Protein AF-A0A845QMK1-F1 (afdb_monomer_lite)

Organism: NCBI:txid169435

Foldseek 3Di:
DPAAAEEEEEADPLLVVLCCVVQVWDDDQQWTFHPDPRHTYIYAYDHLLPLLPPCCCVPSSLVVLLVCLPPPRYEAEYPYAPADSSVLSVVSNCVVSVVPPPFYFYFPQQALPTDRPHTDDDDDDPLNNLLVVLVSVLQVVLQVQVCVLCVVLVHNDRAGLLALLVQLVLACLVPVLDQDPDDDPADDQFFADALLNLCQVCFLVDFNVRLQVLLSVCRSVRFKTDNRAQATADEPVCVQFFAQLVLCPQPPCVVLSVVLNPFDQDPVRYDDDSNRDHMGGTDDVNSNVVLVPPPDPVSNVSVVVSVVSVSSRSDPDPDDPPPPPPPRDRRDADASVNVLVVCVVLCLDGSSSSVVSVVCNSVPPQWDDDRRHIHGDPVCSVVSQLFDPVSNHSNVSVVSSVLSVCCSVVVDPPVVSVVVSVVVSVVRSVVSCVSSVVVVVVVVD

Sequence (445 aa):
MPKIVKIYLVDHPQVKRMLISKLQLQLKRGVYEKIDENAITRLLYFDKEIILEKSIIADPAYIALKKIENAIGVQYYNAFEPGYSGAVRFDGLAKKAKLTGKMVYRCDLMTADWDTDQVYSFDVQEADTVRFALKQWICNNMTATYTRCLQDYGVDLRYDPEIFPLLAAIAKQQDAQSVINMSEWGNTTPKPYSYLELFCALDGQISQADLTEILFDFYAAGVISWPMAVGDGLMESMAERILQLDSLTGTPWQKQALQYQYRDLPPYIWKNTDTQCGIWVLNVPGFNALYAEIQNEKQKLVLDTLIRRQLSLYVPDPAQVVNMGTDIQTQKLHTADSLVRLLRIYAAGSQEEITSIMGKLSACRYVIREGKGYKIREIDKSMLQYLPQPLHNMDIYSRIYQAIQKVIDGKITEGIYKETVDCVMQQDIVKMEKSLSGRRTVNEV

Secondary structure (DSSP, 8-state):
----EEEEEE--HHHHHHHHHHTTEEEETTEEEES-TT-EEEEEE--TTTTTSGGGGG-HHHHHHHHHTT-TTEEEEE-S-SSHHHHHHHHHHHHHTT-TTS-EEEP-TTSSS----EEP-----HHHHHHHHHHHHHHHHHHHHHHHHHHHTT------TTTHHHHHHHHHHHHH----------------B-HHHHHHHTTTTS-HHHHHHHHHHHHHTTSBS-TT----BEEGGGGGGBPPSGGGTTSTTHHHHHHHTT-PPPGGGEESSGGGB-B-BB--TTHHHHHHH---HHHHHHHHHHHHHHHHTTS--------------S-PPBPHHHHHHHHHHTT--SHHHHHHHHHHHHT-TTEEEETTEEEE-HHHHHHHTTS-HHHH-THHHHHHHHHHHHHHTTSS-HHHHHHHHHHHHHHHHHHHHHHHHHHHHHHT-

Structure (mmCIF, N/CA/C/O backbone):
data_AF-A0A845QMK1-F1
#
_entry.id   AF-A0A845QMK1-F1
#
loop_
_atom_site.group_PDB
_atom_site.id
_atom_site.type_symbol
_atom_site.label_atom_id
_atom_site.label_alt_id
_atom_site.label_comp_id
_atom_site.label_asym_id
_atom_site.label_entity_id
_atom_site.label_seq_id
_atom_site.pdbx_PDB_ins_code
_atom_site.Cartn_x
_atom_site.Cartn_y
_atom_site.Cartn_z
_atom_site.occupancy
_atom_site.B_iso_or_equiv
_atom_site.auth_seq_id
_atom_site.auth_comp_id
_atom_site.auth_asym_id
_atom_site.auth_atom_id
_atom_site.pdbx_PDB_model_num
ATOM 1 N N . MET A 1 1 ? -30.906 4.910 28.920 1.00 44.94 1 MET A N 1
ATOM 2 C CA . MET A 1 1 ? -29.554 4.305 28.937 1.00 44.94 1 MET A CA 1
ATOM 3 C C . MET A 1 1 ? -28.570 5.305 28.347 1.00 44.94 1 MET A C 1
ATOM 5 O O . MET A 1 1 ? -28.965 5.973 27.394 1.00 44.94 1 MET A O 1
ATOM 9 N N . PRO A 1 2 ? -27.350 5.472 28.891 1.00 50.41 2 PRO A N 1
ATOM 10 C CA . PRO A 1 2 ? -26.341 6.307 28.241 1.00 50.41 2 PRO A CA 1
ATOM 11 C C . PRO A 1 2 ? -26.072 5.750 26.836 1.00 50.41 2 PRO A C 1
ATOM 13 O O . PRO A 1 2 ? -25.804 4.559 26.686 1.00 50.41 2 PRO A O 1
ATOM 16 N N . LYS A 1 3 ? -26.221 6.586 25.799 1.00 68.00 3 LYS A N 1
ATOM 17 C CA . LYS A 1 3 ? -25.932 6.191 24.414 1.00 68.00 3 LYS A CA 1
ATOM 18 C C . LYS A 1 3 ? -24.426 5.937 24.306 1.00 68.00 3 LYS A C 1
ATOM 20 O O . LYS A 1 3 ? -23.647 6.877 24.437 1.00 68.00 3 LYS A O 1
ATOM 25 N N . ILE A 1 4 ? -24.027 4.683 24.094 1.00 79.56 4 ILE A N 1
ATOM 26 C CA . ILE A 1 4 ? -22.636 4.333 23.787 1.00 79.56 4 ILE A CA 1
ATOM 27 C C . ILE A 1 4 ? -22.261 5.005 22.463 1.00 79.56 4 ILE A C 1
ATOM 29 O O . ILE A 1 4 ? -23.021 4.941 21.493 1.00 79.56 4 ILE A O 1
ATOM 33 N N . VAL A 1 5 ? -21.100 5.654 22.429 1.00 86.00 5 VAL A N 1
ATOM 34 C CA . VAL A 1 5 ? -20.551 6.292 21.229 1.00 86.00 5 VAL A CA 1
ATOM 35 C C . VAL A 1 5 ? -19.444 5.407 20.676 1.00 86.00 5 VAL A C 1
ATOM 37 O O . VAL A 1 5 ? -18.408 5.255 21.317 1.00 86.00 5 VAL A O 1
ATOM 40 N N . LYS A 1 6 ? -19.638 4.842 19.483 1.00 88.44 6 LYS A N 1
ATOM 41 C CA . LYS A 1 6 ? -18.608 4.062 18.783 1.00 88.44 6 LYS A CA 1
ATOM 42 C C . LYS A 1 6 ? -17.821 4.967 17.843 1.00 88.44 6 LYS A C 1
ATOM 44 O O . LYS A 1 6 ? -18.421 5.624 16.993 1.00 88.44 6 LYS A O 1
ATOM 49 N N . ILE A 1 7 ? -16.500 5.012 17.983 1.00 91.06 7 ILE A N 1
ATOM 50 C CA . ILE A 1 7 ? -15.613 5.821 17.140 1.00 91.06 7 ILE A CA 1
ATOM 51 C C . ILE A 1 7 ? -14.628 4.905 16.428 1.00 91.06 7 ILE A C 1
ATOM 53 O O . ILE A 1 7 ? -13.733 4.352 17.058 1.00 91.06 7 ILE A O 1
ATOM 57 N N . TYR A 1 8 ? -14.772 4.791 15.114 1.00 92.19 8 TYR A N 1
ATOM 58 C CA . TYR A 1 8 ? -13.834 4.096 14.244 1.00 92.19 8 TYR A CA 1
ATOM 59 C C . TYR A 1 8 ? -12.766 5.079 13.762 1.00 92.19 8 TYR A C 1
ATOM 61 O O . TYR A 1 8 ? -13.086 6.134 13.211 1.00 92.19 8 TYR A O 1
ATOM 69 N N . LEU A 1 9 ? -11.503 4.740 13.992 1.00 94.00 9 LEU A N 1
ATOM 70 C CA . LEU A 1 9 ? -10.333 5.515 13.592 1.00 94.00 9 LEU A CA 1
ATOM 71 C C . LEU A 1 9 ? -9.686 4.788 12.409 1.00 94.00 9 LEU A C 1
ATOM 73 O O . LEU A 1 9 ? -9.361 3.613 12.540 1.00 94.00 9 LEU A O 1
ATOM 77 N N . VAL A 1 10 ? -9.529 5.450 11.263 1.00 93.81 10 VAL A N 1
ATOM 78 C CA . VAL A 1 10 ? -9.034 4.828 10.021 1.00 93.81 10 VAL A CA 1
ATOM 79 C C . VAL A 1 10 ? -8.028 5.734 9.317 1.00 93.81 10 VAL A C 1
ATOM 81 O O . VAL A 1 10 ? -8.196 6.952 9.312 1.00 93.81 10 VAL A O 1
ATOM 84 N N . ASP A 1 11 ? -7.018 5.149 8.676 1.00 91.94 11 ASP A N 1
ATOM 85 C CA . ASP A 1 11 ? -5.986 5.866 7.912 1.00 91.94 11 ASP A CA 1
ATOM 86 C C . ASP A 1 11 ? -5.933 5.494 6.421 1.00 91.94 11 ASP A C 1
ATOM 88 O O . ASP A 1 11 ? -5.310 6.184 5.611 1.00 91.94 11 ASP A O 1
ATOM 92 N N . HIS A 1 12 ? -6.645 4.436 6.028 1.00 88.75 12 HIS A N 1
ATOM 93 C CA . HIS A 1 12 ? -6.647 3.942 4.658 1.00 88.75 12 HIS A CA 1
ATOM 94 C C . HIS A 1 12 ? -7.926 4.348 3.891 1.00 88.75 12 HIS A C 1
ATOM 96 O O . HIS A 1 12 ? -9.034 3.998 4.317 1.00 88.75 12 HIS A O 1
ATOM 102 N N . PRO A 1 13 ? -7.829 5.033 2.728 1.00 88.12 13 PRO A N 1
ATOM 103 C CA . PRO A 1 13 ? -8.995 5.507 1.972 1.00 88.12 13 PRO A CA 1
ATOM 104 C C . PRO A 1 13 ? -9.987 4.407 1.580 1.00 88.12 13 PRO A C 1
ATOM 106 O O . PRO A 1 13 ? -11.197 4.621 1.638 1.00 88.12 13 PRO A O 1
ATOM 109 N N . GLN A 1 14 ? -9.493 3.225 1.203 1.00 86.50 14 GLN A N 1
ATOM 110 C CA . GLN A 1 14 ? -10.361 2.112 0.805 1.00 86.50 14 GLN A CA 1
ATOM 111 C C . GLN A 1 14 ? -11.048 1.457 2.010 1.00 86.50 14 GLN A C 1
ATOM 113 O O . GLN A 1 14 ? -12.236 1.153 1.945 1.00 86.50 14 GLN A O 1
ATOM 118 N N . VAL A 1 15 ? -10.359 1.354 3.155 1.00 87.06 15 VAL A N 1
ATOM 119 C CA . VAL A 1 15 ? -10.965 0.865 4.407 1.00 87.06 15 VAL A CA 1
ATOM 120 C C . VAL A 1 15 ? -12.040 1.844 4.871 1.00 87.06 15 VAL A C 1
ATOM 122 O O . VAL A 1 15 ? -13.133 1.432 5.243 1.00 87.06 15 VAL A O 1
ATOM 125 N N . LYS A 1 16 ? -11.786 3.154 4.752 1.00 90.94 16 LYS A N 1
ATOM 126 C CA . LYS A 1 16 ? -12.788 4.198 4.990 1.00 90.94 16 LYS A CA 1
ATOM 127 C C . LYS A 1 16 ? -14.024 4.000 4.107 1.00 90.94 16 LYS A C 1
ATOM 129 O O . LYS A 1 16 ? -15.131 4.015 4.634 1.00 90.94 16 LYS A O 1
ATOM 134 N N . ARG A 1 17 ? -13.864 3.824 2.788 1.00 88.56 17 ARG A N 1
ATOM 135 C CA . ARG A 1 17 ? -14.996 3.602 1.861 1.00 88.56 17 ARG A CA 1
ATOM 136 C C . ARG A 1 17 ? -15.808 2.365 2.244 1.00 88.56 17 ARG A C 1
ATOM 138 O O . ARG A 1 17 ? -17.032 2.443 2.333 1.00 88.56 17 ARG A O 1
ATOM 145 N N . MET A 1 18 ? -15.126 1.263 2.537 1.00 86.75 18 MET A N 1
ATOM 146 C CA . MET A 1 18 ? -15.741 0.017 2.985 1.00 86.75 18 MET A CA 1
ATOM 147 C C . MET A 1 18 ? -16.524 0.202 4.295 1.00 86.75 18 MET A C 1
ATOM 149 O O . MET A 1 18 ? -17.687 -0.190 4.378 1.00 86.75 18 MET A O 1
ATOM 153 N N . LEU A 1 19 ? -15.925 0.851 5.301 1.00 86.62 19 LEU A N 1
ATOM 154 C CA . LEU A 1 19 ? -16.576 1.132 6.583 1.00 86.62 19 LEU A CA 1
ATOM 155 C C . LEU A 1 19 ? -17.780 2.063 6.426 1.00 86.62 19 LEU A C 1
ATOM 157 O O . LEU A 1 19 ? -18.798 1.829 7.066 1.00 86.62 19 LEU A O 1
ATOM 161 N N . ILE A 1 20 ? -17.706 3.078 5.557 1.00 89.00 20 ILE A N 1
ATOM 162 C CA . ILE A 1 20 ? -18.852 3.949 5.243 1.00 89.00 20 ILE A CA 1
ATOM 163 C C . ILE A 1 20 ? -20.027 3.123 4.720 1.00 89.00 20 ILE A C 1
ATOM 165 O O . ILE A 1 20 ? -21.150 3.325 5.177 1.00 89.00 20 ILE A O 1
ATOM 169 N N . SER A 1 21 ? -19.766 2.199 3.791 1.00 84.81 21 SER A N 1
ATOM 170 C CA . SER A 1 21 ? -20.799 1.338 3.213 1.00 84.81 21 SER A CA 1
ATOM 171 C C . SER A 1 21 ? -21.391 0.392 4.261 1.00 84.81 21 SER A C 1
ATOM 173 O O . SER A 1 21 ? -22.598 0.433 4.506 1.00 84.81 21 SER A O 1
ATOM 175 N N . LYS A 1 22 ? -20.552 -0.388 4.960 1.00 82.94 22 LYS A N 1
ATOM 176 C CA . LYS A 1 22 ? -21.029 -1.375 5.945 1.00 82.94 22 LYS A CA 1
ATOM 177 C C . LYS A 1 22 ? -21.727 -0.743 7.146 1.00 82.94 22 LYS A C 1
ATOM 179 O O . LYS A 1 22 ? -22.718 -1.278 7.628 1.00 82.94 22 LYS A O 1
ATOM 184 N N . LEU A 1 23 ? -21.234 0.397 7.630 1.00 84.81 23 LEU A N 1
ATOM 185 C CA . LEU A 1 23 ? -21.831 1.113 8.762 1.00 84.81 23 LEU A CA 1
ATOM 186 C C . LEU A 1 23 ? -22.952 2.078 8.334 1.00 84.81 23 LEU A C 1
ATOM 188 O O . LEU A 1 23 ? -23.544 2.725 9.199 1.00 84.81 23 LEU A O 1
ATOM 192 N N . GLN A 1 24 ? -23.245 2.177 7.029 1.00 86.06 24 GLN A N 1
ATOM 193 C CA . GLN A 1 24 ? -24.270 3.053 6.448 1.00 86.06 24 GLN A CA 1
ATOM 194 C C . GLN A 1 24 ? -24.132 4.509 6.925 1.00 86.06 24 GLN A C 1
ATOM 196 O O . GLN A 1 24 ? -25.059 5.103 7.482 1.00 86.06 24 GLN A O 1
ATOM 201 N N . LEU A 1 25 ? -22.936 5.075 6.764 1.00 85.12 25 LEU A N 1
ATOM 202 C CA . LEU A 1 25 ? -22.602 6.404 7.281 1.00 85.12 25 LEU A CA 1
ATOM 203 C C . LEU A 1 25 ? -22.840 7.508 6.243 1.00 85.12 25 LEU A C 1
ATOM 205 O O . LEU A 1 25 ? -22.626 7.319 5.047 1.00 85.12 25 LEU A O 1
ATOM 209 N N . GLN A 1 26 ? -23.180 8.707 6.716 1.00 86.12 26 GLN A N 1
ATOM 210 C CA . GLN A 1 26 ? -23.226 9.936 5.915 1.00 86.12 26 GLN A CA 1
ATOM 211 C C . GLN A 1 26 ? -22.256 10.983 6.464 1.00 86.12 26 GLN A C 1
ATOM 213 O O . GLN A 1 26 ? -22.066 11.096 7.675 1.00 86.12 26 GLN A O 1
ATOM 218 N N . LEU A 1 27 ? -21.647 11.774 5.578 1.00 86.38 27 LEU A N 1
ATOM 219 C CA . LEU A 1 27 ? -20.736 12.847 5.974 1.00 86.38 27 LEU A CA 1
ATOM 220 C C . LEU A 1 27 ? -21.515 14.032 6.568 1.00 86.38 27 LEU A C 1
ATOM 222 O O . LEU A 1 27 ? -22.298 14.679 5.876 1.00 86.38 27 LEU A O 1
ATOM 226 N N . LYS A 1 28 ? -21.246 14.363 7.833 1.00 80.50 28 LYS A N 1
ATOM 227 C CA . LYS A 1 28 ? -21.788 15.521 8.552 1.00 80.50 28 LYS A CA 1
ATOM 228 C C . LYS A 1 28 ? -20.653 16.306 9.208 1.00 80.50 28 LYS A C 1
ATOM 230 O O . LYS A 1 28 ? -19.958 15.809 10.086 1.00 80.50 28 LYS A O 1
ATOM 235 N N . ARG A 1 29 ? -20.467 17.568 8.795 1.00 80.25 29 ARG A N 1
ATOM 236 C CA . ARG A 1 29 ? -19.465 18.495 9.375 1.00 80.25 29 ARG A CA 1
ATOM 237 C C . ARG A 1 29 ? -18.038 17.910 9.437 1.00 80.25 29 ARG A C 1
ATOM 239 O O . ARG A 1 29 ? -17.346 18.074 10.435 1.00 80.25 29 ARG A O 1
ATOM 246 N N . GLY A 1 30 ? -17.613 17.211 8.382 1.00 79.38 30 GLY A N 1
ATOM 247 C CA . GLY A 1 30 ? -16.278 16.601 8.301 1.00 79.38 30 GLY A CA 1
ATOM 248 C C . GLY A 1 30 ? -16.133 15.246 9.009 1.00 79.38 30 GLY A C 1
ATOM 249 O O . GLY A 1 30 ? -15.058 14.661 8.964 1.00 79.38 30 GLY A O 1
ATOM 250 N N . VAL A 1 31 ? -17.200 14.723 9.620 1.00 82.69 31 VAL A N 1
ATOM 251 C CA . VAL A 1 31 ? -17.227 13.423 10.305 1.00 82.69 31 VAL A CA 1
ATOM 252 C C . VAL A 1 31 ? -18.300 12.544 9.679 1.00 82.69 31 VAL A C 1
ATOM 254 O O . VAL A 1 31 ? -19.389 13.018 9.372 1.00 82.69 31 VAL A O 1
ATOM 257 N N . TYR A 1 32 ? -18.018 11.261 9.473 1.00 83.62 32 TYR A N 1
ATOM 258 C CA . TYR A 1 32 ? -19.037 10.326 8.999 1.00 83.62 32 TYR A CA 1
ATOM 259 C C . TYR A 1 32 ? -19.827 9.798 10.190 1.00 83.62 32 TYR A C 1
ATOM 261 O O . TYR A 1 32 ? -19.232 9.290 11.137 1.00 83.62 32 TYR A O 1
ATOM 269 N N . GLU A 1 33 ? -21.150 9.924 10.146 1.00 85.25 33 GLU A N 1
ATOM 270 C CA . GLU A 1 33 ? -22.050 9.538 11.235 1.00 85.25 33 GLU A CA 1
ATOM 271 C C . GLU A 1 33 ? -23.142 8.584 10.739 1.00 85.25 33 GLU A C 1
ATOM 273 O O . GLU A 1 33 ? -23.581 8.681 9.588 1.00 85.25 33 GLU A O 1
ATOM 278 N N . LYS A 1 34 ? -23.586 7.664 11.605 1.00 84.69 34 LYS A N 1
ATOM 279 C CA . LYS A 1 34 ? -24.699 6.753 11.296 1.00 84.69 34 LYS A CA 1
ATOM 280 C C . LYS A 1 34 ? -25.982 7.543 11.051 1.00 84.69 34 LYS A C 1
ATOM 282 O O . LYS A 1 34 ? -26.239 8.556 11.699 1.00 84.69 34 LYS A O 1
ATOM 287 N N . ILE A 1 35 ? -26.790 7.052 10.116 1.00 70.12 35 ILE A N 1
ATOM 288 C CA . ILE A 1 35 ? -28.080 7.657 9.753 1.00 70.12 35 ILE A CA 1
ATOM 289 C C . ILE A 1 35 ? -29.128 7.472 10.872 1.00 70.12 35 ILE A C 1
ATOM 291 O O . ILE A 1 35 ? -30.043 8.276 11.004 1.00 70.12 35 ILE A O 1
ATOM 295 N N . ASP A 1 36 ? -28.968 6.446 11.705 1.00 67.75 36 ASP A N 1
ATOM 296 C CA . ASP A 1 36 ? -29.887 6.063 12.781 1.00 67.75 36 ASP A CA 1
ATOM 297 C C . ASP A 1 36 ? -29.733 6.938 14.043 1.00 67.75 36 ASP A C 1
ATOM 299 O O . ASP A 1 36 ? -28.690 6.939 14.700 1.00 67.75 36 ASP A O 1
ATOM 303 N N . GLU A 1 37 ? -30.805 7.641 14.420 1.00 63.25 37 GLU A N 1
ATOM 304 C CA . GLU A 1 37 ? -30.859 8.573 15.558 1.00 63.25 37 GLU A CA 1
ATOM 305 C C . GLU A 1 37 ? -30.649 7.900 16.930 1.00 63.25 37 GLU A C 1
ATOM 307 O O . GLU A 1 37 ? -30.323 8.565 17.926 1.00 63.25 37 GLU A O 1
ATOM 312 N N . ASN A 1 38 ? -30.798 6.575 17.007 1.00 68.75 38 ASN A N 1
ATOM 313 C CA . ASN A 1 38 ? -30.667 5.810 18.245 1.00 68.75 38 ASN A CA 1
ATOM 314 C C . ASN A 1 38 ? -29.259 5.255 18.487 1.00 68.75 38 ASN A C 1
ATOM 316 O O . ASN A 1 38 ? -28.962 4.855 19.615 1.00 68.75 38 ASN A O 1
ATOM 320 N N . ALA A 1 39 ? -28.367 5.297 17.494 1.00 70.88 39 ALA A N 1
ATOM 321 C CA . ALA A 1 39 ? -27.013 4.764 17.597 1.00 70.88 39 ALA A CA 1
ATOM 322 C C . ALA A 1 39 ? -25.966 5.799 17.165 1.00 70.88 39 ALA A C 1
ATOM 324 O O . ALA A 1 39 ? -25.893 6.198 16.007 1.00 70.88 39 ALA A O 1
ATOM 325 N N . ILE A 1 40 ? -25.093 6.200 18.093 1.00 80.31 40 ILE A N 1
ATOM 326 C CA . ILE A 1 40 ? -24.014 7.145 17.796 1.00 80.31 40 ILE A CA 1
ATOM 327 C C . ILE A 1 40 ? -22.798 6.345 17.328 1.00 80.31 40 ILE A C 1
ATOM 329 O O . ILE A 1 40 ? -22.031 5.822 18.133 1.00 80.31 40 ILE A O 1
ATOM 333 N N . THR A 1 41 ? -22.629 6.232 16.013 1.00 88.44 41 THR A N 1
ATOM 334 C CA . THR A 1 41 ? -21.404 5.699 15.400 1.00 88.44 41 THR A CA 1
ATOM 335 C C . THR A 1 41 ? -20.756 6.780 14.557 1.00 88.44 41 THR A C 1
ATOM 337 O O . THR A 1 41 ? -21.435 7.438 13.769 1.00 88.44 41 THR A O 1
ATOM 340 N N . ARG A 1 42 ? -19.450 6.966 14.749 1.00 90.75 42 ARG A N 1
ATOM 341 C CA . ARG A 1 42 ? -18.623 7.938 14.041 1.00 90.75 42 ARG A CA 1
ATOM 342 C C . ARG A 1 42 ? -17.435 7.247 13.394 1.00 90.75 42 ARG A C 1
ATOM 344 O O . ARG A 1 42 ? -16.839 6.364 14.002 1.00 90.75 42 ARG A O 1
ATOM 351 N N . LEU A 1 43 ? -17.067 7.692 12.201 1.00 93.06 43 LEU A N 1
ATOM 352 C CA . LEU A 1 43 ? -15.832 7.302 11.528 1.00 93.06 43 LEU A CA 1
ATOM 353 C C . LEU A 1 43 ? -14.981 8.553 11.290 1.00 93.06 43 LEU A C 1
ATOM 355 O O . LEU A 1 43 ? -15.436 9.526 10.679 1.00 93.06 43 LEU A O 1
ATOM 359 N N . LEU A 1 44 ? -13.751 8.510 11.795 1.00 94.19 44 LEU A N 1
ATOM 360 C CA . LEU A 1 44 ? -12.751 9.566 11.708 1.00 94.19 44 LEU A CA 1
ATOM 361 C C . LEU A 1 44 ? -11.597 9.078 10.834 1.00 94.19 44 LEU A C 1
ATOM 363 O O . LEU A 1 44 ? -10.950 8.081 11.151 1.00 94.19 44 LEU A O 1
ATOM 367 N N . TYR A 1 45 ? -11.374 9.780 9.727 1.00 93.88 45 TYR A N 1
ATOM 368 C CA . TYR A 1 45 ? -10.295 9.489 8.792 1.00 93.88 45 TYR A CA 1
ATOM 369 C C . TYR A 1 45 ? -9.104 10.399 9.070 1.00 93.88 45 TYR A C 1
ATOM 371 O O . TYR A 1 45 ? -9.274 11.615 9.094 1.00 93.88 45 TYR A O 1
ATOM 379 N N . PHE A 1 46 ? -7.926 9.805 9.234 1.00 92.06 46 PHE A N 1
ATOM 380 C CA . PHE A 1 46 ? -6.664 10.508 9.422 1.00 92.06 46 PHE A CA 1
ATOM 381 C C . PHE A 1 46 ? -5.766 10.232 8.228 1.00 92.06 46 PHE A C 1
ATOM 383 O O . PHE A 1 46 ? -5.407 9.086 7.972 1.00 92.06 46 PHE A O 1
ATOM 390 N N . ASP A 1 47 ? -5.397 11.272 7.490 1.00 85.69 47 ASP A N 1
ATOM 391 C CA . ASP A 1 47 ? -4.482 11.097 6.371 1.00 85.69 47 ASP A CA 1
ATOM 392 C C . ASP A 1 47 ? -3.089 10.684 6.888 1.00 85.69 47 ASP A C 1
ATOM 394 O O . ASP A 1 47 ? -2.521 11.297 7.801 1.00 85.69 47 ASP A O 1
ATOM 398 N N . LYS A 1 48 ? -2.564 9.596 6.313 1.00 84.12 48 LYS A N 1
ATOM 399 C CA . LYS A 1 48 ? -1.288 8.972 6.676 1.00 84.12 48 LYS A CA 1
ATOM 400 C C . LYS A 1 48 ? -0.100 9.932 6.583 1.00 84.12 48 LYS A C 1
ATOM 402 O O . LYS A 1 48 ? 0.882 9.721 7.291 1.00 84.12 48 LYS A O 1
ATOM 407 N N . GLU A 1 49 ? -0.179 10.953 5.729 1.00 76.69 49 GLU A N 1
ATOM 408 C CA . GLU A 1 49 ? 0.911 11.906 5.501 1.00 76.69 49 GLU A CA 1
ATOM 409 C C . GLU A 1 49 ? 1.023 12.923 6.642 1.00 76.69 49 GLU A C 1
ATOM 411 O O . GLU A 1 49 ? 2.124 13.283 7.050 1.00 76.69 49 GLU A O 1
ATOM 416 N N . ILE A 1 50 ? -0.107 13.321 7.233 1.00 78.88 50 ILE A N 1
ATOM 417 C CA . ILE A 1 50 ? -0.156 14.383 8.251 1.00 78.88 50 ILE A CA 1
ATOM 418 C C . ILE A 1 50 ? -0.267 13.853 9.682 1.00 78.88 50 ILE A C 1
ATOM 420 O O . ILE A 1 50 ? -0.033 14.591 10.638 1.00 78.88 50 ILE A O 1
ATOM 424 N N . ILE A 1 51 ? -0.624 12.579 9.873 1.00 84.00 51 ILE A N 1
ATOM 425 C CA . ILE A 1 51 ? -0.984 12.041 11.194 1.00 84.00 51 ILE A CA 1
ATOM 426 C C . ILE A 1 51 ? 0.132 12.181 12.244 1.00 84.00 51 ILE A C 1
ATOM 428 O O . ILE A 1 51 ? -0.116 12.475 13.422 1.00 84.00 51 ILE A O 1
ATOM 432 N N . LEU A 1 52 ? 1.391 12.037 11.821 1.00 80.12 52 LEU A N 1
ATOM 433 C CA . LEU A 1 52 ? 2.547 12.197 12.702 1.00 80.12 52 LEU A CA 1
ATOM 434 C C . LEU A 1 52 ? 3.099 13.627 12.733 1.00 80.12 52 LEU A C 1
ATOM 436 O O . LEU A 1 52 ? 3.889 13.944 13.623 1.00 80.12 52 LEU A O 1
ATOM 440 N N . GLU A 1 53 ? 2.585 14.544 11.921 1.00 78.25 53 GLU A N 1
ATOM 441 C CA . GLU A 1 53 ? 2.995 15.946 11.946 1.00 78.25 53 GLU A CA 1
ATOM 442 C C . GLU A 1 53 ? 2.426 16.718 13.148 1.00 78.25 53 GLU A C 1
ATOM 444 O O . GLU A 1 53 ? 1.438 16.330 13.781 1.00 78.25 53 GLU A O 1
ATOM 449 N N . LYS A 1 54 ? 3.050 17.855 13.483 1.00 72.94 54 LYS A N 1
ATOM 450 C CA . LYS A 1 54 ? 2.513 18.788 14.493 1.00 72.94 54 LYS A CA 1
ATOM 451 C C . LYS A 1 54 ? 1.223 19.469 14.015 1.00 72.94 54 LYS A C 1
ATOM 453 O O . LYS A 1 54 ? 0.397 19.840 14.843 1.00 72.94 54 LYS A O 1
ATOM 458 N N . SER A 1 55 ? 1.054 19.605 12.700 1.00 77.69 55 SER A N 1
ATOM 459 C CA . SER A 1 55 ? -0.093 20.224 12.022 1.00 77.69 55 SER A CA 1
ATOM 460 C C . SER A 1 55 ? -1.412 19.469 12.234 1.00 77.69 55 SER A C 1
ATOM 462 O O . SER A 1 55 ? -2.472 20.083 12.123 1.00 77.69 55 SER A O 1
ATOM 464 N N . ILE A 1 56 ? -1.367 18.188 12.636 1.00 83.44 56 ILE A N 1
ATOM 465 C CA . ILE A 1 56 ? -2.553 17.346 12.872 1.00 83.44 56 ILE A CA 1
ATOM 466 C C . ILE A 1 56 ? -3.563 17.971 13.845 1.00 83.44 56 ILE A C 1
ATOM 468 O O . ILE A 1 56 ? -4.746 17.665 13.796 1.00 83.44 56 ILE A O 1
ATOM 472 N N . ILE A 1 57 ? -3.131 18.891 14.715 1.00 85.44 57 ILE A N 1
ATOM 473 C CA . ILE A 1 57 ? -4.016 19.599 15.650 1.00 85.44 57 ILE A CA 1
ATOM 474 C C . ILE A 1 57 ? -5.091 20.451 14.958 1.00 85.44 57 ILE A C 1
ATOM 476 O O . ILE A 1 57 ? -6.118 20.740 15.571 1.00 85.44 57 ILE A O 1
ATOM 480 N N . ALA A 1 58 ? -4.849 20.858 13.710 1.00 86.19 58 ALA A N 1
ATOM 481 C CA . ALA A 1 58 ? -5.785 21.620 12.890 1.00 86.19 58 ALA A CA 1
ATOM 482 C C . ALA A 1 58 ? -6.707 20.720 12.047 1.00 86.19 58 ALA A C 1
ATOM 484 O O . ALA A 1 58 ? -7.638 21.221 11.417 1.00 86.19 58 ALA A O 1
ATOM 485 N N . ASP A 1 59 ? -6.467 19.407 12.034 1.00 87.44 59 ASP A N 1
ATOM 486 C CA . ASP A 1 59 ? -7.254 18.463 11.252 1.00 87.44 59 ASP A CA 1
ATOM 487 C C . ASP A 1 59 ? -8.687 18.327 11.815 1.00 87.44 59 ASP A C 1
ATOM 489 O O . ASP A 1 59 ? -8.867 18.156 13.029 1.00 87.44 59 ASP A O 1
ATOM 493 N N . PRO A 1 60 ? -9.736 18.382 10.969 1.00 87.56 60 PRO A N 1
ATOM 494 C CA . PRO A 1 60 ? -11.121 18.272 11.422 1.00 87.56 60 PRO A CA 1
ATOM 495 C C . PRO A 1 60 ? -11.434 16.981 12.189 1.00 87.56 60 PRO A C 1
ATOM 497 O O . PRO A 1 60 ? -12.198 17.024 13.158 1.00 87.56 60 PRO A O 1
ATOM 500 N N . ALA A 1 61 ? -10.854 15.845 11.790 1.00 89.69 61 ALA A N 1
ATOM 501 C CA . ALA A 1 61 ? -11.044 14.566 12.463 1.00 89.69 61 ALA A CA 1
ATOM 502 C C . ALA A 1 61 ? -10.354 14.564 13.832 1.00 89.69 61 ALA A C 1
ATOM 504 O O . ALA A 1 61 ? -10.941 14.097 14.812 1.00 89.69 61 ALA A O 1
ATOM 505 N N . TYR A 1 62 ? -9.168 15.171 13.942 1.00 90.62 62 TYR A N 1
ATOM 506 C CA . TYR A 1 62 ? -8.493 15.356 15.228 1.00 90.62 62 TYR A CA 1
ATOM 507 C C . TYR A 1 62 ? -9.276 16.285 16.167 1.00 90.62 62 TYR A C 1
ATOM 509 O O . TYR A 1 62 ? -9.496 15.962 17.337 1.00 90.62 62 TYR A O 1
ATOM 517 N N . ILE A 1 63 ? -9.775 17.415 15.659 1.00 89.38 63 ILE A N 1
ATOM 518 C CA . ILE A 1 63 ? -10.621 18.339 16.428 1.00 89.38 63 ILE A CA 1
ATOM 519 C C . ILE A 1 63 ? -11.895 17.628 16.907 1.00 89.38 63 ILE A C 1
ATOM 521 O O . ILE A 1 63 ? -12.309 17.800 18.058 1.00 89.38 63 ILE A O 1
ATOM 525 N N . ALA A 1 64 ? -12.525 16.822 16.048 1.00 88.25 64 ALA A N 1
ATOM 526 C CA . ALA A 1 64 ? -13.697 16.030 16.408 1.00 88.25 64 ALA A CA 1
ATOM 527 C C . ALA A 1 64 ? -13.377 14.996 17.497 1.00 88.25 64 ALA A C 1
ATOM 529 O O . ALA A 1 64 ? -14.138 14.885 18.459 1.00 88.25 64 ALA A O 1
ATO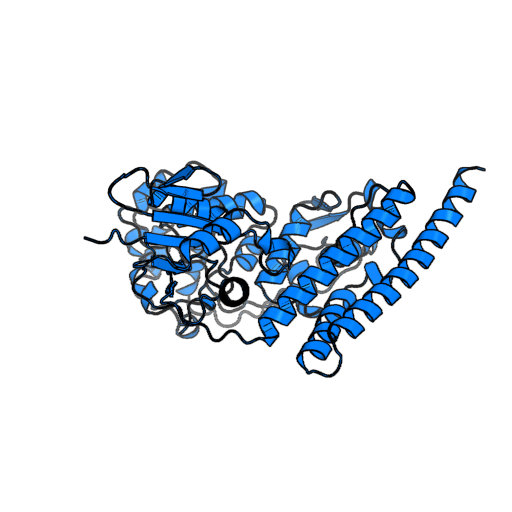M 530 N N . LEU A 1 65 ? -12.240 14.303 17.391 1.00 89.69 65 LEU A N 1
ATOM 531 C CA . LEU A 1 65 ? -11.764 13.352 18.395 1.00 89.69 65 LEU A CA 1
ATOM 532 C C . LEU A 1 65 ? -11.598 14.025 19.768 1.00 89.69 65 LEU A C 1
ATOM 534 O O . LEU A 1 65 ? -12.168 13.561 20.756 1.00 89.69 65 LEU A O 1
ATOM 538 N N . LYS A 1 66 ? -10.905 15.172 19.828 1.00 88.50 66 LYS A N 1
ATOM 539 C CA . LYS A 1 66 ? -10.670 15.915 21.082 1.00 88.50 66 LYS A CA 1
ATOM 540 C C . LYS A 1 66 ? -11.953 16.431 21.734 1.00 88.50 66 LYS A C 1
ATOM 542 O O . LYS A 1 66 ? -12.034 16.486 22.957 1.00 88.50 66 LYS A O 1
ATOM 547 N N . LYS A 1 67 ? -12.985 16.764 20.953 1.00 85.06 67 LYS A N 1
ATOM 548 C CA . LYS A 1 67 ? -14.293 17.181 21.496 1.00 85.06 67 LYS A CA 1
ATOM 549 C C . LYS A 1 67 ? -15.029 16.061 22.239 1.00 85.06 67 LYS A C 1
ATOM 551 O O . LYS A 1 67 ? -15.899 16.360 23.051 1.00 85.06 67 LYS A O 1
ATOM 556 N N . ILE A 1 68 ? -14.715 14.797 21.951 1.00 80.19 68 ILE A N 1
ATOM 557 C CA . ILE A 1 68 ? -15.435 13.623 22.476 1.00 80.19 68 ILE A CA 1
ATOM 558 C C . ILE A 1 68 ? -14.604 12.874 23.535 1.00 80.19 68 ILE A C 1
ATOM 560 O O . ILE A 1 68 ? -15.139 12.043 24.259 1.00 80.19 68 ILE A O 1
ATOM 564 N N . GLU A 1 69 ? -13.321 13.209 23.695 1.00 73.31 69 GLU A N 1
ATOM 565 C CA . GLU A 1 69 ? -12.363 12.565 24.613 1.00 73.31 69 GLU A CA 1
ATOM 566 C C . GLU A 1 69 ? -12.854 12.450 26.072 1.00 73.31 69 GLU A C 1
ATOM 568 O O . GLU A 1 69 ? -12.550 11.470 26.761 1.00 73.31 69 GLU A O 1
ATOM 573 N N . ASN A 1 70 ? -13.644 13.432 26.525 1.00 71.12 70 ASN A N 1
ATOM 574 C CA . ASN A 1 70 ? -14.197 13.510 27.882 1.00 71.12 70 ASN A CA 1
ATOM 575 C C . ASN A 1 70 ? -15.648 13.011 27.992 1.00 71.12 70 ASN A C 1
ATOM 577 O O . ASN A 1 70 ? -16.231 13.066 29.075 1.00 71.12 70 ASN A O 1
ATOM 581 N N . ALA A 1 71 ? -16.256 12.549 26.897 1.00 74.88 71 ALA A N 1
ATOM 582 C CA . ALA A 1 71 ? -17.600 11.990 26.944 1.00 74.88 71 ALA A CA 1
ATOM 583 C C . ALA A 1 71 ? -17.592 10.620 27.645 1.00 74.88 71 ALA A C 1
ATOM 585 O O . ALA A 1 71 ? -16.690 9.800 27.461 1.00 74.88 71 ALA A O 1
ATOM 586 N N . ILE A 1 72 ? -18.617 10.367 28.458 1.00 70.50 72 ILE A N 1
ATOM 587 C CA . ILE A 1 72 ? -18.817 9.077 29.127 1.00 70.50 72 ILE A CA 1
ATOM 588 C C . ILE A 1 72 ? -19.406 8.085 28.112 1.00 70.50 72 ILE A C 1
ATOM 590 O O . ILE A 1 72 ? -20.312 8.437 27.361 1.00 70.50 72 ILE A O 1
ATOM 594 N N . GLY A 1 73 ? -18.915 6.840 28.107 1.00 78.38 73 GLY A N 1
ATOM 595 C CA . GLY A 1 73 ? -19.454 5.767 27.259 1.00 78.38 73 GLY A CA 1
ATOM 596 C C . GLY A 1 73 ? -18.918 5.739 25.823 1.00 78.38 73 GLY A C 1
ATOM 597 O O . GLY A 1 73 ? -19.619 5.280 24.923 1.00 78.38 73 GLY A O 1
ATOM 598 N N . VAL A 1 74 ? -17.697 6.233 25.592 1.00 85.81 74 VAL A N 1
ATOM 599 C CA . VAL A 1 74 ? -17.030 6.182 24.280 1.00 85.81 74 VAL A CA 1
ATOM 600 C C . VAL A 1 74 ? -16.225 4.891 24.134 1.00 85.81 74 VAL A C 1
ATOM 602 O O . VAL A 1 74 ? -15.423 4.557 25.005 1.00 85.81 74 VAL A O 1
ATOM 605 N N . GLN A 1 75 ? -16.415 4.198 23.014 1.00 87.38 75 GLN A N 1
ATOM 606 C CA . GLN A 1 75 ? -15.638 3.037 22.590 1.00 87.38 75 GLN A CA 1
ATOM 607 C C . GLN A 1 75 ? -14.839 3.401 21.338 1.00 87.38 75 GLN A C 1
ATOM 609 O O . GLN A 1 75 ? -15.410 3.865 20.347 1.00 87.38 75 GLN A O 1
ATOM 614 N N . TYR A 1 76 ? -13.526 3.191 21.385 1.00 89.75 76 TYR A N 1
ATOM 615 C CA . TYR A 1 76 ? -12.631 3.443 20.259 1.00 89.75 76 TYR A CA 1
ATOM 616 C C . TYR A 1 76 ? -12.347 2.140 19.523 1.00 89.75 76 TYR A C 1
ATOM 618 O O . TYR A 1 76 ? -12.048 1.137 20.160 1.00 89.75 76 TYR A O 1
ATOM 626 N N . TYR A 1 77 ? -12.409 2.178 18.199 1.00 90.31 77 TYR A N 1
ATOM 627 C CA . TYR A 1 77 ? -12.115 1.058 17.317 1.00 90.31 77 TYR A CA 1
ATOM 628 C C . TYR A 1 77 ? -10.973 1.463 16.389 1.00 90.31 77 TYR A C 1
ATOM 630 O O . TYR A 1 77 ? -11.113 2.387 15.585 1.00 90.31 77 TYR A O 1
ATOM 638 N N . ASN A 1 78 ? -9.830 0.799 16.522 1.00 91.12 78 ASN A N 1
ATOM 639 C CA . ASN A 1 78 ? -8.695 0.972 15.637 1.00 91.12 78 ASN A CA 1
ATOM 640 C C . ASN A 1 78 ? -8.921 0.176 14.344 1.00 91.12 78 ASN A C 1
ATOM 642 O O . ASN A 1 78 ? -8.829 -1.049 14.350 1.00 91.12 78 ASN A O 1
ATOM 646 N N . ALA A 1 79 ? -9.195 0.888 13.254 1.00 91.12 79 ALA A N 1
ATOM 647 C CA . ALA A 1 79 ? -9.306 0.364 11.897 1.00 91.12 79 ALA A CA 1
ATOM 648 C C . ALA A 1 79 ? -8.190 0.907 10.988 1.00 91.12 79 ALA A C 1
ATOM 650 O O . ALA A 1 79 ? -8.407 1.146 9.797 1.00 91.12 79 ALA A O 1
ATOM 651 N N . PHE A 1 80 ? -7.011 1.159 11.557 1.00 90.62 80 PHE A N 1
ATOM 652 C CA . PHE A 1 80 ? -5.809 1.425 10.779 1.00 90.62 80 PHE A CA 1
ATOM 653 C C . PHE A 1 80 ? -5.402 0.165 10.024 1.00 90.62 80 PHE A C 1
ATOM 655 O O . PHE A 1 80 ? -5.722 -0.945 10.448 1.00 90.62 80 PHE A O 1
ATOM 662 N N . GLU A 1 81 ? -4.700 0.351 8.910 1.00 85.75 81 GLU A N 1
ATOM 663 C CA . GLU A 1 81 ? -4.140 -0.745 8.118 1.00 85.75 81 GLU A CA 1
ATOM 664 C C . GLU A 1 81 ? -3.510 -1.850 9.000 1.00 85.75 81 GLU A C 1
ATOM 666 O O . GLU A 1 81 ? -2.690 -1.540 9.873 1.00 85.75 81 GLU A O 1
ATOM 671 N N . PRO A 1 82 ? -3.870 -3.133 8.790 1.00 78.25 82 PRO A N 1
ATOM 672 C CA . PRO A 1 82 ? -3.289 -4.249 9.522 1.00 78.25 82 PRO A CA 1
ATOM 673 C C . PRO A 1 82 ? -1.843 -4.446 9.055 1.00 78.25 82 PRO A C 1
ATOM 675 O O . PRO A 1 82 ? -1.568 -4.996 7.991 1.00 78.25 82 PRO A O 1
ATOM 678 N N . GLY A 1 83 ? -0.904 -3.936 9.843 1.00 78.44 83 GLY A N 1
ATOM 679 C CA . GLY A 1 83 ? 0.510 -3.949 9.509 1.00 78.44 83 GLY A CA 1
ATOM 680 C C . GLY A 1 83 ? 1.322 -3.129 10.494 1.00 78.44 83 GLY A C 1
ATOM 681 O O . GLY A 1 83 ? 0.786 -2.381 11.319 1.00 78.44 83 GLY A O 1
ATOM 682 N N . TYR A 1 84 ? 2.639 -3.254 10.392 1.00 79.44 84 TYR A N 1
ATOM 683 C CA . TYR A 1 84 ? 3.548 -2.552 11.286 1.00 79.44 84 TYR A CA 1
ATOM 684 C C . TYR A 1 84 ? 3.438 -1.033 11.120 1.00 79.44 84 TYR A C 1
ATOM 686 O O . TYR A 1 84 ? 3.302 -0.310 12.107 1.00 79.44 84 TYR A O 1
ATOM 694 N N . SER A 1 85 ? 3.405 -0.531 9.880 1.00 80.75 85 SER A N 1
ATOM 695 C CA . SER A 1 85 ? 3.272 0.913 9.664 1.00 80.75 85 SER A CA 1
ATOM 696 C C . SER A 1 85 ? 1.924 1.462 10.141 1.00 80.75 85 SER A C 1
ATOM 698 O O . SER A 1 85 ? 1.879 2.577 10.660 1.00 80.75 85 SER A O 1
ATOM 700 N N . GLY A 1 86 ? 0.834 0.699 10.005 1.00 86.25 86 GLY A N 1
ATOM 701 C CA . GLY A 1 86 ? -0.474 1.077 10.550 1.00 86.25 86 GLY A CA 1
ATOM 702 C C . GLY A 1 86 ? -0.452 1.165 12.077 1.00 86.25 86 GLY A C 1
ATOM 703 O O . GLY A 1 86 ? -0.913 2.159 12.641 1.00 86.25 86 GLY A O 1
ATOM 704 N N . ALA A 1 87 ? 0.181 0.194 12.745 1.00 86.25 87 ALA A N 1
ATOM 705 C CA . ALA A 1 87 ? 0.370 0.201 14.195 1.00 86.25 87 ALA A CA 1
ATOM 706 C C . ALA A 1 87 ? 1.204 1.405 14.672 1.00 86.25 87 ALA A C 1
ATOM 708 O O . ALA A 1 87 ? 0.809 2.078 15.624 1.00 86.25 87 ALA A O 1
ATOM 709 N N . VAL A 1 88 ? 2.303 1.738 13.981 1.00 86.56 88 VAL A N 1
ATOM 710 C CA . VAL A 1 88 ? 3.140 2.916 14.287 1.00 86.56 88 VAL A CA 1
ATOM 711 C C . VAL A 1 88 ? 2.348 4.220 14.150 1.00 86.56 88 VAL A C 1
ATOM 713 O O . VAL A 1 88 ? 2.403 5.083 15.030 1.00 86.56 88 VAL A O 1
ATOM 716 N N . ARG A 1 89 ? 1.579 4.375 13.064 1.00 89.56 89 ARG A N 1
ATOM 717 C CA . ARG A 1 89 ? 0.739 5.566 12.852 1.00 89.56 89 ARG A CA 1
ATOM 718 C C . ARG A 1 89 ? -0.345 5.685 13.922 1.00 89.56 89 ARG A C 1
ATOM 720 O O . ARG A 1 89 ? -0.569 6.782 14.440 1.00 89.56 89 ARG A O 1
ATOM 727 N N . PHE A 1 90 ? -0.984 4.570 14.274 1.00 90.50 90 PHE A N 1
ATOM 728 C CA . PHE A 1 90 ? -1.988 4.540 15.328 1.00 90.50 90 PHE A CA 1
ATOM 729 C C . PHE A 1 90 ? -1.393 4.891 16.696 1.00 90.50 90 PHE A C 1
ATOM 731 O O . PHE A 1 90 ? -1.962 5.727 17.392 1.00 90.50 90 PHE A O 1
ATOM 738 N N . ASP A 1 91 ? -0.246 4.318 17.071 1.00 88.31 91 ASP A N 1
ATOM 739 C CA . ASP A 1 91 ? 0.424 4.611 18.346 1.00 88.31 91 ASP A CA 1
ATOM 740 C C . ASP A 1 91 ? 0.790 6.101 18.464 1.00 88.31 91 ASP A C 1
ATOM 742 O O . ASP A 1 91 ? 0.485 6.757 19.468 1.00 88.31 91 ASP A O 1
ATOM 746 N N . GLY A 1 92 ? 1.337 6.682 17.392 1.00 86.94 92 GLY A N 1
ATOM 747 C CA . GLY A 1 92 ? 1.624 8.113 17.327 1.00 86.94 92 GLY A CA 1
ATOM 748 C C . GLY A 1 92 ? 0.374 8.987 17.507 1.00 86.94 92 GLY A C 1
ATOM 749 O O . GLY A 1 92 ? 0.405 9.967 18.261 1.00 86.94 92 GLY A O 1
ATOM 750 N N . LEU A 1 93 ? -0.749 8.627 16.873 1.00 89.31 93 LEU A N 1
ATOM 751 C CA . LEU A 1 93 ? -2.035 9.302 17.081 1.00 89.31 93 LEU A CA 1
ATOM 752 C C . LEU A 1 93 ? -2.541 9.115 18.516 1.00 89.31 93 LEU A C 1
ATOM 754 O O . LEU A 1 93 ? -2.959 10.087 19.147 1.00 89.31 93 LEU A O 1
ATOM 758 N N . ALA A 1 94 ? -2.493 7.891 19.039 1.00 87.94 94 ALA A N 1
ATOM 759 C CA . ALA A 1 94 ? -2.990 7.533 20.360 1.00 87.94 94 ALA A CA 1
ATOM 760 C C . ALA A 1 94 ? -2.273 8.322 21.460 1.00 87.94 94 ALA A C 1
ATOM 762 O O . ALA A 1 94 ? -2.932 8.856 22.354 1.00 87.94 94 ALA A O 1
ATOM 763 N N . LYS A 1 95 ? -0.950 8.490 21.361 1.00 85.81 95 LYS A N 1
ATOM 764 C CA . LYS A 1 95 ? -0.164 9.328 22.280 1.00 85.81 95 LYS A CA 1
ATOM 765 C C . LYS A 1 95 ? -0.582 10.799 22.212 1.00 85.81 95 LYS A C 1
ATOM 767 O O . LYS A 1 95 ? -0.878 11.399 23.247 1.00 85.81 95 LYS A O 1
ATOM 772 N N . LYS A 1 96 ? -0.690 11.380 21.010 1.00 85.81 96 LYS A N 1
ATOM 773 C CA . LYS A 1 96 ? -1.113 12.787 20.824 1.00 85.81 96 LYS A CA 1
ATOM 774 C C . LYS A 1 96 ? -2.534 13.045 21.330 1.00 85.81 96 LYS A C 1
ATOM 776 O O . LYS A 1 96 ? -2.794 14.048 21.996 1.00 85.81 96 LYS A O 1
ATOM 781 N N . ALA A 1 97 ? -3.444 12.120 21.044 1.00 85.19 97 ALA A N 1
ATOM 782 C CA . ALA A 1 97 ? -4.847 12.191 21.429 1.00 85.19 97 ALA A CA 1
ATOM 783 C C . ALA A 1 97 ? -5.125 11.676 22.856 1.00 85.19 97 ALA A C 1
ATOM 785 O O . ALA A 1 97 ? -6.284 11.668 23.259 1.00 85.19 97 ALA A O 1
ATOM 786 N N . LYS A 1 98 ? -4.092 11.285 23.623 1.00 84.81 98 LYS A N 1
ATOM 787 C CA . LYS A 1 98 ? -4.188 10.736 24.992 1.00 84.81 98 LYS A CA 1
ATOM 788 C C . LYS A 1 98 ? -5.127 9.523 25.112 1.00 84.81 98 LYS A C 1
ATOM 790 O O . LYS A 1 98 ? -5.845 9.360 26.099 1.00 84.81 98 LYS A O 1
ATOM 795 N N . LEU A 1 99 ? -5.099 8.645 24.111 1.00 83.56 99 LEU A N 1
ATOM 796 C CA . LEU A 1 99 ? -5.864 7.395 24.082 1.00 83.56 99 LEU A CA 1
ATOM 797 C C . LEU A 1 99 ? -5.177 6.245 24.838 1.00 83.56 99 LEU A C 1
ATOM 799 O O . LEU A 1 99 ? -5.822 5.238 25.099 1.00 83.56 99 LEU A O 1
ATOM 803 N N . THR A 1 100 ? -3.911 6.388 25.243 1.00 71.25 100 THR A N 1
ATOM 804 C CA . THR A 1 100 ? -3.083 5.341 25.885 1.00 71.25 100 THR A CA 1
ATOM 805 C C . THR A 1 100 ? -3.619 4.795 27.217 1.00 71.25 100 THR A C 1
ATOM 807 O O . THR A 1 100 ? -3.183 3.739 27.654 1.00 71.25 100 THR A O 1
ATOM 810 N N . GLY A 1 101 ? -4.574 5.475 27.859 1.00 71.25 101 GLY A N 1
ATOM 811 C CA . GLY A 1 101 ? -5.283 4.989 29.055 1.00 71.25 101 GLY A CA 1
ATOM 812 C C . GLY A 1 101 ? -6.754 4.637 28.811 1.00 71.25 101 GLY A C 1
ATOM 813 O O . GLY A 1 101 ? -7.523 4.517 29.763 1.00 71.25 101 GLY A O 1
ATOM 814 N N . LYS A 1 102 ? -7.187 4.565 27.549 1.00 81.06 102 LYS A N 1
ATOM 815 C CA . LYS A 1 102 ? -8.569 4.273 27.151 1.00 81.06 102 LYS A CA 1
ATOM 816 C C . LYS A 1 102 ? -8.659 2.853 26.596 1.00 81.06 102 LYS A C 1
ATOM 818 O O . LYS A 1 102 ? -7.700 2.331 26.042 1.00 81.06 102 LYS A O 1
ATOM 823 N N . MET A 1 103 ? -9.840 2.247 26.706 1.00 79.94 103 MET A N 1
ATOM 824 C CA . MET A 1 103 ? -10.104 0.957 26.072 1.00 79.94 103 MET A CA 1
ATOM 825 C C . MET A 1 103 ? -10.284 1.161 24.564 1.00 79.94 103 MET A C 1
ATOM 827 O O . MET A 1 103 ? -11.230 1.825 24.128 1.00 79.94 103 MET A O 1
ATOM 831 N N . VAL A 1 104 ? -9.351 0.612 23.789 1.00 85.81 104 VAL A N 1
ATOM 832 C CA . VAL A 1 104 ? -9.365 0.621 22.325 1.00 85.81 104 VAL A CA 1
ATOM 833 C C . VAL A 1 104 ? -9.532 -0.816 21.844 1.00 85.81 104 VAL A C 1
ATOM 835 O O . VAL A 1 104 ? -8.726 -1.683 22.172 1.00 85.81 104 VAL A O 1
ATOM 838 N N . TYR A 1 105 ? -10.571 -1.058 21.058 1.00 87.12 105 TYR A N 1
ATOM 839 C CA . TYR A 1 105 ? -10.813 -2.313 20.359 1.00 87.12 105 TYR A CA 1
ATOM 840 C C . TYR A 1 105 ? -10.082 -2.294 19.020 1.00 87.12 105 TYR A C 1
ATOM 842 O O . TYR A 1 105 ? -9.963 -1.244 18.386 1.00 87.12 105 TYR A O 1
ATOM 850 N N . ARG A 1 106 ? -9.585 -3.438 18.572 1.00 83.38 106 ARG A N 1
ATOM 851 C CA . ARG A 1 106 ? -8.971 -3.600 17.258 1.00 83.38 106 ARG A CA 1
ATOM 852 C C . ARG A 1 106 ? -10.024 -4.107 16.278 1.00 83.38 106 ARG A C 1
ATOM 854 O O . ARG A 1 106 ? -10.714 -5.068 16.586 1.00 83.38 106 ARG A O 1
ATOM 861 N N . CYS A 1 107 ? -10.125 -3.484 15.107 1.00 85.19 107 CYS A N 1
ATOM 862 C CA . CYS A 1 107 ? -10.814 -4.096 13.977 1.00 85.19 107 CYS A CA 1
ATOM 863 C C . CYS A 1 107 ? -9.854 -5.089 13.316 1.00 85.19 107 CYS A C 1
ATOM 865 O O . CYS A 1 107 ? -8.798 -4.679 12.827 1.00 85.19 107 CYS A O 1
ATOM 867 N N . ASP A 1 108 ? -10.200 -6.374 13.294 1.00 78.88 108 ASP A N 1
ATOM 868 C CA . ASP A 1 108 ? -9.434 -7.361 12.530 1.00 78.88 108 ASP A CA 1
ATOM 869 C C . ASP A 1 108 ? -9.714 -7.197 11.030 1.00 78.88 108 ASP A C 1
ATOM 871 O O . ASP A 1 108 ? -10.726 -7.655 10.512 1.00 78.88 108 ASP A O 1
ATOM 875 N N . LEU A 1 109 ? -8.817 -6.508 10.328 1.00 83.81 109 LEU A N 1
ATOM 876 C CA . LEU A 1 109 ? -8.934 -6.231 8.896 1.00 83.81 109 LEU A CA 1
ATOM 877 C C . LEU A 1 109 ? -8.285 -7.318 8.017 1.00 83.81 109 LEU A C 1
ATOM 879 O O . LEU A 1 109 ? -8.049 -7.086 6.832 1.00 83.81 109 LEU A O 1
ATOM 883 N N . MET A 1 110 ? -7.975 -8.503 8.560 1.00 82.62 110 MET A N 1
ATOM 884 C CA . MET A 1 110 ? -7.443 -9.607 7.750 1.00 82.62 110 MET A CA 1
ATOM 885 C C . MET A 1 110 ? -8.470 -10.170 6.767 1.00 82.62 110 MET A C 1
ATOM 887 O O . MET A 1 110 ? -8.096 -10.676 5.705 1.00 82.62 110 MET A O 1
ATOM 891 N N . THR A 1 111 ? -9.757 -10.043 7.086 1.00 81.81 111 THR A N 1
ATOM 892 C CA . THR A 1 111 ? -10.877 -10.375 6.200 1.00 81.81 111 THR A CA 1
ATOM 893 C C . THR A 1 111 ? -11.923 -9.268 6.225 1.00 81.81 111 THR A C 1
ATOM 895 O O . THR A 1 111 ? -11.999 -8.499 7.181 1.00 81.81 111 THR A O 1
ATOM 898 N N . ALA A 1 112 ? -12.778 -9.221 5.201 1.00 78.12 112 ALA A N 1
ATOM 899 C CA . ALA A 1 112 ? -13.890 -8.274 5.143 1.00 78.12 112 ALA A CA 1
ATOM 900 C C . ALA A 1 112 ? -14.820 -8.387 6.356 1.00 78.12 112 ALA A C 1
ATOM 902 O O . ALA A 1 112 ? -15.416 -7.396 6.765 1.00 78.12 112 ALA A O 1
ATOM 903 N N . ASP A 1 113 ? -14.983 -9.581 6.913 1.00 72.00 113 ASP A N 1
ATOM 904 C CA . ASP A 1 113 ? -15.769 -9.811 8.118 1.00 72.00 113 ASP A CA 1
ATOM 905 C C . ASP A 1 113 ? -14.881 -9.514 9.324 1.00 72.00 113 ASP A C 1
ATOM 907 O O . ASP A 1 113 ? -14.277 -10.408 9.915 1.00 72.00 113 ASP A O 1
ATOM 911 N N . TRP A 1 114 ? -14.703 -8.221 9.607 1.00 69.69 114 TRP A N 1
ATOM 912 C CA . TRP A 1 114 ? -13.856 -7.783 10.706 1.00 69.69 114 TRP A CA 1
ATOM 913 C C . TRP A 1 114 ? -14.528 -8.043 12.047 1.00 69.69 114 TRP A C 1
ATOM 915 O O . TRP A 1 114 ? -15.696 -7.709 12.263 1.00 69.69 114 TRP A O 1
ATOM 925 N N . ASP A 1 115 ? -13.748 -8.595 12.963 1.00 64.19 115 ASP A N 1
ATOM 926 C CA . ASP A 1 115 ? -14.116 -8.744 14.362 1.00 64.19 115 ASP A CA 1
ATOM 927 C C . ASP A 1 115 ? -13.664 -7.502 15.149 1.00 64.19 115 ASP A C 1
ATOM 929 O O . ASP A 1 115 ? -12.707 -6.819 14.771 1.00 64.19 115 ASP A O 1
ATOM 933 N N . THR A 1 116 ? -14.374 -7.186 16.229 1.00 67.06 116 THR A N 1
ATOM 934 C CA . THR A 1 116 ? -14.021 -6.124 17.174 1.00 67.06 116 THR A CA 1
ATOM 935 C C . THR A 1 116 ? -13.844 -6.610 18.613 1.00 67.06 116 THR A C 1
ATOM 937 O O . THR A 1 116 ? -13.706 -5.786 19.516 1.00 67.06 116 THR A O 1
ATOM 940 N N . ASP A 1 117 ? -13.847 -7.924 18.840 1.00 64.88 117 ASP A N 1
ATOM 941 C CA . ASP A 1 117 ? -13.780 -8.519 20.179 1.00 64.88 117 ASP A CA 1
ATOM 942 C C . ASP A 1 117 ? -12.362 -8.501 20.77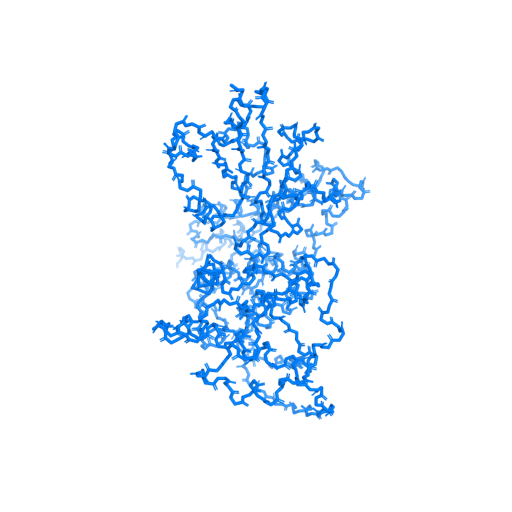4 1.00 64.88 117 ASP A C 1
ATOM 944 O O . ASP A 1 117 ? -12.170 -8.706 21.975 1.00 64.88 117 ASP A O 1
ATOM 948 N N . GLN A 1 118 ? -11.353 -8.180 19.961 1.00 65.31 118 GLN A N 1
ATOM 949 C CA . GLN A 1 118 ? -9.972 -8.053 20.411 1.00 65.31 118 GLN A CA 1
ATOM 950 C C . GLN A 1 118 ? -9.678 -6.648 20.947 1.00 65.31 118 GLN A C 1
ATOM 952 O O . GLN A 1 118 ? -9.922 -5.634 20.290 1.00 65.31 118 GLN A O 1
ATOM 957 N N . VAL A 1 119 ? -9.083 -6.574 22.138 1.00 69.31 119 VAL A N 1
ATOM 958 C CA . VAL A 1 119 ? -8.494 -5.329 22.650 1.00 69.31 119 VAL A CA 1
ATOM 959 C C . VAL A 1 119 ? -7.187 -5.074 21.904 1.00 69.31 119 VAL A C 1
ATOM 961 O O . VAL A 1 119 ? -6.381 -5.985 21.731 1.00 69.31 119 VAL A O 1
ATOM 964 N N . TYR A 1 120 ? -6.974 -3.838 21.453 1.00 68.81 120 TYR A N 1
ATOM 965 C CA . TYR A 1 120 ? -5.765 -3.463 20.729 1.00 68.81 120 TYR A CA 1
ATOM 966 C C . TYR A 1 120 ? -4.520 -3.659 21.602 1.00 68.81 120 TYR A C 1
ATOM 968 O O . TYR A 1 120 ? -4.363 -3.000 22.631 1.00 68.81 120 TYR A O 1
ATOM 976 N N . SER A 1 121 ? -3.615 -4.526 21.152 1.00 61.06 121 SER A N 1
ATOM 977 C CA . SER A 1 121 ? -2.270 -4.679 21.695 1.00 61.06 121 SER A CA 1
ATOM 978 C C . SER A 1 121 ? -1.268 -4.755 20.543 1.00 61.06 121 SER A C 1
ATOM 980 O O . SER A 1 121 ? -1.333 -5.629 19.685 1.00 61.06 121 SER A O 1
ATOM 982 N N . PHE A 1 122 ? -0.342 -3.803 20.508 1.00 63.59 122 PHE A N 1
ATOM 983 C CA . PHE A 1 122 ? 0.861 -3.872 19.688 1.00 63.59 122 PHE A CA 1
ATOM 984 C C . PHE A 1 122 ? 2.022 -3.341 20.509 1.00 63.59 122 PHE A C 1
ATOM 986 O O . PHE A 1 122 ? 1.884 -2.330 21.200 1.00 63.59 122 PHE A O 1
ATOM 993 N N . ASP A 1 123 ? 3.161 -4.010 20.400 1.00 66.12 123 ASP A N 1
ATOM 994 C CA . ASP A 1 123 ? 4.416 -3.552 20.982 1.00 66.12 123 ASP A CA 1
ATOM 995 C C . ASP A 1 123 ? 5.118 -2.630 19.973 1.00 66.12 123 ASP A C 1
ATOM 997 O O . ASP A 1 123 ? 5.953 -3.062 19.179 1.00 66.12 123 ASP A O 1
ATOM 1001 N N . VAL A 1 124 ? 4.676 -1.369 19.915 1.00 77.62 124 VAL A N 1
ATOM 1002 C CA . VAL A 1 124 ? 5.318 -0.325 19.101 1.00 77.62 124 VAL A CA 1
ATOM 1003 C C . VAL A 1 124 ? 6.324 0.413 19.972 1.00 77.62 124 VAL A C 1
ATOM 1005 O O . VAL A 1 124 ? 5.950 1.040 20.968 1.00 77.62 124 VAL A O 1
ATOM 1008 N N . GLN A 1 125 ? 7.598 0.402 19.581 1.00 81.56 125 GLN A N 1
ATOM 1009 C CA . GLN A 1 125 ? 8.616 1.150 20.306 1.00 81.56 125 GLN A CA 1
ATOM 1010 C C . GLN A 1 125 ? 8.563 2.629 19.912 1.00 81.56 125 GLN A C 1
ATOM 1012 O O . GLN A 1 125 ? 8.252 3.001 18.778 1.00 81.56 125 GLN A O 1
ATOM 1017 N N . GLU A 1 126 ? 8.921 3.518 20.841 1.00 80.81 126 GLU A N 1
ATOM 1018 C CA . GLU A 1 126 ? 9.018 4.956 20.551 1.00 80.81 126 GLU A CA 1
ATOM 1019 C C . GLU A 1 126 ? 9.971 5.239 19.376 1.00 80.81 126 GLU A C 1
ATOM 1021 O O . GLU A 1 126 ? 9.674 6.071 18.515 1.00 80.81 126 GLU A O 1
ATOM 1026 N N . ALA A 1 127 ? 11.052 4.459 19.285 1.00 83.81 127 ALA A N 1
ATOM 1027 C CA . ALA A 1 127 ? 12.006 4.462 18.181 1.00 83.81 127 ALA A CA 1
ATOM 1028 C C . ALA A 1 127 ? 11.346 4.332 16.798 1.00 83.81 127 ALA A C 1
ATOM 1030 O O . ALA A 1 127 ? 11.812 4.937 15.833 1.00 83.81 127 ALA A O 1
ATOM 1031 N N . ASP A 1 128 ? 10.250 3.585 16.691 1.00 84.12 128 ASP A N 1
ATOM 1032 C CA . ASP A 1 128 ? 9.587 3.303 15.419 1.00 84.12 128 ASP A CA 1
ATOM 1033 C C . ASP A 1 128 ? 8.752 4.489 14.943 1.00 84.12 128 ASP A C 1
ATOM 1035 O O . ASP A 1 128 ? 8.774 4.845 13.762 1.00 84.12 128 ASP A O 1
ATOM 1039 N N . THR A 1 129 ? 8.107 5.173 15.891 1.00 82.44 129 THR A N 1
ATOM 1040 C CA . THR A 1 129 ? 7.404 6.436 15.637 1.00 82.44 129 THR A CA 1
ATOM 1041 C C . THR A 1 129 ? 8.392 7.523 15.211 1.00 82.44 129 THR A C 1
ATOM 1043 O O . THR A 1 129 ? 8.139 8.244 14.243 1.00 82.44 129 THR A O 1
ATOM 1046 N N . VAL A 1 130 ? 9.547 7.609 15.885 1.00 85.12 130 VAL A N 1
ATOM 1047 C CA . VAL A 1 130 ? 10.632 8.540 15.530 1.00 85.12 130 VAL A CA 1
ATOM 1048 C C . VAL A 1 130 ? 11.184 8.227 14.138 1.00 85.12 130 VAL A C 1
ATOM 1050 O O . VAL A 1 130 ? 11.313 9.137 13.316 1.00 85.12 130 VAL A O 1
ATOM 1053 N N . ARG A 1 131 ? 11.448 6.948 13.831 1.00 87.44 131 ARG A N 1
ATOM 1054 C CA . ARG A 1 131 ? 11.927 6.506 12.512 1.00 87.44 131 ARG A CA 1
ATOM 1055 C C . ARG A 1 131 ? 10.992 6.966 11.399 1.00 87.44 131 ARG A C 1
ATOM 1057 O O . ARG A 1 131 ? 11.444 7.586 10.437 1.00 87.44 131 ARG A O 1
ATOM 1064 N N . PHE A 1 132 ? 9.696 6.686 11.546 1.00 83.94 132 PHE A N 1
ATOM 1065 C CA . PHE A 1 132 ? 8.687 7.049 10.554 1.00 83.94 132 PHE A CA 1
ATOM 1066 C C . PHE A 1 132 ? 8.602 8.568 10.373 1.00 83.94 132 PHE A C 1
ATOM 1068 O O . PHE A 1 132 ? 8.649 9.060 9.245 1.00 83.94 132 PHE A O 1
ATOM 1075 N N . ALA A 1 133 ? 8.518 9.322 11.474 1.00 83.94 133 ALA A N 1
ATOM 1076 C CA . ALA A 1 133 ? 8.388 10.775 11.431 1.00 83.94 133 ALA A CA 1
ATOM 1077 C C . ALA A 1 133 ? 9.596 11.449 10.760 1.00 83.94 133 ALA A C 1
ATOM 1079 O O . ALA A 1 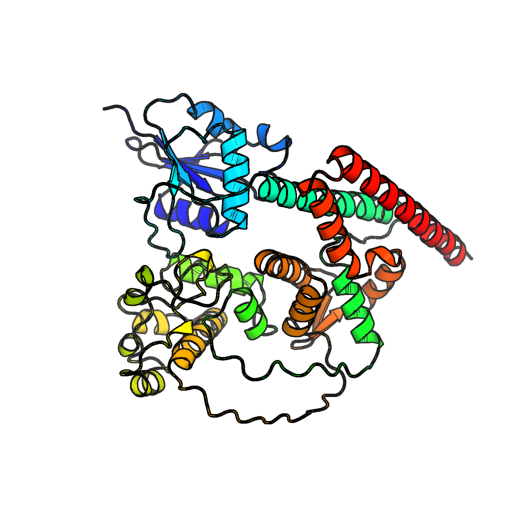133 ? 9.420 12.343 9.931 1.00 83.94 133 ALA A O 1
ATOM 1080 N N . LEU A 1 134 ? 10.821 11.005 11.067 1.00 88.44 134 LEU A N 1
ATOM 1081 C CA . LEU A 1 134 ? 12.030 11.567 10.461 1.00 88.44 134 LEU A CA 1
ATOM 1082 C C . LEU A 1 134 ? 12.170 11.211 8.986 1.00 88.44 134 LEU A C 1
ATOM 1084 O O . LEU A 1 134 ? 12.623 12.062 8.220 1.00 88.44 134 LEU A O 1
ATOM 1088 N N . LYS A 1 135 ? 11.755 10.003 8.581 1.00 87.31 135 LYS A N 1
ATOM 1089 C CA . LYS A 1 135 ? 11.731 9.601 7.169 1.00 87.31 135 LYS A CA 1
ATOM 1090 C C . LYS A 1 135 ? 10.753 10.461 6.364 1.00 87.31 135 LYS A C 1
ATOM 1092 O O . LYS A 1 135 ? 11.130 11.012 5.335 1.00 87.31 135 LYS A O 1
ATOM 1097 N N . GLN A 1 136 ? 9.524 10.626 6.852 1.00 85.12 136 GLN A N 1
ATOM 1098 C CA . GLN A 1 136 ? 8.538 11.493 6.199 1.00 85.12 136 GLN A CA 1
ATOM 1099 C C . GLN A 1 136 ? 9.047 12.933 6.104 1.00 85.12 136 GLN A C 1
ATOM 1101 O O . GLN A 1 136 ? 9.015 13.536 5.034 1.00 85.12 136 GLN A O 1
ATOM 1106 N N . TRP A 1 137 ? 9.605 13.457 7.200 1.00 88.44 137 TRP A N 1
ATOM 1107 C CA . TRP A 1 137 ? 10.159 14.806 7.220 1.00 88.44 137 TRP A CA 1
ATOM 1108 C C . TRP A 1 137 ? 11.268 15.001 6.178 1.00 88.44 137 TRP A C 1
ATOM 1110 O O . TRP A 1 137 ? 11.190 15.956 5.408 1.00 88.44 137 TRP A O 1
ATOM 1120 N N . ILE A 1 138 ? 12.270 14.112 6.104 1.00 89.19 138 ILE A N 1
ATOM 1121 C CA . ILE A 1 138 ? 13.375 14.280 5.145 1.00 89.19 138 ILE A CA 1
ATOM 1122 C C . ILE A 1 138 ? 12.890 14.146 3.700 1.00 89.19 138 ILE A C 1
ATOM 1124 O O . ILE A 1 138 ? 13.257 14.969 2.863 1.00 89.19 138 ILE A O 1
ATOM 1128 N N . CYS A 1 139 ? 12.014 13.180 3.409 1.00 88.50 139 CYS A N 1
ATOM 1129 C CA . CYS A 1 139 ? 11.454 13.003 2.072 1.00 88.50 139 CYS A CA 1
ATOM 1130 C C . CYS A 1 139 ? 10.661 14.241 1.628 1.00 88.50 139 CYS A C 1
ATOM 1132 O O . CYS A 1 139 ? 10.886 14.748 0.525 1.00 88.50 139 CYS A O 1
ATOM 1134 N N . ASN A 1 140 ? 9.804 14.780 2.500 1.00 88.56 140 ASN A N 1
ATOM 1135 C CA . ASN A 1 140 ? 9.001 15.970 2.217 1.00 88.56 140 ASN A CA 1
ATOM 1136 C C . ASN A 1 140 ? 9.875 17.226 2.084 1.00 88.56 140 ASN A C 1
ATOM 1138 O O . ASN A 1 140 ? 9.690 18.005 1.147 1.00 88.56 140 ASN A O 1
ATOM 1142 N N . ASN A 1 141 ? 10.863 17.401 2.967 1.00 89.94 141 ASN A N 1
ATOM 1143 C CA . ASN A 1 141 ? 11.759 18.557 2.950 1.00 89.94 141 ASN A CA 1
ATOM 1144 C C . ASN A 1 141 ? 12.626 18.584 1.683 1.00 89.94 141 ASN A C 1
ATOM 1146 O O . ASN A 1 141 ? 12.709 19.617 1.014 1.00 89.94 141 ASN A O 1
ATOM 1150 N N . MET A 1 142 ? 13.217 17.445 1.300 1.00 91.06 142 MET A N 1
ATOM 1151 C CA . MET A 1 142 ? 13.993 17.324 0.062 1.00 91.06 142 MET A CA 1
ATOM 1152 C C . MET A 1 142 ? 13.117 17.573 -1.169 1.00 91.06 142 MET A C 1
ATOM 1154 O O . MET A 1 142 ? 13.484 18.373 -2.028 1.00 91.06 142 MET A O 1
ATOM 1158 N N . THR A 1 143 ? 11.941 16.940 -1.236 1.00 91.75 143 THR A N 1
ATOM 1159 C CA . THR A 1 143 ? 10.973 17.125 -2.332 1.00 91.75 143 THR A CA 1
ATOM 1160 C C . THR A 1 143 ? 10.628 18.600 -2.510 1.00 91.75 143 THR A C 1
ATOM 1162 O O . THR A 1 143 ? 10.779 19.137 -3.607 1.00 91.75 143 THR A O 1
ATOM 1165 N N . ALA A 1 144 ? 10.210 19.275 -1.434 1.00 91.06 144 ALA A N 1
ATOM 1166 C CA . ALA A 1 144 ? 9.803 20.675 -1.476 1.00 91.06 144 ALA A CA 1
ATOM 1167 C C . ALA A 1 144 ? 10.959 21.605 -1.868 1.00 91.06 144 ALA A C 1
ATOM 1169 O O . ALA A 1 144 ? 10.786 22.490 -2.707 1.00 91.06 144 ALA A O 1
ATOM 1170 N N . THR A 1 145 ? 12.139 21.391 -1.288 1.00 92.00 145 THR A N 1
ATOM 1171 C CA . THR A 1 145 ? 13.287 22.284 -1.467 1.00 92.00 145 THR A CA 1
ATOM 1172 C C . THR A 1 145 ? 13.895 22.170 -2.860 1.00 92.00 145 THR A C 1
ATOM 1174 O O . THR A 1 145 ? 14.041 23.181 -3.547 1.00 92.00 145 THR A O 1
ATOM 1177 N N . TYR A 1 146 ? 14.211 20.953 -3.318 1.00 91.94 146 TYR A N 1
ATOM 1178 C CA . TYR A 1 146 ? 14.823 20.775 -4.636 1.00 91.94 146 TYR A CA 1
ATOM 1179 C C . TYR A 1 146 ? 13.842 21.086 -5.763 1.00 91.94 146 TYR A C 1
ATOM 1181 O O . TYR A 1 146 ? 14.235 21.716 -6.740 1.00 91.94 146 TYR A O 1
ATOM 1189 N N . THR A 1 147 ? 12.561 20.722 -5.617 1.00 91.50 147 THR A N 1
ATOM 1190 C CA . THR A 1 147 ? 11.534 21.088 -6.607 1.00 91.50 147 THR A CA 1
ATOM 1191 C C . THR A 1 147 ? 11.409 22.602 -6.739 1.00 91.50 147 THR A C 1
ATOM 1193 O O . THR A 1 147 ? 11.385 23.101 -7.860 1.00 91.50 147 THR A O 1
ATOM 1196 N N . ARG A 1 148 ? 11.382 23.347 -5.624 1.00 90.94 148 ARG A N 1
ATOM 1197 C CA . ARG A 1 148 ? 11.334 24.815 -5.667 1.00 90.94 148 ARG A CA 1
ATOM 1198 C C . ARG A 1 148 ? 12.559 25.393 -6.371 1.00 90.94 148 ARG A C 1
ATOM 1200 O O . ARG A 1 148 ? 12.396 26.158 -7.311 1.00 90.94 148 ARG A O 1
ATOM 1207 N N . CYS A 1 149 ? 13.760 24.955 -5.988 1.00 89.31 149 CYS A N 1
ATOM 1208 C CA . CYS A 1 149 ? 14.997 25.392 -6.635 1.00 89.31 149 CYS A CA 1
ATOM 1209 C C . CYS A 1 149 ? 14.967 25.149 -8.154 1.00 89.31 149 CYS A C 1
ATOM 1211 O O . CYS A 1 149 ? 15.324 26.031 -8.921 1.00 89.31 149 CYS A O 1
ATOM 1213 N N . LEU A 1 150 ? 14.506 23.986 -8.616 1.00 88.62 150 LEU A N 1
ATOM 1214 C CA . LEU A 1 150 ? 14.399 23.694 -10.051 1.00 88.62 150 LEU A CA 1
ATOM 1215 C C . LEU A 1 150 ? 13.392 24.613 -10.755 1.00 88.62 150 LEU A C 1
ATOM 1217 O O . LEU A 1 150 ? 13.683 25.145 -11.829 1.00 88.62 150 LEU A O 1
ATOM 1221 N N . GLN A 1 151 ? 12.233 24.834 -10.132 1.00 89.44 151 GLN A N 1
ATOM 1222 C CA . GLN A 1 151 ? 11.173 25.690 -10.663 1.00 89.44 151 GLN A CA 1
ATOM 1223 C C . GLN A 1 151 ? 11.596 27.158 -10.761 1.00 89.44 151 GLN A C 1
ATOM 1225 O O . GLN A 1 151 ? 11.301 27.794 -11.772 1.00 89.44 151 GLN A O 1
ATOM 1230 N N . ASP A 1 152 ? 12.348 27.671 -9.785 1.00 88.69 152 ASP A N 1
ATOM 1231 C CA . ASP A 1 152 ? 12.881 29.042 -9.796 1.00 88.69 152 ASP A CA 1
ATOM 1232 C C . ASP A 1 152 ? 13.819 29.283 -10.997 1.00 88.69 152 ASP A C 1
ATOM 1234 O O . ASP A 1 152 ? 13.915 30.391 -11.531 1.00 88.69 152 ASP A O 1
ATOM 1238 N N . TYR A 1 153 ? 14.461 28.223 -11.500 1.00 86.00 153 TYR A N 1
ATOM 1239 C CA . TYR A 1 153 ? 15.298 28.262 -12.700 1.00 86.00 153 TYR A CA 1
ATOM 1240 C C . TYR A 1 153 ? 14.555 27.863 -13.988 1.00 86.00 153 TYR A C 1
ATOM 1242 O O . TYR A 1 153 ? 15.174 27.808 -15.055 1.00 86.00 153 TYR A O 1
ATOM 1250 N N . GLY A 1 154 ? 13.234 27.673 -13.930 1.00 84.5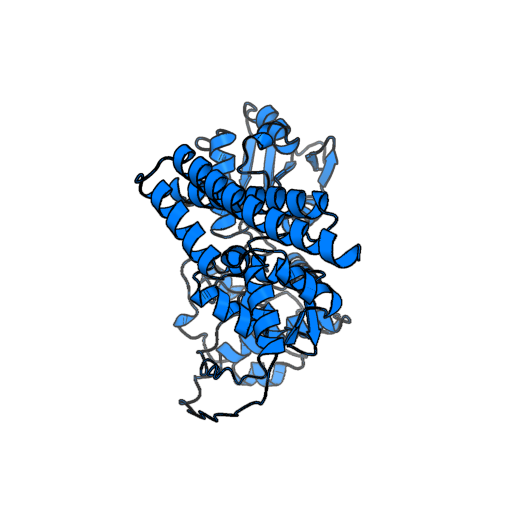0 154 GLY A N 1
ATOM 1251 C CA . GLY A 1 154 ? 12.383 27.355 -15.081 1.00 84.50 154 GLY A CA 1
ATOM 1252 C C . GLY A 1 154 ? 12.407 25.883 -15.497 1.00 84.50 154 GLY A C 1
ATOM 1253 O O . GLY A 1 154 ? 11.973 25.553 -16.599 1.00 84.50 154 GLY A O 1
ATOM 1254 N N . VAL A 1 155 ? 12.916 24.990 -14.645 1.00 84.31 155 VAL A N 1
ATOM 1255 C CA . VAL A 1 155 ? 12.928 23.548 -14.901 1.00 84.31 155 VAL A CA 1
ATOM 1256 C C . VAL A 1 155 ? 11.640 22.939 -14.345 1.00 84.31 155 VAL A C 1
ATOM 1258 O O . VAL A 1 155 ? 11.442 22.886 -13.131 1.00 84.31 155 VAL A O 1
ATOM 1261 N N . ASP A 1 156 ? 10.764 22.442 -15.224 1.00 84.38 156 ASP A N 1
ATOM 1262 C CA . ASP A 1 156 ? 9.568 21.683 -14.827 1.00 84.38 156 ASP A CA 1
ATOM 1263 C C . ASP A 1 156 ? 9.954 20.258 -14.389 1.00 84.38 156 ASP A C 1
ATOM 1265 O O . ASP A 1 156 ? 9.676 19.269 -15.066 1.00 84.38 156 ASP A O 1
ATOM 1269 N N . LEU A 1 157 ? 10.621 20.150 -13.239 1.00 84.81 157 LEU A N 1
ATOM 1270 C CA . LEU A 1 157 ? 11.021 18.891 -12.619 1.00 84.81 157 LEU A CA 1
ATOM 1271 C C . LEU A 1 157 ? 10.598 18.883 -11.148 1.00 84.81 157 LEU A C 1
ATOM 1273 O O . LEU A 1 157 ? 11.059 19.683 -10.339 1.00 84.81 157 LEU A O 1
ATOM 1277 N N . ARG A 1 158 ? 9.723 17.938 -10.799 1.00 88.56 158 ARG A N 1
ATOM 1278 C CA . ARG A 1 158 ? 9.364 17.634 -9.406 1.00 88.56 158 ARG A CA 1
ATOM 1279 C C . ARG A 1 158 ? 10.271 16.531 -8.889 1.00 88.56 158 ARG A C 1
ATOM 1281 O O . ARG A 1 158 ? 10.132 15.399 -9.350 1.00 88.56 158 ARG A O 1
ATOM 1288 N N . TYR A 1 159 ? 11.191 16.876 -7.993 1.00 89.81 159 TYR A N 1
ATOM 1289 C CA . TYR A 1 159 ? 12.116 15.933 -7.371 1.00 89.81 159 TYR A CA 1
ATOM 1290 C C . TYR A 1 159 ? 11.409 15.125 -6.281 1.00 89.81 159 TYR A C 1
ATOM 1292 O O . TYR A 1 159 ? 10.700 15.706 -5.468 1.00 89.81 159 TYR A O 1
ATOM 1300 N N . ASP A 1 160 ? 11.643 13.814 -6.237 1.00 90.12 160 ASP A N 1
ATOM 1301 C CA . ASP A 1 160 ? 11.216 12.930 -5.147 1.00 90.12 160 ASP A CA 1
ATOM 1302 C C . ASP A 1 160 ? 12.380 11.973 -4.800 1.00 90.12 160 ASP A C 1
ATOM 1304 O O . ASP A 1 160 ? 12.771 11.145 -5.637 1.00 90.12 160 ASP A O 1
ATOM 1308 N N . PRO A 1 161 ? 12.958 12.068 -3.585 1.00 88.50 161 PRO A N 1
ATOM 1309 C CA . PRO A 1 161 ? 14.126 11.280 -3.192 1.00 88.50 161 PRO A CA 1
ATOM 1310 C C . PRO A 1 161 ? 13.857 9.773 -3.166 1.00 88.50 161 PRO A C 1
ATOM 1312 O O . PRO A 1 161 ? 14.802 8.988 -3.177 1.00 88.50 161 PRO A O 1
ATOM 1315 N N . GLU A 1 162 ? 12.591 9.355 -3.143 1.00 89.12 162 GLU A N 1
ATOM 1316 C CA . GLU A 1 162 ? 12.215 7.949 -3.135 1.00 89.12 162 GLU A CA 1
ATOM 1317 C C . GLU A 1 162 ? 12.217 7.307 -4.526 1.00 89.12 162 GLU A C 1
ATOM 1319 O O . GLU A 1 162 ? 12.332 6.088 -4.600 1.00 89.12 162 GLU A O 1
ATOM 1324 N N . ILE A 1 163 ? 12.129 8.072 -5.620 1.00 90.50 163 ILE A N 1
ATOM 1325 C CA . ILE A 1 163 ? 12.070 7.510 -6.987 1.00 90.50 163 ILE A CA 1
ATOM 1326 C C . ILE A 1 163 ? 13.196 7.984 -7.905 1.00 90.50 163 ILE A C 1
ATOM 1328 O O . ILE A 1 163 ? 13.542 7.271 -8.842 1.00 90.50 163 ILE A O 1
ATOM 1332 N N . PHE A 1 164 ? 13.808 9.145 -7.664 1.00 90.12 164 PHE A N 1
ATOM 1333 C CA . PHE A 1 164 ? 14.860 9.671 -8.545 1.00 90.12 164 PHE A CA 1
ATOM 1334 C C . PHE A 1 164 ? 16.118 8.795 -8.649 1.00 90.12 164 PHE A C 1
ATOM 1336 O O . PHE A 1 164 ? 16.639 8.663 -9.761 1.00 90.12 164 PHE A O 1
ATOM 1343 N N . PRO A 1 165 ? 16.577 8.123 -7.578 1.00 89.44 165 PRO A N 1
ATOM 1344 C CA . PRO A 1 165 ? 17.632 7.121 -7.703 1.00 89.44 165 PRO A CA 1
ATOM 1345 C C . PRO A 1 165 ? 17.263 5.968 -8.651 1.00 89.44 165 PRO A C 1
ATOM 1347 O O . PRO A 1 165 ? 18.095 5.517 -9.440 1.00 89.44 165 PRO A O 1
ATOM 1350 N N . LEU A 1 166 ? 15.993 5.537 -8.649 1.00 90.75 166 LEU A N 1
ATOM 1351 C CA . LEU A 1 166 ? 15.491 4.526 -9.586 1.00 90.75 166 LEU A CA 1
ATOM 1352 C C . LEU A 1 166 ? 15.420 5.060 -11.012 1.00 90.75 166 LEU A C 1
ATOM 1354 O O . LEU A 1 166 ? 15.778 4.342 -11.942 1.00 90.75 166 LEU A O 1
ATOM 1358 N N . LEU A 1 167 ? 15.009 6.317 -11.196 1.00 90.94 167 LEU A N 1
ATOM 1359 C CA . LEU A 1 167 ? 15.041 6.963 -12.507 1.00 90.94 167 LEU A CA 1
ATOM 1360 C C . LEU A 1 167 ? 16.469 6.966 -13.068 1.00 90.94 167 LEU A C 1
ATOM 1362 O O . LEU A 1 167 ? 16.692 6.551 -14.202 1.00 90.94 167 LEU A O 1
ATOM 1366 N N . ALA A 1 168 ? 17.462 7.342 -12.264 1.00 88.69 168 ALA A N 1
ATOM 1367 C CA . ALA A 1 168 ? 18.856 7.311 -12.691 1.00 88.69 168 ALA A CA 1
ATOM 1368 C C . ALA A 1 168 ? 19.330 5.892 -13.061 1.00 88.69 168 ALA A C 1
ATOM 1370 O O . ALA A 1 168 ? 20.015 5.720 -14.072 1.00 88.69 168 ALA A O 1
ATOM 1371 N N . ALA A 1 169 ? 18.931 4.868 -12.296 1.00 88.75 169 ALA A N 1
ATOM 1372 C CA . ALA A 1 169 ? 19.225 3.471 -12.619 1.00 88.75 169 ALA A CA 1
ATOM 1373 C C . ALA A 1 169 ? 18.570 3.027 -13.944 1.00 88.75 169 ALA A C 1
ATOM 1375 O O . ALA A 1 169 ? 19.235 2.421 -14.784 1.00 88.75 169 ALA A O 1
ATOM 1376 N N . ILE A 1 170 ? 17.305 3.398 -14.173 1.00 89.88 170 ILE A N 1
ATOM 1377 C CA . ILE A 1 170 ? 16.576 3.131 -15.422 1.00 89.88 170 ILE A CA 1
ATOM 1378 C C . ILE A 1 170 ? 17.256 3.808 -16.615 1.00 89.88 170 ILE A C 1
ATOM 1380 O O . ILE A 1 170 ? 17.522 3.134 -17.609 1.00 89.88 170 ILE A O 1
ATOM 1384 N N . ALA A 1 171 ? 17.587 5.101 -16.514 1.00 88.31 171 ALA A N 1
ATOM 1385 C CA . ALA A 1 171 ? 18.291 5.828 -17.574 1.00 88.31 171 ALA A CA 1
ATOM 1386 C C . ALA A 1 171 ? 19.631 5.165 -17.901 1.00 88.31 171 ALA A C 1
ATOM 1388 O O . ALA A 1 171 ? 19.933 4.925 -19.068 1.00 88.31 171 ALA A O 1
ATOM 1389 N N . LYS A 1 172 ? 20.404 4.806 -16.868 1.00 86.44 172 LYS A N 1
ATOM 1390 C CA . LYS A 1 172 ? 21.689 4.133 -17.042 1.00 86.44 172 LYS A CA 1
ATOM 1391 C C . LYS A 1 172 ? 21.531 2.796 -17.763 1.00 86.44 172 LYS A C 1
ATOM 1393 O O . LYS A 1 172 ? 22.314 2.527 -18.662 1.00 86.44 172 LYS A O 1
ATOM 1398 N N . GLN A 1 173 ? 20.536 1.978 -17.415 1.00 85.38 173 GLN A N 1
ATOM 1399 C CA . GLN A 1 173 ? 20.301 0.691 -18.082 1.00 85.38 173 GLN A CA 1
ATOM 1400 C C . GLN A 1 173 ? 19.816 0.858 -19.528 1.00 85.38 173 GLN A C 1
ATOM 1402 O O . GLN A 1 173 ? 20.206 0.089 -20.403 1.00 85.38 173 GLN A O 1
ATOM 1407 N N . GLN A 1 174 ? 18.998 1.880 -19.784 1.00 85.44 174 GLN A N 1
ATOM 1408 C CA . GLN A 1 174 ? 18.547 2.255 -21.124 1.00 85.44 174 GLN A CA 1
ATOM 1409 C C . GLN A 1 174 ? 19.713 2.706 -22.019 1.00 85.44 174 GLN A C 1
ATOM 1411 O O . GLN A 1 174 ? 19.723 2.373 -23.200 1.00 85.44 174 GLN A O 1
ATOM 1416 N N . ASP A 1 175 ? 20.695 3.427 -21.467 1.00 80.38 175 ASP A N 1
ATOM 1417 C CA . ASP A 1 175 ? 21.903 3.866 -22.182 1.00 80.38 175 ASP A CA 1
ATOM 1418 C C . ASP A 1 175 ? 22.954 2.776 -22.341 1.00 80.38 175 ASP A C 1
ATOM 1420 O O . ASP A 1 175 ? 23.631 2.701 -23.364 1.00 80.38 175 ASP A O 1
ATOM 1424 N N . ALA A 1 176 ? 23.136 1.957 -21.305 1.00 69.81 176 ALA A N 1
ATOM 1425 C CA . ALA A 1 176 ? 24.335 1.149 -21.178 1.00 69.81 176 ALA A CA 1
ATOM 1426 C C . ALA A 1 176 ? 24.424 0.017 -22.199 1.00 69.81 176 ALA A C 1
ATOM 1428 O O . ALA A 1 176 ? 25.505 -0.553 -22.322 1.00 69.81 176 ALA A O 1
ATOM 1429 N N . GLN A 1 177 ? 23.346 -0.335 -22.914 1.00 55.62 177 GLN A N 1
ATOM 1430 C CA . GLN A 1 177 ? 23.343 -1.463 -23.856 1.00 55.62 177 GLN A CA 1
ATOM 1431 C C . GLN A 1 177 ? 24.006 -2.736 -23.263 1.00 55.62 177 GLN A C 1
ATOM 1433 O O . GLN A 1 177 ? 24.518 -3.596 -23.982 1.00 55.62 177 GLN A O 1
ATOM 1438 N N . SER A 1 178 ? 24.031 -2.868 -21.934 1.00 46.00 178 SER A N 1
ATOM 1439 C CA . SER A 1 178 ? 24.893 -3.813 -21.239 1.00 46.00 178 SER A CA 1
ATOM 1440 C C . SER A 1 178 ? 24.070 -4.932 -20.624 1.00 46.00 178 SER A C 1
ATOM 1442 O O . SER A 1 178 ? 22.940 -4.759 -20.158 1.00 46.00 178 SER A O 1
ATOM 1444 N N . VAL A 1 179 ? 24.655 -6.125 -20.680 1.00 44.19 179 VAL A N 1
ATOM 1445 C CA . VAL A 1 179 ? 24.085 -7.349 -20.129 1.00 44.19 179 VAL A CA 1
ATOM 1446 C C . VAL A 1 179 ? 24.212 -7.270 -18.613 1.00 44.19 179 VAL A C 1
ATOM 1448 O O . VAL A 1 179 ? 25.310 -7.409 -18.074 1.00 44.19 179 VAL A O 1
ATOM 1451 N N . ILE A 1 180 ? 23.102 -7.055 -17.907 1.00 45.47 180 ILE A N 1
ATOM 1452 C CA . ILE A 1 180 ? 23.073 -7.385 -16.485 1.00 45.47 180 ILE A CA 1
ATOM 1453 C C . ILE A 1 180 ? 22.839 -8.893 -16.397 1.00 45.47 180 ILE A C 1
ATOM 1455 O O . ILE A 1 180 ? 21.735 -9.372 -16.649 1.00 45.47 180 ILE A O 1
ATOM 1459 N N . ASN A 1 181 ? 23.876 -9.634 -16.004 1.00 41.38 181 ASN A N 1
ATOM 1460 C CA . ASN A 1 181 ? 23.715 -10.991 -15.493 1.00 41.38 181 ASN A CA 1
ATOM 1461 C C . ASN A 1 181 ? 23.008 -10.904 -14.140 1.00 41.38 181 ASN A C 1
ATOM 1463 O O . ASN A 1 181 ? 23.648 -10.847 -13.091 1.00 41.38 181 ASN A O 1
ATOM 1467 N N . MET A 1 182 ? 21.680 -10.859 -14.156 1.00 44.41 182 MET A N 1
ATOM 1468 C CA . MET A 1 182 ? 20.909 -11.219 -12.977 1.00 44.41 182 MET A CA 1
ATOM 1469 C C . MET A 1 182 ? 20.476 -12.655 -13.175 1.00 44.41 182 MET A C 1
ATOM 1471 O O . MET A 1 182 ? 19.640 -12.937 -14.029 1.00 44.41 182 MET A O 1
ATOM 1475 N N . SER A 1 183 ? 21.055 -13.558 -12.388 1.00 41.31 183 SER A N 1
ATOM 1476 C CA . SER A 1 183 ? 20.462 -14.870 -12.200 1.00 41.31 183 SER A CA 1
ATOM 1477 C C . SER A 1 183 ? 18.992 -14.667 -11.831 1.00 41.31 183 SER A C 1
ATOM 1479 O O . SER A 1 183 ? 18.652 -13.919 -10.901 1.00 41.31 183 SER A O 1
ATOM 1481 N N . GLU A 1 184 ? 18.094 -15.280 -12.603 1.00 40.28 184 GLU A N 1
ATOM 1482 C CA . GLU A 1 184 ? 16.735 -15.502 -12.135 1.00 40.28 184 GLU A CA 1
ATOM 1483 C C . GLU A 1 184 ? 16.870 -16.148 -10.757 1.00 40.28 184 GLU A C 1
ATOM 1485 O O . GLU A 1 184 ? 17.678 -17.063 -10.572 1.00 40.28 184 GLU A O 1
ATOM 1490 N N . TRP A 1 185 ? 16.197 -15.586 -9.749 1.00 43.03 185 TRP A N 1
ATOM 1491 C CA . TRP A 1 185 ? 16.171 -16.235 -8.451 1.00 43.03 185 TRP A CA 1
ATOM 1492 C C . TRP A 1 185 ? 15.632 -17.637 -8.699 1.00 43.03 185 TRP A C 1
ATOM 1494 O O . TRP A 1 185 ? 14.519 -17.792 -9.203 1.00 43.03 185 TRP A O 1
ATOM 1504 N N . GLY A 1 186 ? 16.490 -18.626 -8.439 1.00 41.56 186 GLY A N 1
ATOM 1505 C CA . GLY A 1 186 ? 16.165 -20.029 -8.604 1.00 41.56 186 GLY A CA 1
ATOM 1506 C C . GLY A 1 186 ? 14.881 -20.334 -7.854 1.00 41.56 186 GLY A C 1
ATOM 1507 O O . GLY A 1 186 ? 14.659 -19.760 -6.791 1.00 41.56 186 GLY A O 1
ATOM 1508 N N . ASN A 1 187 ? 14.062 -21.198 -8.459 1.00 44.25 187 ASN A N 1
ATOM 1509 C CA . ASN A 1 187 ? 12.804 -21.739 -7.949 1.00 44.25 187 ASN A CA 1
ATOM 1510 C C . ASN A 1 187 ? 12.693 -21.632 -6.423 1.00 44.25 187 ASN A C 1
ATOM 1512 O O . ASN A 1 187 ? 13.138 -22.513 -5.689 1.00 44.25 187 ASN A O 1
ATOM 1516 N N . THR A 1 188 ? 12.130 -20.521 -5.947 1.00 59.38 188 THR A N 1
ATOM 1517 C CA . THR A 1 188 ? 11.801 -20.370 -4.540 1.00 59.38 188 THR A CA 1
ATOM 1518 C C . THR A 1 188 ? 10.573 -21.216 -4.276 1.00 59.38 188 THR A C 1
ATOM 1520 O O . THR A 1 188 ? 9.613 -21.197 -5.052 1.00 59.38 188 THR A O 1
ATOM 1523 N N . THR A 1 189 ? 10.616 -21.979 -3.185 1.00 69.62 189 THR A N 1
ATOM 1524 C CA . THR A 1 189 ? 9.488 -22.774 -2.703 1.00 69.62 189 THR A CA 1
ATOM 1525 C C . THR A 1 189 ? 8.218 -21.914 -2.749 1.00 69.62 189 THR A C 1
ATOM 1527 O O . THR A 1 189 ? 8.256 -20.778 -2.262 1.00 69.62 189 THR A O 1
ATOM 1530 N N . PRO A 1 190 ? 7.123 -22.379 -3.377 1.00 78.56 190 PRO A N 1
ATOM 1531 C CA . PRO A 1 190 ? 5.972 -21.531 -3.646 1.00 78.56 190 PRO A CA 1
ATOM 1532 C C . PRO A 1 190 ? 5.332 -21.058 -2.337 1.00 78.56 190 PRO A C 1
ATOM 1534 O O . PRO A 1 190 ? 5.141 -21.837 -1.401 1.00 78.56 190 PRO A O 1
ATOM 1537 N N . LYS A 1 191 ? 4.997 -19.768 -2.284 1.00 89.06 191 LYS A N 1
ATOM 1538 C CA . LYS A 1 191 ? 4.317 -19.115 -1.160 1.00 89.06 191 LYS A CA 1
ATOM 1539 C C . LYS A 1 191 ? 3.126 -18.289 -1.660 1.00 89.06 191 LYS A C 1
ATOM 1541 O O . LYS A 1 191 ? 3.134 -17.885 -2.828 1.00 89.06 191 LYS A O 1
ATOM 1546 N N . PRO A 1 192 ? 2.105 -18.054 -0.820 1.00 91.00 192 PRO A N 1
ATOM 1547 C CA . PRO A 1 192 ? 1.084 -17.040 -1.037 1.00 91.00 192 PRO A CA 1
ATOM 1548 C C . PRO A 1 192 ? 1.701 -15.730 -1.491 1.00 91.00 192 PRO A C 1
ATOM 1550 O O . PRO A 1 192 ? 2.771 -15.347 -1.024 1.00 91.00 192 PRO A O 1
ATOM 1553 N N . TYR A 1 193 ? 1.012 -15.046 -2.397 1.00 93.25 193 TYR A N 1
ATOM 1554 C CA . TYR A 1 193 ? 1.482 -13.752 -2.848 1.00 93.25 193 TYR A CA 1
ATOM 1555 C C . TYR A 1 193 ? 1.382 -12.739 -1.717 1.00 93.25 193 TYR A C 1
ATOM 1557 O O . TYR A 1 193 ? 0.308 -12.528 -1.162 1.00 93.25 193 TYR A O 1
ATOM 1565 N N . SER A 1 194 ? 2.468 -12.031 -1.459 1.00 91.56 194 SER A N 1
ATOM 1566 C CA . SER A 1 194 ? 2.349 -10.669 -0.951 1.00 91.56 194 SER A CA 1
ATOM 1567 C C . SER A 1 194 ? 1.867 -9.712 -2.052 1.00 91.56 194 SER A C 1
ATOM 1569 O O . SER A 1 194 ? 1.976 -10.019 -3.245 1.00 91.56 194 SER A O 1
ATOM 1571 N N . TYR A 1 195 ? 1.388 -8.517 -1.687 1.00 91.81 195 TYR A N 1
ATOM 1572 C CA . TYR A 1 195 ? 0.976 -7.499 -2.664 1.00 91.81 195 TYR A CA 1
ATOM 1573 C C . TYR A 1 195 ? 2.096 -7.184 -3.664 1.00 91.81 195 TYR A C 1
ATOM 1575 O O . TYR A 1 195 ? 1.865 -7.135 -4.871 1.00 91.81 195 TYR A O 1
ATOM 1583 N N . LEU A 1 196 ? 3.327 -7.005 -3.170 1.00 89.44 196 LEU A N 1
ATOM 1584 C CA . LEU A 1 196 ? 4.472 -6.645 -4.005 1.00 89.44 196 LEU A CA 1
ATOM 1585 C C . LEU A 1 196 ? 4.802 -7.738 -5.027 1.00 89.44 196 LEU A C 1
ATOM 1587 O O . LEU A 1 196 ? 5.080 -7.443 -6.187 1.00 89.44 196 LEU A O 1
ATOM 1591 N N . GLU A 1 197 ? 4.754 -9.004 -4.617 1.00 90.06 197 GLU A N 1
ATOM 1592 C CA . GLU A 1 197 ? 5.013 -10.125 -5.520 1.00 90.06 197 GLU A CA 1
ATOM 1593 C C . GLU A 1 197 ? 3.899 -10.299 -6.552 1.00 90.06 197 GLU A C 1
ATOM 1595 O O . GLU A 1 197 ? 4.193 -10.606 -7.707 1.00 90.06 197 GLU A O 1
ATOM 1600 N N . LEU A 1 198 ? 2.638 -10.077 -6.166 1.00 92.56 198 LEU A N 1
ATOM 1601 C CA . LEU A 1 198 ? 1.517 -10.093 -7.104 1.00 92.56 198 LEU A CA 1
ATOM 1602 C C . LEU A 1 198 ? 1.642 -8.965 -8.131 1.00 92.56 198 LEU A C 1
ATOM 1604 O O . LEU A 1 198 ? 1.475 -9.203 -9.328 1.00 92.56 198 LEU A O 1
ATOM 1608 N N . PHE A 1 199 ? 1.994 -7.762 -7.673 1.00 90.81 199 PHE A N 1
ATOM 1609 C CA . PHE A 1 199 ? 2.283 -6.624 -8.539 1.00 90.81 199 PHE A CA 1
ATOM 1610 C C . PHE A 1 199 ? 3.394 -6.957 -9.544 1.00 90.81 199 PHE A C 1
ATOM 1612 O O . PHE A 1 199 ? 3.205 -6.768 -10.743 1.00 90.81 199 PHE A O 1
ATOM 1619 N N . CYS A 1 200 ? 4.509 -7.538 -9.091 1.00 86.88 200 CYS A N 1
ATOM 1620 C CA . CYS A 1 200 ? 5.588 -7.977 -9.979 1.00 86.88 200 CYS A CA 1
ATOM 1621 C C . CYS A 1 200 ? 5.152 -9.091 -10.950 1.00 86.88 200 CYS A C 1
ATOM 1623 O O . CYS A 1 200 ? 5.568 -9.092 -12.110 1.00 86.88 200 CYS A O 1
ATOM 1625 N N . ALA A 1 201 ? 4.322 -10.041 -10.510 1.00 87.62 201 ALA A N 1
ATOM 1626 C CA . ALA A 1 201 ? 3.853 -11.152 -11.342 1.00 87.62 201 ALA A CA 1
ATOM 1627 C C . ALA A 1 201 ? 2.922 -10.688 -12.474 1.00 87.62 201 ALA A C 1
ATOM 1629 O O . ALA A 1 201 ? 2.975 -11.218 -13.588 1.00 87.62 201 ALA A O 1
ATOM 1630 N N . LEU A 1 202 ? 2.098 -9.679 -12.195 1.00 89.06 202 LEU A N 1
ATOM 1631 C CA . LEU A 1 202 ? 1.158 -9.081 -13.142 1.00 89.06 202 LEU A CA 1
ATOM 1632 C C . LEU A 1 202 ? 1.722 -7.845 -13.855 1.00 89.06 202 LEU A C 1
ATOM 1634 O O . LEU A 1 202 ? 1.007 -7.179 -14.610 1.00 89.06 202 LEU A O 1
ATOM 1638 N N . ASP A 1 203 ? 3.009 -7.562 -13.661 1.00 83.31 203 ASP A N 1
ATOM 1639 C CA . ASP A 1 203 ? 3.655 -6.388 -14.219 1.00 83.31 203 ASP A CA 1
ATOM 1640 C C . ASP A 1 203 ? 3.553 -6.355 -15.754 1.00 83.31 203 ASP A C 1
ATOM 1642 O O . ASP A 1 203 ? 3.792 -7.354 -16.444 1.00 83.31 203 ASP A O 1
ATOM 1646 N N . GLY A 1 204 ? 3.165 -5.196 -16.288 1.00 78.25 204 GLY A N 1
ATOM 1647 C CA . GLY A 1 204 ? 2.910 -4.985 -17.717 1.00 78.25 204 GLY A CA 1
ATOM 1648 C C . GLY A 1 204 ? 1.573 -5.532 -18.243 1.00 78.25 204 GLY A C 1
ATOM 1649 O O . GLY A 1 204 ? 1.250 -5.279 -19.399 1.00 78.25 204 GLY A O 1
ATOM 1650 N N . GLN A 1 205 ? 0.786 -6.247 -17.430 1.00 87.00 205 GLN A N 1
ATOM 1651 C CA . GLN A 1 205 ? -0.559 -6.729 -17.801 1.00 87.00 205 GLN A CA 1
ATOM 1652 C C . GLN A 1 205 ? -1.671 -5.903 -17.147 1.00 87.00 205 GLN A C 1
ATOM 1654 O O . GLN A 1 205 ? -2.747 -5.730 -17.715 1.00 87.00 205 GLN A O 1
ATOM 1659 N N . ILE A 1 206 ? -1.401 -5.371 -15.956 1.00 89.06 206 ILE A N 1
ATOM 1660 C CA . ILE A 1 206 ? -2.321 -4.523 -15.206 1.00 89.06 206 ILE A CA 1
ATOM 1661 C C . ILE A 1 206 ? -1.570 -3.323 -14.630 1.00 89.06 206 ILE A C 1
ATOM 1663 O O . ILE A 1 206 ? -0.400 -3.429 -14.255 1.00 89.06 206 ILE A O 1
ATOM 1667 N N . SER A 1 207 ? -2.228 -2.164 -14.574 1.00 86.44 207 SER A N 1
ATOM 1668 C CA . SER A 1 207 ? -1.665 -1.018 -13.863 1.00 86.44 207 SER A CA 1
ATOM 1669 C C . SER A 1 207 ? -1.735 -1.256 -12.352 1.00 86.44 207 SER A C 1
ATOM 1671 O O . SER A 1 207 ? -2.611 -1.964 -11.859 1.00 86.44 207 SER A O 1
ATOM 1673 N N . GLN A 1 208 ? -0.834 -0.644 -11.586 1.00 86.25 208 GLN A N 1
ATOM 1674 C CA . GLN A 1 208 ? -0.868 -0.773 -10.129 1.00 86.25 208 GLN A CA 1
ATOM 1675 C C . GLN A 1 208 ? -2.154 -0.201 -9.513 1.00 86.25 208 GLN A C 1
ATOM 1677 O O . GLN A 1 208 ? -2.659 -0.738 -8.527 1.00 86.25 208 GLN A O 1
ATOM 1682 N N . ALA A 1 209 ? -2.678 0.882 -10.094 1.00 86.62 209 ALA A N 1
ATOM 1683 C CA . ALA A 1 209 ? -3.930 1.490 -9.661 1.00 86.62 209 ALA A CA 1
ATOM 1684 C C . ALA A 1 209 ? -5.096 0.507 -9.835 1.00 86.62 209 ALA A C 1
ATOM 1686 O O . ALA A 1 209 ? -5.782 0.220 -8.857 1.00 86.62 209 ALA A O 1
ATOM 1687 N N . ASP A 1 210 ? -5.227 -0.088 -11.028 1.00 91.31 210 ASP A N 1
ATOM 1688 C CA . ASP A 1 210 ? -6.256 -1.096 -11.306 1.00 91.31 210 ASP A CA 1
ATOM 1689 C C . ASP A 1 210 ? -6.095 -2.324 -10.399 1.00 91.31 210 ASP A C 1
ATOM 1691 O O . ASP A 1 210 ? -7.075 -2.815 -9.854 1.00 91.31 210 ASP A O 1
ATOM 1695 N N . LEU A 1 211 ? -4.864 -2.820 -10.203 1.00 93.62 211 LEU A N 1
ATOM 1696 C CA . LEU A 1 211 ? -4.611 -3.965 -9.322 1.00 93.62 211 LEU A CA 1
ATOM 1697 C C . LEU A 1 211 ? -5.080 -3.674 -7.895 1.00 93.62 211 LEU A C 1
ATOM 1699 O O . LEU A 1 211 ? -5.754 -4.495 -7.284 1.00 93.62 211 LEU A O 1
ATOM 1703 N N . THR A 1 212 ? -4.738 -2.497 -7.374 1.00 91.56 212 THR A N 1
ATOM 1704 C CA . THR A 1 212 ? -5.124 -2.089 -6.020 1.00 91.56 212 THR A CA 1
ATOM 1705 C C . THR A 1 212 ? -6.640 -1.989 -5.895 1.00 91.56 212 THR A C 1
ATOM 1707 O O . THR A 1 212 ? -7.201 -2.505 -4.934 1.00 91.56 212 THR A O 1
ATOM 1710 N N . GLU A 1 213 ? -7.308 -1.358 -6.860 1.00 91.94 213 GLU A N 1
ATOM 1711 C CA . GLU A 1 213 ? -8.767 -1.230 -6.873 1.00 91.94 213 GLU A CA 1
ATOM 1712 C C . GLU A 1 213 ? -9.452 -2.600 -6.910 1.00 91.94 213 GLU A C 1
ATOM 1714 O O . GLU A 1 213 ? -10.245 -2.903 -6.023 1.00 91.94 213 GLU A O 1
ATOM 1719 N N . ILE A 1 214 ? -9.046 -3.472 -7.835 1.00 95.62 214 ILE A N 1
ATOM 1720 C CA . ILE A 1 214 ? -9.589 -4.830 -7.966 1.00 95.62 214 ILE A CA 1
ATOM 1721 C C . ILE A 1 214 ? -9.409 -5.643 -6.682 1.00 95.62 214 ILE A C 1
ATOM 1723 O O . ILE A 1 214 ? -10.335 -6.331 -6.255 1.00 95.62 214 ILE A O 1
ATOM 1727 N N . LEU A 1 215 ? -8.233 -5.582 -6.050 1.00 95.81 215 LEU A N 1
ATOM 1728 C CA . LEU A 1 215 ? -8.004 -6.304 -4.799 1.00 95.81 215 LEU A CA 1
ATOM 1729 C C . LEU A 1 215 ? -8.893 -5.766 -3.672 1.00 95.81 215 LEU A C 1
ATOM 1731 O O . LEU A 1 215 ? -9.436 -6.554 -2.903 1.00 95.81 215 LEU A O 1
ATOM 1735 N N . PHE A 1 216 ? -9.087 -4.449 -3.573 1.00 92.81 216 PHE A N 1
ATOM 1736 C CA . PHE A 1 216 ? -9.989 -3.885 -2.567 1.00 92.81 216 PHE A CA 1
ATOM 1737 C C . PHE A 1 216 ? -11.464 -4.201 -2.841 1.00 92.81 216 PHE A C 1
ATOM 1739 O O . PHE A 1 216 ? -12.202 -4.399 -1.876 1.00 92.81 216 PHE A O 1
ATOM 1746 N N . ASP A 1 217 ? -11.880 -4.321 -4.102 1.00 91.94 217 ASP A N 1
ATOM 1747 C CA . ASP A 1 217 ? -13.223 -4.789 -4.463 1.00 91.94 217 ASP A CA 1
ATOM 1748 C C . ASP A 1 217 ? -13.430 -6.251 -4.048 1.00 91.94 217 ASP A C 1
ATOM 1750 O O . ASP A 1 217 ? -14.416 -6.581 -3.385 1.00 91.94 217 ASP A O 1
ATOM 1754 N N . PHE A 1 218 ? -12.468 -7.129 -4.359 1.00 94.69 218 PHE A N 1
ATOM 1755 C CA . PHE A 1 218 ? -12.503 -8.525 -3.918 1.00 94.69 218 PHE A CA 1
ATOM 1756 C C . PHE A 1 218 ? -12.485 -8.651 -2.397 1.00 94.69 218 PHE A C 1
ATOM 1758 O O . PHE A 1 218 ? -13.234 -9.453 -1.839 1.00 94.69 218 PHE A O 1
ATOM 1765 N N . TYR A 1 219 ? -11.671 -7.849 -1.714 1.00 93.12 219 TYR A N 1
ATOM 1766 C CA . TYR A 1 219 ? -11.636 -7.823 -0.259 1.00 93.12 219 TYR A CA 1
ATOM 1767 C C . TYR A 1 219 ? -12.962 -7.339 0.317 1.00 93.12 219 TYR A C 1
ATOM 1769 O O . TYR A 1 219 ? -13.495 -7.987 1.205 1.00 93.12 219 TYR A O 1
ATOM 1777 N N . ALA A 1 220 ? -13.558 -6.266 -0.207 1.00 88.25 220 ALA A N 1
ATOM 1778 C CA . ALA A 1 220 ? -14.860 -5.784 0.257 1.00 88.25 220 ALA A CA 1
ATOM 1779 C C . ALA A 1 220 ? -15.978 -6.826 0.064 1.00 88.25 220 ALA A C 1
ATOM 1781 O O . ALA A 1 220 ? -16.886 -6.901 0.894 1.00 88.25 220 ALA A O 1
ATOM 1782 N N . ALA A 1 221 ? -15.881 -7.643 -0.990 1.00 87.94 221 ALA A N 1
ATOM 1783 C CA . ALA A 1 221 ? -16.778 -8.762 -1.275 1.00 87.94 221 ALA A CA 1
ATOM 1784 C C . ALA A 1 221 ? -16.468 -10.044 -0.471 1.00 87.94 221 ALA A C 1
ATOM 1786 O O . ALA A 1 221 ? -17.175 -11.037 -0.625 1.00 87.94 221 ALA A O 1
ATOM 1787 N N . GLY A 1 222 ? -15.422 -10.055 0.363 1.00 90.19 222 GLY A N 1
ATOM 1788 C CA . GLY A 1 222 ? -15.019 -11.232 1.143 1.00 90.19 222 GLY A CA 1
ATOM 1789 C C . GLY A 1 222 ? -14.356 -12.343 0.324 1.00 90.19 222 GLY A C 1
ATOM 1790 O O . GLY A 1 222 ? -14.210 -13.453 0.819 1.00 90.19 222 GLY A O 1
ATOM 1791 N N . VAL A 1 223 ? -13.943 -12.061 -0.915 1.00 93.94 223 VAL A N 1
ATOM 1792 C CA . VAL A 1 223 ? -13.343 -13.041 -1.840 1.00 93.94 223 VAL A CA 1
ATOM 1793 C C . VAL A 1 223 ? -11.858 -13.256 -1.556 1.00 93.94 223 VAL A C 1
ATOM 1795 O O . VAL A 1 223 ? -11.330 -14.328 -1.844 1.00 93.94 223 VAL A O 1
ATOM 1798 N N . ILE A 1 224 ? -11.171 -12.259 -0.995 1.00 95.75 224 ILE A N 1
ATOM 1799 C CA . ILE A 1 224 ? -9.756 -12.364 -0.623 1.00 95.75 224 ILE A CA 1
ATOM 1800 C C . ILE A 1 224 ? -9.493 -11.842 0.792 1.00 95.75 224 ILE A C 1
ATOM 1802 O O . ILE A 1 224 ? -10.279 -11.063 1.338 1.00 95.75 224 ILE A O 1
ATOM 1806 N N . SER A 1 225 ? -8.365 -12.256 1.372 1.00 93.69 225 SER A N 1
ATOM 1807 C CA . SER A 1 225 ? -7.806 -11.649 2.585 1.00 93.69 225 SER A CA 1
ATOM 1808 C C . SER A 1 225 ? -7.227 -10.251 2.320 1.00 93.69 225 SER A C 1
ATOM 1810 O O . SER A 1 225 ? -7.306 -9.732 1.206 1.00 93.69 225 SER A O 1
ATOM 1812 N N . TRP A 1 226 ? -6.659 -9.623 3.355 1.00 91.50 226 TRP A N 1
ATOM 1813 C CA . TRP A 1 226 ? -6.104 -8.268 3.302 1.00 91.50 226 TRP A CA 1
ATOM 1814 C C . TRP A 1 226 ? -5.289 -7.968 2.012 1.00 91.50 226 TRP A C 1
ATOM 1816 O O . TRP A 1 226 ? -4.248 -8.591 1.785 1.00 91.50 226 TRP A O 1
ATOM 1826 N N . PRO A 1 227 ? -5.709 -6.984 1.185 1.00 92.12 227 PRO A N 1
ATOM 1827 C CA . PRO A 1 227 ? -5.097 -6.673 -0.112 1.00 92.12 227 PRO A CA 1
ATOM 1828 C C . PRO A 1 227 ? -3.638 -6.246 -0.065 1.00 92.12 227 PRO A C 1
ATOM 1830 O O . PRO A 1 227 ? -2.887 -6.538 -0.989 1.00 92.12 227 PRO A O 1
ATOM 1833 N N . MET A 1 228 ? -3.241 -5.525 0.986 1.00 89.25 228 MET A N 1
ATOM 1834 C CA . MET A 1 228 ? -1.896 -4.955 1.122 1.00 89.25 228 MET A CA 1
ATOM 1835 C C . MET A 1 228 ? -0.988 -5.862 1.961 1.00 89.25 228 MET A C 1
ATOM 1837 O O . MET A 1 228 ? -0.086 -5.386 2.644 1.00 89.25 228 MET A O 1
ATOM 1841 N N . ALA A 1 229 ? -1.241 -7.173 1.945 1.00 90.06 229 ALA A N 1
ATOM 1842 C CA . ALA A 1 229 ? -0.461 -8.147 2.693 1.00 90.06 229 ALA A CA 1
ATOM 1843 C C . ALA A 1 229 ? 1.028 -8.112 2.305 1.00 90.06 229 ALA A C 1
ATOM 1845 O O . ALA A 1 229 ? 1.397 -8.105 1.126 1.00 90.06 229 ALA A O 1
ATOM 1846 N N . VAL A 1 230 ? 1.887 -8.109 3.322 1.00 85.19 230 VAL A N 1
ATOM 1847 C CA . VAL A 1 230 ? 3.354 -8.047 3.186 1.00 85.19 230 VAL A CA 1
ATOM 1848 C C . VAL A 1 230 ? 4.025 -9.385 3.464 1.00 85.19 230 VAL A C 1
ATOM 1850 O O . VAL A 1 230 ? 5.198 -9.559 3.146 1.00 85.19 230 VAL A O 1
ATOM 1853 N N . GLY A 1 231 ? 3.290 -10.311 4.074 1.00 86.06 231 GLY A N 1
ATOM 1854 C CA . GLY A 1 231 ? 3.769 -11.631 4.424 1.00 86.06 231 GLY A CA 1
ATOM 1855 C C . GLY A 1 231 ? 3.539 -12.662 3.326 1.00 86.06 231 GLY A C 1
ATOM 1856 O O . GLY A 1 231 ? 3.111 -12.354 2.214 1.00 86.06 231 GLY A O 1
ATOM 1857 N N . ASP A 1 232 ? 3.848 -13.906 3.670 1.00 87.00 232 ASP A N 1
ATOM 1858 C CA . ASP A 1 232 ? 3.937 -15.030 2.742 1.00 87.00 232 ASP A CA 1
ATOM 1859 C C . ASP A 1 232 ? 3.353 -16.329 3.322 1.00 87.00 232 ASP A C 1
ATOM 1861 O O . ASP A 1 232 ? 3.651 -17.421 2.841 1.00 87.00 232 ASP A O 1
ATOM 1865 N N . GLY A 1 233 ? 2.547 -16.229 4.381 1.00 90.06 233 GLY A N 1
ATOM 1866 C CA . GLY A 1 233 ? 1.993 -17.380 5.086 1.00 90.06 233 GLY A CA 1
ATOM 1867 C C . GLY A 1 233 ? 0.497 -17.299 5.374 1.00 90.06 233 GLY A C 1
ATOM 1868 O O . GLY A 1 233 ? -0.229 -16.506 4.771 1.00 90.06 233 GLY A O 1
ATOM 1869 N N . LEU A 1 234 ? 0.044 -18.156 6.285 1.00 90.12 234 LEU A N 1
ATOM 1870 C CA . LEU A 1 234 ? -1.341 -18.338 6.712 1.00 90.12 234 LEU A CA 1
ATOM 1871 C C . LEU A 1 234 ? -1.400 -18.507 8.229 1.00 90.12 234 LEU A C 1
ATOM 1873 O O . LEU A 1 234 ? -0.620 -19.271 8.795 1.00 90.12 234 LEU A O 1
ATOM 1877 N N . MET A 1 235 ? -2.352 -17.844 8.876 1.00 86.75 235 MET A N 1
ATOM 1878 C CA . MET A 1 235 ? -2.680 -18.105 10.276 1.00 86.75 235 MET A CA 1
ATOM 1879 C C . MET A 1 235 ? -3.676 -19.252 10.412 1.00 86.75 235 MET A C 1
ATOM 1881 O O . MET A 1 235 ? -4.581 -19.405 9.593 1.00 86.75 235 MET A O 1
ATOM 1885 N N . GLU A 1 236 ? -3.565 -19.994 11.511 1.00 83.06 236 GLU A N 1
ATOM 1886 C CA . GLU A 1 236 ? -4.468 -21.101 11.842 1.00 83.06 236 GLU A CA 1
ATOM 1887 C C . GLU A 1 236 ? -5.941 -20.660 11.901 1.00 83.06 236 GLU A C 1
ATOM 1889 O O . GLU A 1 236 ? -6.807 -21.321 11.337 1.00 83.06 236 GLU A O 1
ATOM 1894 N N . SER A 1 237 ? -6.226 -19.475 12.451 1.00 80.81 237 SER A N 1
ATOM 1895 C CA . SER A 1 237 ? -7.582 -18.902 12.502 1.00 80.81 237 SER A CA 1
ATOM 1896 C C . SER A 1 237 ? -8.206 -18.623 11.126 1.00 80.81 237 SER A C 1
ATOM 1898 O O . SER A 1 237 ? -9.422 -18.465 11.016 1.00 80.81 237 SER A O 1
ATOM 1900 N N . MET A 1 238 ? -7.390 -18.552 10.070 1.00 84.62 238 MET A N 1
ATOM 1901 C CA . MET A 1 238 ? -7.837 -18.347 8.692 1.00 84.62 238 MET A CA 1
ATOM 1902 C C . MET A 1 238 ? -7.941 -19.655 7.901 1.00 84.62 238 MET A C 1
ATOM 1904 O O . MET A 1 238 ? -8.482 -19.633 6.798 1.00 84.62 238 MET A O 1
ATOM 1908 N N . ALA A 1 239 ? -7.456 -20.781 8.437 1.00 85.75 239 ALA A N 1
ATOM 1909 C CA . ALA A 1 239 ? -7.368 -22.060 7.730 1.00 85.75 239 ALA A CA 1
ATOM 1910 C C . ALA A 1 239 ? -8.717 -22.523 7.169 1.00 85.75 239 ALA A C 1
ATOM 1912 O O . ALA A 1 239 ? -8.812 -22.919 6.013 1.00 85.75 239 ALA A O 1
ATOM 1913 N N . GLU A 1 240 ? -9.780 -22.414 7.962 1.00 85.19 240 GLU A N 1
ATOM 1914 C CA . GLU A 1 240 ? -11.129 -22.820 7.548 1.00 85.19 240 GLU A CA 1
ATOM 1915 C C . GLU A 1 240 ? -11.763 -21.838 6.550 1.00 85.19 240 GLU A C 1
ATOM 1917 O O . GLU A 1 240 ? -12.724 -22.175 5.858 1.00 85.19 240 GLU A O 1
ATOM 1922 N N . ARG A 1 241 ? -11.215 -20.619 6.451 1.00 88.56 241 ARG A N 1
ATOM 1923 C CA . ARG A 1 241 ? -11.728 -19.546 5.592 1.00 88.56 241 ARG A CA 1
ATOM 1924 C C . ARG A 1 241 ? -11.102 -19.533 4.207 1.00 88.56 241 ARG A C 1
ATOM 1926 O O . ARG A 1 241 ? -11.661 -18.881 3.332 1.00 88.56 241 ARG A O 1
ATOM 1933 N N . ILE A 1 242 ? -9.956 -20.178 3.982 1.00 91.94 242 ILE A N 1
ATOM 1934 C CA . ILE A 1 242 ? -9.339 -20.192 2.647 1.00 91.94 242 ILE A CA 1
ATOM 1935 C C . ILE A 1 242 ? -10.197 -20.997 1.670 1.00 91.94 242 ILE A C 1
ATOM 1937 O O . ILE A 1 242 ? -10.900 -21.928 2.063 1.00 91.94 242 ILE A O 1
ATOM 1941 N N . LEU A 1 243 ? -10.115 -20.647 0.387 1.00 91.19 243 LEU A N 1
ATOM 1942 C CA . LEU A 1 243 ? -10.821 -21.330 -0.688 1.00 91.19 243 LEU A CA 1
ATOM 1943 C C . LEU A 1 243 ? -10.529 -22.832 -0.656 1.00 91.19 243 LEU A C 1
ATOM 1945 O O . LEU A 1 243 ? -9.387 -23.263 -0.846 1.00 91.19 243 LEU A O 1
ATOM 1949 N N . GLN A 1 244 ? -11.593 -23.599 -0.446 1.00 88.69 244 GLN A N 1
ATOM 1950 C CA . GLN A 1 244 ? -11.557 -25.050 -0.435 1.00 88.69 244 GLN A CA 1
ATOM 1951 C C . GLN A 1 244 ? -11.540 -25.587 -1.872 1.00 88.69 244 GLN A C 1
ATOM 1953 O O . GLN A 1 244 ? -12.070 -24.972 -2.801 1.00 88.69 244 GLN A O 1
ATOM 1958 N N . LEU A 1 245 ? -10.874 -26.723 -2.081 1.00 88.62 245 LEU A N 1
ATOM 1959 C CA . LEU A 1 245 ? -10.655 -27.275 -3.424 1.00 88.62 245 LEU A CA 1
ATOM 1960 C C . LEU A 1 245 ? -11.955 -27.771 -4.079 1.00 88.62 245 LEU A C 1
ATOM 1962 O O . LEU A 1 245 ? -12.087 -27.726 -5.302 1.00 88.62 245 LEU A O 1
ATOM 1966 N N . ASP A 1 246 ? -12.931 -28.196 -3.283 1.00 87.62 246 ASP A N 1
ATOM 1967 C CA . ASP A 1 246 ? -14.277 -28.576 -3.720 1.00 87.62 246 ASP A CA 1
ATOM 1968 C C . ASP A 1 246 ? -15.094 -27.378 -4.240 1.00 87.62 246 ASP A C 1
ATOM 1970 O O . ASP A 1 246 ? -15.831 -27.517 -5.224 1.00 87.62 246 ASP A O 1
ATOM 1974 N N . SER A 1 247 ? -14.882 -26.180 -3.684 1.00 89.19 247 SER A N 1
ATOM 1975 C CA . SER A 1 247 ? -15.486 -24.921 -4.149 1.00 89.19 247 SER A CA 1
ATOM 1976 C C . SER A 1 247 ? -15.063 -24.512 -5.567 1.00 89.19 247 SER A C 1
ATOM 1978 O O . SER A 1 247 ? -15.694 -23.647 -6.175 1.00 89.19 247 SER A O 1
ATOM 1980 N N . LEU A 1 248 ? -14.033 -25.150 -6.139 1.00 90.75 248 LEU A N 1
ATOM 1981 C CA . LEU A 1 248 ? -13.608 -24.944 -7.530 1.00 90.75 248 LEU A CA 1
ATOM 1982 C C . LEU A 1 248 ? -14.406 -25.778 -8.547 1.00 90.75 248 LEU A C 1
ATOM 1984 O O . LEU A 1 248 ? -14.126 -25.709 -9.749 1.00 90.75 248 LEU A O 1
ATOM 1988 N N . THR A 1 249 ? -15.403 -26.550 -8.112 1.00 89.50 249 THR A N 1
ATOM 1989 C CA . THR A 1 249 ? -16.278 -27.322 -9.005 1.00 89.50 249 THR A CA 1
ATOM 1990 C C . THR A 1 249 ? -16.979 -26.419 -10.028 1.00 89.50 249 THR A C 1
ATOM 1992 O O . THR A 1 249 ? -17.573 -25.402 -9.680 1.00 89.50 249 THR A O 1
ATOM 1995 N N . GLY A 1 250 ? -16.918 -26.787 -11.312 1.00 86.88 250 GLY A N 1
ATOM 1996 C CA . GLY A 1 250 ? -17.489 -26.001 -12.411 1.00 86.88 250 GLY A CA 1
ATOM 1997 C C . GLY A 1 250 ? -16.623 -24.827 -12.882 1.00 86.88 250 GLY A C 1
ATOM 1998 O O . GLY A 1 250 ? -17.000 -24.142 -13.830 1.00 86.88 250 GLY A O 1
ATOM 1999 N N . THR A 1 251 ? -15.456 -24.603 -12.272 1.00 91.88 251 THR A N 1
ATOM 2000 C CA . THR A 1 251 ? -14.473 -23.611 -12.738 1.00 91.88 251 THR A CA 1
ATOM 2001 C C . THR A 1 251 ? -13.420 -24.261 -13.652 1.00 91.88 251 THR A C 1
ATOM 2003 O O . THR A 1 251 ? -13.228 -25.483 -13.603 1.00 91.88 251 THR A O 1
ATOM 2006 N N . PRO A 1 252 ? -12.648 -23.479 -14.437 1.00 92.88 252 PRO A N 1
ATOM 2007 C CA . PRO A 1 252 ? -11.508 -23.999 -15.204 1.00 92.88 252 PRO A CA 1
ATOM 2008 C C . PRO A 1 252 ? -10.446 -24.711 -14.346 1.00 92.88 252 PRO A C 1
ATOM 2010 O O . PRO A 1 252 ? -9.655 -25.504 -14.859 1.00 92.88 252 PRO A O 1
ATOM 2013 N N . TRP A 1 253 ? -10.439 -24.453 -13.036 1.00 93.75 253 TRP A N 1
ATOM 2014 C CA . TRP A 1 253 ? -9.469 -24.973 -12.077 1.00 93.75 253 TRP A CA 1
ATOM 2015 C C . TRP A 1 253 ? -9.849 -26.338 -11.490 1.00 93.75 253 TRP A C 1
ATOM 2017 O O . TRP A 1 253 ? -9.000 -26.988 -10.878 1.00 93.75 253 TRP A O 1
ATOM 2027 N N . GLN A 1 254 ? -11.080 -26.821 -11.714 1.00 93.31 254 GLN A N 1
ATOM 2028 C CA . GLN A 1 254 ? -11.602 -28.060 -11.119 1.00 93.31 254 GLN A CA 1
ATOM 2029 C C . GLN A 1 254 ? -10.672 -29.262 -11.329 1.00 93.31 254 GLN A C 1
ATOM 2031 O O . GLN A 1 254 ? -10.407 -30.021 -10.400 1.00 93.31 254 GLN A O 1
ATOM 2036 N N . LYS A 1 255 ? -10.138 -29.432 -12.546 1.00 90.69 255 LYS A N 1
ATOM 2037 C CA . LYS A 1 255 ? -9.251 -30.562 -12.862 1.00 90.69 255 LYS A CA 1
ATOM 2038 C C . LYS A 1 255 ? -7.992 -30.566 -11.991 1.00 90.69 255 LYS A C 1
ATOM 2040 O O . LYS A 1 255 ? -7.562 -31.632 -11.568 1.00 90.69 255 LYS A O 1
ATOM 2045 N N . GLN A 1 256 ? -7.403 -29.396 -11.747 1.00 88.56 256 GLN A N 1
ATOM 2046 C CA . GLN A 1 256 ? -6.208 -29.262 -10.910 1.00 88.56 256 GLN A CA 1
ATOM 2047 C C . GLN A 1 256 ? -6.560 -29.413 -9.428 1.00 88.56 256 GLN A C 1
ATOM 2049 O O . GLN A 1 256 ? -5.854 -30.106 -8.707 1.00 88.56 256 GLN A O 1
ATOM 2054 N N . ALA A 1 257 ? -7.687 -28.851 -8.987 1.00 88.81 257 ALA A N 1
ATOM 2055 C CA . ALA A 1 257 ? -8.165 -28.981 -7.612 1.00 88.81 257 ALA A CA 1
ATOM 2056 C C . ALA A 1 257 ? -8.366 -30.453 -7.201 1.00 88.81 257 ALA A C 1
ATOM 2058 O O . ALA A 1 257 ? -7.855 -30.885 -6.169 1.00 88.81 257 ALA A O 1
ATOM 2059 N N . LEU A 1 258 ? -9.002 -31.257 -8.061 1.00 88.44 258 LEU A N 1
ATOM 2060 C CA . LEU A 1 258 ? -9.208 -32.694 -7.831 1.00 88.44 258 LEU A CA 1
ATOM 2061 C C . LEU A 1 258 ? -7.894 -33.485 -7.713 1.00 88.44 258 LEU A C 1
ATOM 2063 O O . LEU A 1 258 ? -7.841 -34.483 -7.001 1.00 88.44 258 LEU A O 1
ATOM 2067 N N . GLN A 1 259 ? -6.818 -33.048 -8.378 1.00 86.75 259 GLN A N 1
ATOM 2068 C CA . GLN A 1 259 ? -5.500 -33.690 -8.263 1.00 86.75 259 GLN A CA 1
ATOM 2069 C C . GLN A 1 259 ? -4.853 -33.470 -6.890 1.00 86.75 259 GLN A C 1
ATOM 2071 O O . GLN A 1 259 ? -3.985 -34.249 -6.491 1.00 86.75 259 GLN A O 1
ATOM 2076 N N . TYR A 1 260 ? -5.258 -32.417 -6.179 1.00 85.81 260 TYR A N 1
ATOM 2077 C CA . TYR A 1 260 ? -4.648 -31.980 -4.925 1.00 85.81 260 TYR A CA 1
ATOM 2078 C C . TYR A 1 260 ? -5.565 -32.143 -3.709 1.00 85.81 260 TYR A C 1
ATOM 2080 O O . TYR A 1 260 ? -5.127 -31.874 -2.599 1.00 85.81 260 TYR A O 1
ATOM 2088 N N . GLN A 1 261 ? -6.794 -32.637 -3.892 1.00 77.38 261 GLN A N 1
ATOM 2089 C CA . GLN A 1 261 ? -7.857 -32.678 -2.874 1.00 77.38 261 GLN A CA 1
ATOM 2090 C C . GLN A 1 261 ? -7.521 -33.408 -1.560 1.00 77.38 261 GLN A C 1
ATOM 2092 O O . GLN A 1 261 ? -8.229 -33.240 -0.577 1.00 77.38 261 GLN A O 1
ATOM 2097 N N . TYR A 1 262 ? -6.463 -34.223 -1.540 1.00 77.12 262 TYR A N 1
ATOM 2098 C CA . TYR A 1 262 ? -6.008 -34.970 -0.359 1.00 77.12 262 TYR A CA 1
ATOM 2099 C C . TYR A 1 262 ? -4.624 -34.532 0.132 1.00 77.12 262 TYR A C 1
ATOM 2101 O O . TYR A 1 262 ? -3.940 -35.299 0.806 1.00 77.12 262 TYR A O 1
ATOM 2109 N N . ARG A 1 263 ? -4.155 -33.352 -0.280 1.00 81.69 263 ARG A N 1
ATOM 2110 C CA . ARG A 1 263 ? -2.851 -32.823 0.119 1.00 81.69 263 ARG A CA 1
ATOM 2111 C C . ARG A 1 263 ? -3.028 -31.709 1.130 1.00 81.69 263 ARG A C 1
ATOM 2113 O O . ARG A 1 263 ? -3.838 -30.811 0.925 1.00 81.69 263 ARG A O 1
ATOM 2120 N N . ASP A 1 264 ? -2.199 -31.745 2.159 1.00 85.69 264 ASP A N 1
ATOM 2121 C CA . ASP A 1 264 ? -2.129 -30.679 3.147 1.00 85.69 264 ASP A CA 1
ATOM 2122 C C . ASP A 1 264 ? -1.244 -29.532 2.658 1.00 85.69 264 ASP A C 1
ATOM 2124 O O . ASP A 1 264 ? -0.324 -29.716 1.850 1.00 85.69 264 ASP A O 1
ATOM 2128 N N . LEU A 1 265 ? -1.503 -28.336 3.188 1.00 88.19 265 LEU A N 1
ATOM 2129 C CA . LEU A 1 265 ? -0.585 -27.216 3.031 1.00 88.19 265 LEU A CA 1
ATOM 2130 C C . LEU A 1 265 ? 0.742 -27.522 3.742 1.00 88.19 265 LEU A C 1
ATOM 2132 O O . LEU A 1 265 ? 0.745 -28.044 4.862 1.00 88.19 265 LEU A O 1
ATOM 2136 N N . PRO A 1 266 ? 1.883 -27.166 3.134 1.00 87.69 266 PRO A N 1
ATOM 2137 C CA . PRO A 1 266 ? 3.176 -27.498 3.702 1.00 87.69 266 PRO A CA 1
ATOM 2138 C C . PRO A 1 266 ? 3.461 -26.703 4.992 1.00 87.69 266 PRO A C 1
ATOM 2140 O O . PRO A 1 266 ? 3.043 -25.547 5.113 1.00 87.69 266 PRO A O 1
ATOM 2143 N N . PRO A 1 267 ? 4.243 -27.261 5.943 1.00 87.38 267 PRO A N 1
ATOM 2144 C CA . PRO A 1 267 ? 4.440 -26.668 7.268 1.00 87.38 267 PRO A CA 1
ATOM 2145 C C . PRO A 1 267 ? 4.955 -25.221 7.277 1.00 87.38 267 PRO A C 1
ATOM 2147 O O . PRO A 1 267 ? 4.606 -24.450 8.164 1.00 87.38 267 PRO A O 1
ATOM 2150 N N . TYR A 1 268 ? 5.767 -24.827 6.289 1.00 86.81 268 TYR A N 1
ATOM 2151 C CA . TYR A 1 268 ? 6.392 -23.497 6.234 1.00 86.81 268 TYR A CA 1
ATOM 2152 C C . TYR A 1 268 ? 5.402 -22.343 5.984 1.00 86.81 268 TYR A C 1
ATOM 2154 O O . TYR A 1 268 ? 5.765 -21.174 6.176 1.00 86.81 268 TYR A O 1
ATOM 2162 N N . ILE A 1 269 ? 4.182 -22.666 5.537 1.00 90.12 269 ILE A N 1
ATOM 2163 C CA . ILE A 1 269 ? 3.102 -21.709 5.274 1.00 90.12 269 ILE A CA 1
ATOM 2164 C C . ILE A 1 269 ? 2.478 -21.206 6.571 1.00 90.12 269 ILE A C 1
ATOM 2166 O O . ILE A 1 269 ? 2.071 -20.050 6.627 1.00 90.12 269 ILE A O 1
ATOM 2170 N N . TRP A 1 270 ? 2.431 -22.030 7.614 1.00 89.75 270 TRP A N 1
ATOM 2171 C CA . TRP A 1 270 ? 1.767 -21.683 8.865 1.00 89.75 270 TRP A CA 1
ATOM 2172 C C . TRP A 1 270 ? 2.565 -20.637 9.650 1.00 89.75 270 TRP A C 1
ATOM 2174 O O . TRP A 1 270 ? 3.772 -20.782 9.860 1.00 89.75 270 TRP A O 1
ATOM 2184 N N . LYS A 1 271 ? 1.888 -19.560 10.056 1.00 87.75 271 LYS A N 1
ATOM 2185 C CA . LYS A 1 271 ? 2.447 -18.408 10.775 1.00 87.75 271 LYS A CA 1
ATOM 2186 C C . LYS A 1 271 ? 1.633 -18.105 12.023 1.00 87.75 271 LYS A C 1
ATOM 2188 O O . LYS A 1 271 ? 0.444 -18.400 12.096 1.00 87.75 271 LYS A O 1
ATOM 2193 N N . ASN A 1 272 ? 2.283 -17.432 12.967 1.00 79.69 272 ASN A N 1
ATOM 2194 C CA . ASN A 1 272 ? 1.692 -17.108 14.265 1.00 79.69 272 ASN A CA 1
ATOM 2195 C C . ASN A 1 272 ? 1.124 -15.684 14.329 1.00 79.69 272 ASN A C 1
ATOM 2197 O O . ASN A 1 272 ? 0.452 -15.351 15.300 1.00 79.69 272 ASN A O 1
ATOM 2201 N N . THR A 1 273 ? 1.422 -14.832 13.341 1.00 74.06 273 THR A N 1
ATOM 2202 C CA . THR A 1 273 ? 0.977 -13.433 13.324 1.00 74.06 273 THR A CA 1
ATOM 2203 C C . THR A 1 273 ? 0.346 -13.050 11.989 1.00 74.06 273 THR A C 1
ATOM 2205 O O . THR A 1 273 ? 0.725 -13.522 10.915 1.00 74.06 273 THR A O 1
ATOM 2208 N N . ASP A 1 274 ? -0.609 -12.135 12.071 1.00 69.81 274 ASP A N 1
ATOM 2209 C CA . ASP A 1 274 ? -1.347 -11.524 10.966 1.00 69.81 274 ASP A CA 1
ATOM 2210 C C . ASP A 1 274 ? -0.429 -10.785 9.988 1.00 69.81 274 ASP A C 1
ATOM 2212 O O . ASP A 1 274 ? -0.555 -10.924 8.773 1.00 69.81 274 ASP A O 1
ATOM 2216 N N . THR A 1 275 ? 0.579 -10.092 10.515 1.00 73.19 275 THR A N 1
ATOM 2217 C CA . THR A 1 275 ? 1.616 -9.387 9.746 1.00 73.19 275 THR A CA 1
ATOM 2218 C C . THR A 1 275 ? 2.453 -10.297 8.842 1.00 73.19 275 THR A C 1
ATOM 2220 O O . THR A 1 275 ? 3.149 -9.807 7.955 1.00 73.19 275 THR A O 1
ATOM 2223 N N . GLN A 1 276 ? 2.399 -11.616 9.048 1.00 78.31 276 GLN A N 1
ATOM 2224 C CA . GLN A 1 276 ? 3.113 -12.613 8.248 1.00 78.31 276 GLN A CA 1
ATOM 2225 C C . GLN A 1 276 ? 2.216 -13.302 7.212 1.00 78.31 276 GLN A C 1
ATOM 2227 O O . GLN A 1 276 ? 2.702 -14.143 6.452 1.00 78.31 276 GLN A O 1
ATOM 2232 N N . CYS A 1 277 ? 0.931 -12.952 7.143 1.00 87.38 277 CYS A N 1
ATOM 2233 C CA . CYS A 1 277 ? 0.016 -13.524 6.164 1.00 87.38 277 CYS A CA 1
ATOM 2234 C C . CYS A 1 277 ? 0.206 -12.916 4.771 1.00 87.38 277 CYS A C 1
ATOM 2236 O O . CYS A 1 277 ? 0.510 -11.730 4.636 1.00 87.38 277 CYS A O 1
ATOM 2238 N N . GLY A 1 278 ? 0.004 -13.743 3.744 1.00 92.06 278 GLY A N 1
ATOM 2239 C CA . GLY A 1 278 ? -0.127 -13.306 2.355 1.00 92.06 278 GLY A CA 1
ATOM 2240 C C . GLY A 1 278 ? -1.583 -13.051 1.946 1.00 92.06 278 GLY A C 1
ATOM 2241 O O . GLY A 1 278 ? -2.513 -13.123 2.756 1.00 92.06 278 GLY A O 1
ATOM 2242 N N . ILE A 1 279 ? -1.778 -12.781 0.657 1.00 95.19 279 ILE A N 1
ATOM 2243 C CA . ILE A 1 279 ? -3.089 -12.681 0.017 1.00 95.19 279 ILE A CA 1
ATOM 2244 C C . ILE A 1 279 ? -3.591 -14.095 -0.288 1.00 95.19 279 ILE A C 1
ATOM 2246 O O . ILE A 1 279 ? -2.965 -14.844 -1.042 1.00 95.19 279 ILE A O 1
ATOM 2250 N N . TRP A 1 280 ? -4.744 -14.435 0.277 1.00 95.38 280 TRP A N 1
ATOM 2251 C CA . TRP A 1 280 ? -5.435 -15.708 0.109 1.00 95.38 280 TRP A CA 1
ATOM 2252 C C . TRP A 1 280 ? -6.773 -15.490 -0.575 1.00 95.38 280 TRP A C 1
ATOM 2254 O O . TRP A 1 280 ? -7.466 -14.521 -0.265 1.00 95.38 280 TRP A O 1
ATOM 2264 N N . VAL A 1 281 ? -7.159 -16.409 -1.461 1.00 96.06 281 VAL A N 1
ATOM 2265 C CA . VAL A 1 281 ? -8.550 -16.492 -1.914 1.00 96.06 281 VAL A CA 1
ATOM 2266 C C . VAL A 1 281 ? -9.340 -17.186 -0.816 1.00 96.06 281 VAL A C 1
ATOM 2268 O O . VAL A 1 281 ? -8.915 -18.224 -0.303 1.00 96.06 281 VAL A O 1
ATOM 2271 N N . LEU A 1 282 ? -10.463 -16.593 -0.435 1.00 94.19 282 LEU A N 1
ATOM 2272 C CA . LEU A 1 282 ? -11.322 -17.060 0.640 1.00 94.19 282 LEU A CA 1
ATOM 2273 C C . LEU A 1 282 ? -12.483 -17.883 0.084 1.00 94.19 282 LEU A C 1
ATOM 2275 O O . LEU A 1 282 ? -12.913 -17.723 -1.060 1.00 94.19 282 LEU A O 1
ATOM 2279 N N . ASN A 1 283 ? -12.985 -18.788 0.913 1.00 90.12 283 ASN A N 1
ATOM 2280 C CA . ASN A 1 283 ? -14.158 -19.577 0.613 1.00 90.12 283 ASN A CA 1
ATOM 2281 C C . ASN A 1 283 ? -15.403 -18.719 0.831 1.00 90.12 283 ASN A C 1
ATOM 2283 O O . ASN A 1 283 ? -15.706 -18.330 1.958 1.00 90.12 283 ASN A O 1
ATOM 2287 N N . VAL A 1 284 ? -16.134 -18.449 -0.247 1.00 89.25 284 VAL A N 1
ATOM 2288 C CA . VAL A 1 284 ? -17.433 -17.773 -0.186 1.00 89.25 284 VAL A CA 1
ATOM 2289 C C . VAL A 1 284 ? -18.538 -18.718 -0.659 1.00 89.25 284 VAL A C 1
ATOM 2291 O O . VAL A 1 284 ? -18.323 -19.489 -1.602 1.00 89.25 284 VAL A O 1
A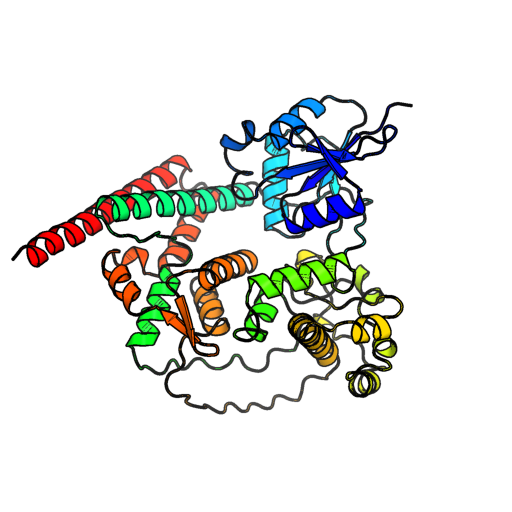TOM 2294 N N . PRO A 1 285 ? -19.733 -18.682 -0.038 1.00 87.25 285 PRO A N 1
ATOM 2295 C CA . PRO A 1 285 ? -20.866 -19.476 -0.496 1.00 87.25 285 PRO A CA 1
ATOM 2296 C C . PRO A 1 285 ? -21.169 -19.206 -1.975 1.00 87.25 285 PRO A C 1
ATOM 2298 O O . PRO A 1 285 ? -21.355 -18.059 -2.374 1.00 87.25 285 PRO A O 1
ATOM 2301 N N . GLY A 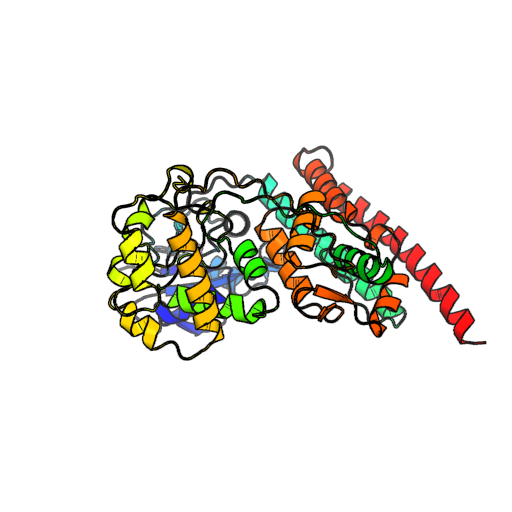1 286 ? -21.217 -20.261 -2.793 1.00 87.12 286 GLY A N 1
ATOM 2302 C CA . GLY A 1 286 ? -21.478 -20.129 -4.230 1.00 87.12 286 GLY A CA 1
ATOM 2303 C C . GLY A 1 286 ? -20.316 -19.536 -5.037 1.00 87.12 286 GLY A C 1
ATOM 2304 O O . GLY A 1 286 ? -20.557 -18.892 -6.057 1.00 87.12 286 GLY A O 1
ATOM 2305 N N . PHE A 1 287 ? -19.063 -19.754 -4.611 1.00 90.50 287 PHE A N 1
ATOM 2306 C CA . PHE A 1 287 ? -17.859 -19.265 -5.302 1.00 90.50 287 PHE A CA 1
ATOM 2307 C C . PHE A 1 287 ? -17.871 -19.510 -6.820 1.00 90.50 287 PHE A C 1
ATOM 2309 O O . PHE A 1 287 ? -17.469 -18.646 -7.591 1.00 90.50 287 PHE A O 1
ATOM 2316 N N . ASN A 1 288 ? -18.357 -20.667 -7.270 1.00 88.75 288 ASN A N 1
ATOM 2317 C CA . ASN A 1 288 ? -18.452 -21.011 -8.688 1.00 88.75 288 ASN A CA 1
ATOM 2318 C C . ASN A 1 288 ? -19.374 -20.070 -9.487 1.00 88.75 288 ASN A C 1
ATOM 2320 O O . ASN A 1 288 ? -19.028 -19.688 -10.605 1.00 88.75 288 ASN A O 1
ATOM 2324 N N . ALA A 1 289 ? -20.517 -19.679 -8.918 1.00 89.81 289 ALA A N 1
ATOM 2325 C CA . ALA A 1 289 ? -21.425 -18.711 -9.524 1.00 89.81 289 ALA A CA 1
ATOM 2326 C C . ALA A 1 289 ? -20.779 -17.321 -9.560 1.00 89.81 289 ALA A C 1
ATOM 2328 O O . ALA A 1 289 ? -20.720 -16.707 -10.623 1.00 89.81 289 ALA A O 1
ATOM 2329 N N . LEU A 1 290 ? -20.178 -16.892 -8.442 1.00 90.75 290 LEU A N 1
ATOM 2330 C CA . LEU A 1 290 ? -19.443 -15.628 -8.363 1.00 90.75 290 LEU A CA 1
ATOM 2331 C C . LEU A 1 290 ? -18.322 -15.564 -9.409 1.00 90.75 290 LEU A C 1
ATOM 2333 O O . LEU A 1 290 ? -18.188 -14.571 -10.117 1.00 90.75 290 LEU A O 1
ATOM 2337 N N . TYR A 1 291 ? -17.545 -16.638 -9.560 1.00 92.62 291 TYR A N 1
ATOM 2338 C CA . TYR A 1 291 ? -16.478 -16.722 -10.555 1.00 92.62 291 TYR A CA 1
ATOM 2339 C C . TYR A 1 291 ? -17.015 -16.617 -11.992 1.00 92.62 291 TYR A C 1
ATOM 2341 O O . TYR A 1 291 ? -16.395 -15.972 -12.840 1.00 92.62 291 TYR A O 1
ATOM 2349 N N . ALA A 1 292 ? -18.165 -17.235 -12.283 1.00 91.06 292 ALA A N 1
ATOM 2350 C CA . ALA A 1 292 ? -18.797 -17.179 -13.601 1.00 91.06 292 ALA A CA 1
ATOM 2351 C C . ALA A 1 292 ? -19.355 -15.784 -13.941 1.00 91.06 292 ALA A C 1
ATOM 2353 O O . ALA A 1 292 ? -19.394 -15.410 -15.115 1.00 91.06 292 ALA A O 1
ATOM 2354 N N . GLU A 1 293 ? -19.749 -15.005 -12.933 1.00 92.50 293 GLU A N 1
ATOM 2355 C CA . GLU A 1 293 ? -20.289 -13.653 -13.100 1.00 92.50 293 GLU A CA 1
ATOM 2356 C C . GLU A 1 293 ? -19.215 -12.600 -13.418 1.00 92.50 293 GLU A C 1
ATOM 2358 O O . GLU A 1 293 ? -19.542 -11.564 -14.002 1.00 92.50 293 GLU A O 1
ATOM 2363 N N . ILE A 1 294 ? -17.933 -12.858 -13.125 1.00 92.81 294 ILE A N 1
ATOM 2364 C CA . ILE A 1 294 ? -16.836 -11.921 -13.420 1.00 92.81 294 ILE A CA 1
ATOM 2365 C C . ILE A 1 294 ? -16.652 -11.773 -14.939 1.00 92.81 294 ILE A C 1
ATOM 2367 O O . ILE A 1 294 ? -16.021 -12.602 -15.600 1.00 92.81 294 ILE A O 1
ATOM 2371 N N . GLN A 1 295 ? -17.170 -10.668 -15.482 1.00 91.38 295 GLN A N 1
ATOM 2372 C CA . GLN A 1 295 ? -17.023 -10.295 -16.897 1.00 91.38 295 GLN A CA 1
ATOM 2373 C C . GLN A 1 295 ? -15.758 -9.474 -17.176 1.00 91.38 295 GLN A C 1
ATOM 2375 O O . GLN A 1 295 ? -15.275 -9.434 -18.304 1.00 91.38 295 GLN A O 1
ATOM 2380 N N . ASN A 1 296 ? -15.218 -8.788 -16.166 1.00 95.19 296 ASN A N 1
ATOM 2381 C CA . ASN A 1 296 ? -14.039 -7.948 -16.338 1.00 95.19 296 ASN A CA 1
ATOM 2382 C C . ASN A 1 296 ? -12.779 -8.821 -16.453 1.00 95.19 296 ASN A C 1
ATOM 2384 O O . ASN A 1 296 ? -12.387 -9.503 -15.505 1.00 95.19 296 ASN A O 1
ATOM 2388 N N . GLU A 1 297 ? -12.114 -8.762 -17.608 1.00 95.12 297 GLU A N 1
ATOM 2389 C CA . GLU A 1 297 ? -10.925 -9.572 -17.898 1.00 95.12 297 GLU A CA 1
ATOM 2390 C C . GLU A 1 297 ? -9.766 -9.319 -16.925 1.00 95.12 297 GLU A C 1
ATOM 2392 O O . GLU A 1 297 ? -9.067 -10.260 -16.555 1.00 95.12 297 GLU A O 1
ATOM 2397 N N . LYS A 1 298 ? -9.579 -8.077 -16.451 1.00 95.75 298 LYS A N 1
ATOM 2398 C CA . LYS A 1 298 ? -8.537 -7.751 -15.462 1.00 95.75 298 LYS A CA 1
ATOM 2399 C C . LYS A 1 298 ? -8.856 -8.363 -14.100 1.00 95.75 298 LYS A C 1
ATOM 2401 O O . LYS A 1 298 ? -7.965 -8.926 -13.471 1.00 95.75 298 LYS A O 1
ATOM 2406 N N . GLN A 1 299 ? -10.115 -8.292 -13.659 1.00 96.31 299 GLN A N 1
ATOM 2407 C CA . GLN A 1 299 ? -10.548 -8.936 -12.412 1.00 96.31 299 GLN A CA 1
ATOM 2408 C C . GLN A 1 299 ? -10.333 -10.447 -12.495 1.00 96.31 299 GLN A C 1
ATOM 2410 O O . GLN A 1 299 ? -9.750 -11.045 -11.590 1.00 96.31 299 GLN A O 1
ATOM 2415 N N . LYS A 1 300 ? -10.723 -11.048 -13.624 1.00 95.88 300 LYS A N 1
ATOM 2416 C CA . LYS A 1 300 ? -10.534 -12.475 -13.875 1.00 95.88 300 LYS A CA 1
ATOM 2417 C C . LYS A 1 300 ? -9.058 -12.867 -13.884 1.00 95.88 300 LYS A C 1
ATOM 2419 O O . LYS A 1 300 ? -8.699 -13.824 -13.212 1.00 95.88 300 LYS A O 1
ATOM 2424 N N . LEU A 1 301 ? -8.197 -12.089 -14.544 1.00 95.94 301 LEU A N 1
ATOM 2425 C CA . LEU A 1 301 ? -6.745 -12.288 -14.548 1.00 95.94 301 LEU A CA 1
ATOM 2426 C C . LEU A 1 301 ? -6.149 -12.271 -13.132 1.00 95.94 301 LEU A C 1
ATOM 2428 O O . LEU A 1 301 ? -5.343 -13.142 -12.797 1.00 95.94 301 LEU A O 1
ATOM 2432 N N . VAL A 1 302 ? -6.529 -11.291 -12.304 1.00 97.19 302 VAL A N 1
ATOM 2433 C CA . VAL A 1 302 ? -6.046 -11.179 -10.917 1.00 97.19 302 VAL A CA 1
ATOM 2434 C C . VAL A 1 302 ? -6.490 -12.392 -10.101 1.00 97.19 302 VAL A C 1
ATOM 2436 O O . VAL A 1 302 ? -5.654 -13.038 -9.467 1.00 97.19 302 VAL A O 1
ATOM 2439 N N . LEU A 1 303 ? -7.778 -12.743 -10.158 1.00 96.81 303 LEU A N 1
ATOM 2440 C CA . LEU A 1 303 ? -8.325 -13.872 -9.408 1.00 96.81 303 LEU A CA 1
ATOM 2441 C C . LEU A 1 303 ? -7.715 -15.207 -9.858 1.00 96.81 303 LEU A C 1
ATOM 2443 O O . LEU A 1 303 ? -7.280 -15.995 -9.024 1.00 96.81 303 LEU A O 1
ATOM 2447 N N . ASP A 1 304 ? -7.593 -15.435 -11.165 1.00 95.81 304 ASP A N 1
ATOM 2448 C CA . ASP A 1 304 ? -6.950 -16.623 -11.735 1.00 95.81 304 ASP A CA 1
ATOM 2449 C C . ASP A 1 304 ? -5.480 -16.743 -11.319 1.00 95.81 304 ASP A C 1
ATOM 2451 O O . ASP A 1 304 ? -4.986 -17.844 -11.068 1.00 95.81 304 ASP A O 1
ATOM 2455 N N . THR A 1 305 ? -4.770 -15.618 -11.216 1.00 95.50 305 THR A N 1
ATOM 2456 C CA . THR A 1 305 ? -3.374 -15.589 -10.761 1.00 95.50 305 THR A CA 1
ATOM 2457 C C . THR A 1 305 ? -3.259 -15.980 -9.289 1.00 95.50 305 THR A C 1
ATOM 2459 O O . THR A 1 305 ? -2.384 -16.775 -8.934 1.00 95.50 305 THR A O 1
ATOM 2462 N N . LEU A 1 306 ? -4.170 -15.490 -8.443 1.00 96.38 306 LEU A N 1
ATOM 2463 C CA . LEU A 1 306 ? -4.251 -15.869 -7.032 1.00 96.38 306 LEU A CA 1
ATOM 2464 C C . LEU A 1 306 ? -4.621 -17.352 -6.858 1.00 96.38 306 LEU A C 1
ATOM 2466 O O . LEU A 1 306 ? -3.910 -18.070 -6.154 1.00 96.38 306 LEU A O 1
ATOM 2470 N N . ILE A 1 307 ? -5.659 -17.839 -7.553 1.00 95.00 307 ILE A N 1
ATOM 2471 C CA . ILE A 1 307 ? -6.086 -19.250 -7.506 1.00 95.00 307 ILE A CA 1
ATOM 2472 C C . ILE A 1 307 ? -4.946 -20.165 -7.956 1.00 95.00 307 ILE A C 1
ATOM 2474 O O . ILE A 1 307 ? -4.612 -21.129 -7.266 1.00 95.00 307 ILE A O 1
ATOM 2478 N N . ARG A 1 308 ? -4.298 -19.852 -9.086 1.00 92.56 308 ARG A N 1
ATOM 2479 C CA . ARG A 1 308 ? -3.166 -20.635 -9.599 1.00 92.56 308 ARG A CA 1
ATOM 2480 C C . ARG A 1 308 ? -2.037 -20.720 -8.579 1.00 92.56 308 ARG A C 1
ATOM 2482 O O . ARG A 1 308 ? -1.470 -21.796 -8.389 1.00 92.56 308 ARG A O 1
ATOM 2489 N N . ARG A 1 309 ? -1.705 -19.604 -7.920 1.00 91.56 309 ARG A N 1
ATOM 2490 C CA . ARG A 1 309 ? -0.674 -19.599 -6.880 1.00 91.56 309 ARG A CA 1
ATOM 2491 C C . ARG A 1 309 ? -1.086 -20.452 -5.690 1.00 91.56 309 ARG A C 1
ATOM 2493 O O . ARG A 1 309 ? -0.278 -21.268 -5.261 1.00 91.56 309 ARG A O 1
ATOM 2500 N N . GLN A 1 310 ? -2.315 -20.320 -5.205 1.00 91.88 310 GLN A N 1
ATOM 2501 C CA . GLN A 1 310 ? -2.819 -21.108 -4.081 1.00 91.88 310 GLN A CA 1
ATOM 2502 C C . GLN A 1 310 ? -2.817 -22.613 -4.389 1.00 91.88 310 GLN A C 1
ATOM 2504 O O . GLN A 1 310 ? -2.343 -23.400 -3.576 1.00 91.88 310 GLN A O 1
ATOM 2509 N N . LEU A 1 311 ? -3.226 -23.019 -5.596 1.00 90.25 311 LEU A N 1
ATOM 2510 C CA . LEU A 1 311 ? -3.138 -24.412 -6.053 1.00 90.25 311 LEU A CA 1
ATOM 2511 C C . LEU A 1 311 ? -1.690 -24.915 -6.125 1.00 90.25 311 LEU A C 1
ATOM 2513 O O . LEU A 1 311 ? -1.427 -26.071 -5.798 1.00 90.25 311 LEU A O 1
ATOM 2517 N N . SER A 1 312 ? -0.738 -24.058 -6.514 1.00 88.25 312 SER A N 1
ATOM 2518 C CA . SER A 1 312 ? 0.679 -24.439 -6.593 1.00 88.25 312 SER A CA 1
ATOM 2519 C C . SER A 1 312 ? 1.302 -24.789 -5.237 1.00 88.25 312 SER A C 1
ATOM 2521 O O . SER A 1 312 ? 2.293 -25.512 -5.207 1.00 88.25 312 SER A O 1
ATOM 2523 N N . LEU A 1 313 ? 0.708 -24.340 -4.123 1.00 88.19 313 LEU A N 1
ATOM 2524 C CA . LEU A 1 313 ? 1.172 -24.661 -2.766 1.00 88.19 313 LEU A CA 1
ATOM 2525 C C . LEU A 1 313 ? 0.975 -26.139 -2.406 1.00 88.19 313 LEU A C 1
ATOM 2527 O O . LEU A 1 313 ? 1.677 -26.655 -1.544 1.00 88.19 313 LEU A O 1
ATOM 2531 N N . TYR A 1 314 ? 0.051 -26.823 -3.085 1.00 86.00 314 TYR A N 1
ATOM 2532 C CA . TYR A 1 314 ? -0.221 -28.250 -2.900 1.00 86.00 314 TYR A CA 1
ATOM 2533 C C . TYR A 1 314 ? 0.633 -29.144 -3.815 1.00 86.00 314 TYR A C 1
ATOM 2535 O O . TYR A 1 314 ? 0.471 -30.369 -3.838 1.00 86.00 314 TYR A O 1
ATOM 2543 N N . VAL A 1 315 ? 1.527 -28.563 -4.620 1.00 80.56 315 VAL A N 1
ATOM 2544 C CA . VAL A 1 315 ? 2.449 -29.320 -5.471 1.00 80.56 315 VAL A CA 1
ATOM 2545 C C . VAL A 1 315 ? 3.699 -29.653 -4.649 1.00 80.56 315 VAL A C 1
ATOM 2547 O O . VAL A 1 315 ? 4.326 -28.734 -4.128 1.00 80.56 315 VAL A O 1
ATOM 2550 N N . PRO A 1 316 ? 4.085 -30.938 -4.508 1.00 64.06 316 PRO A N 1
ATOM 2551 C CA . PRO A 1 316 ? 5.333 -31.296 -3.855 1.00 64.06 316 PRO A CA 1
ATOM 2552 C C . PRO A 1 316 ? 6.490 -30.673 -4.627 1.00 64.06 316 PRO A C 1
ATOM 2554 O O . PRO A 1 316 ? 6.470 -30.668 -5.860 1.00 64.06 316 PRO A O 1
ATOM 2557 N N . ASP A 1 317 ? 7.468 -30.159 -3.884 1.00 59.16 317 ASP A N 1
ATOM 2558 C CA . ASP A 1 317 ? 8.649 -29.494 -4.427 1.00 59.16 317 ASP A CA 1
ATOM 2559 C C . ASP A 1 317 ? 9.247 -30.374 -5.540 1.00 59.16 317 ASP A C 1
ATOM 2561 O O . ASP A 1 317 ? 9.656 -31.510 -5.259 1.00 59.16 317 ASP A O 1
ATOM 2565 N N . PRO A 1 318 ? 9.210 -29.954 -6.820 1.00 49.66 318 PRO A N 1
ATOM 2566 C CA . PRO A 1 318 ? 9.802 -30.755 -7.871 1.00 49.66 318 PRO A CA 1
ATOM 2567 C C . PRO A 1 318 ? 11.289 -30.857 -7.550 1.00 49.66 318 PRO A C 1
ATOM 2569 O O . PRO A 1 318 ? 11.971 -29.837 -7.460 1.00 49.66 318 PRO A O 1
ATOM 2572 N N . ALA A 1 319 ? 11.764 -32.092 -7.344 1.00 41.84 319 ALA A N 1
ATOM 2573 C CA . ALA A 1 319 ? 13.168 -32.413 -7.129 1.00 41.84 319 ALA A CA 1
ATOM 2574 C C . ALA A 1 319 ? 14.029 -31.501 -8.004 1.00 41.84 319 ALA A C 1
ATOM 2576 O O . ALA A 1 319 ? 13.880 -31.527 -9.223 1.00 41.84 319 ALA A O 1
ATOM 2577 N N . GLN A 1 320 ? 14.829 -30.658 -7.346 1.00 40.81 320 GLN A N 1
ATOM 2578 C CA . GLN A 1 320 ? 15.640 -29.579 -7.904 1.00 40.81 320 GLN A CA 1
ATOM 2579 C C . GLN A 1 320 ? 16.080 -29.848 -9.349 1.00 40.81 320 GLN A C 1
ATOM 2581 O O . GLN A 1 320 ? 17.152 -30.400 -9.597 1.00 40.81 320 GLN A O 1
ATOM 2586 N N . VAL A 1 321 ? 15.280 -29.421 -10.328 1.00 34.12 321 VAL A N 1
ATOM 2587 C CA . VAL A 1 321 ? 15.766 -29.307 -11.699 1.00 34.12 321 VAL A CA 1
ATOM 2588 C C . VAL A 1 321 ? 16.521 -27.992 -11.735 1.00 34.12 321 VAL A C 1
ATOM 2590 O O . VAL A 1 321 ? 15.963 -26.930 -12.009 1.00 34.12 321 VAL A O 1
ATOM 2593 N N . VAL A 1 322 ? 17.805 -28.073 -11.382 1.00 35.56 322 VAL A N 1
ATOM 2594 C CA . VAL A 1 322 ? 18.804 -27.039 -11.647 1.00 35.56 322 VAL A CA 1
ATOM 2595 C C . VAL A 1 322 ? 18.977 -26.969 -13.162 1.00 35.56 322 VAL A C 1
ATOM 2597 O O . VAL A 1 322 ? 19.951 -27.456 -13.720 1.00 35.56 322 VAL A O 1
ATOM 2600 N N . ASN A 1 323 ? 18.017 -26.361 -13.849 1.00 29.22 323 ASN A N 1
ATOM 2601 C CA . ASN A 1 323 ? 18.275 -25.794 -15.157 1.00 29.22 323 ASN A CA 1
ATOM 2602 C C . ASN A 1 323 ? 18.745 -24.363 -14.918 1.00 29.22 323 ASN A C 1
ATOM 2604 O O . ASN A 1 323 ? 17.989 -23.408 -15.062 1.00 29.22 323 ASN A O 1
ATOM 2608 N N . MET A 1 324 ? 20.024 -24.220 -14.552 1.00 32.97 324 MET A N 1
ATOM 2609 C CA . MET A 1 324 ? 20.762 -22.997 -14.862 1.00 32.97 324 MET A CA 1
ATOM 2610 C C . MET A 1 324 ? 20.976 -22.955 -16.377 1.00 32.97 324 MET A C 1
ATOM 2612 O O . MET A 1 324 ? 22.072 -23.178 -16.882 1.00 32.97 324 MET A O 1
ATOM 2616 N N . GLY A 1 325 ? 19.895 -22.701 -17.111 1.00 26.59 325 GLY A N 1
ATOM 2617 C CA . GLY A 1 325 ? 20.004 -22.122 -18.433 1.00 26.59 325 GLY A CA 1
ATOM 2618 C C . GLY A 1 325 ? 20.404 -20.672 -18.229 1.00 26.59 325 GLY A C 1
ATOM 2619 O O . GLY A 1 325 ? 19.572 -19.840 -17.882 1.00 26.59 325 GLY A O 1
ATOM 2620 N N . THR A 1 326 ? 21.685 -20.359 -18.397 1.00 34.84 326 THR A N 1
ATOM 2621 C CA . THR A 1 326 ? 22.097 -18.993 -18.721 1.00 34.84 326 THR A CA 1
ATOM 2622 C C . THR A 1 326 ? 21.534 -18.655 -20.097 1.00 34.84 326 THR A C 1
ATOM 2624 O O . THR A 1 326 ? 22.245 -18.726 -21.097 1.00 34.84 326 THR A O 1
ATOM 2627 N N . ASP A 1 327 ? 20.250 -18.303 -20.152 1.00 34.59 327 ASP A N 1
ATOM 2628 C CA . ASP A 1 327 ? 19.716 -17.547 -21.272 1.00 34.59 327 ASP A CA 1
ATOM 2629 C C . ASP A 1 327 ? 20.305 -16.144 -21.145 1.00 34.59 327 ASP A C 1
ATOM 2631 O O . ASP A 1 327 ? 19.838 -15.293 -20.385 1.00 34.59 327 ASP A O 1
ATOM 2635 N N . ILE A 1 328 ? 21.409 -15.928 -21.862 1.00 37.03 328 ILE A N 1
ATOM 2636 C CA . ILE A 1 328 ? 21.979 -14.604 -22.088 1.00 37.03 328 ILE A CA 1
ATOM 2637 C C . ILE A 1 328 ? 20.952 -13.850 -22.934 1.00 37.03 328 ILE A C 1
ATOM 2639 O O . ILE A 1 328 ? 21.012 -13.841 -24.162 1.00 37.03 328 ILE A O 1
ATOM 2643 N N . GLN A 1 329 ? 19.959 -13.246 -22.283 1.00 42.22 329 GLN A N 1
ATOM 2644 C CA . GLN A 1 329 ? 19.061 -12.322 -22.954 1.00 42.22 329 GLN A CA 1
ATOM 2645 C C . GLN A 1 329 ? 19.796 -11.002 -23.153 1.00 42.22 329 GLN A C 1
ATOM 2647 O O . GLN A 1 329 ? 20.083 -10.259 -22.213 1.00 42.22 329 GLN A O 1
ATOM 2652 N N . THR A 1 330 ? 20.097 -10.716 -24.416 1.00 45.28 330 THR A N 1
ATOM 2653 C CA . THR A 1 330 ? 20.458 -9.387 -24.900 1.00 45.28 330 THR A CA 1
ATOM 2654 C C . THR A 1 330 ? 19.451 -8.354 -24.396 1.00 45.28 330 THR A C 1
ATOM 2656 O O . THR A 1 330 ? 18.257 -8.466 -24.658 1.00 45.28 330 THR A O 1
ATOM 2659 N N . GLN A 1 331 ? 19.980 -7.376 -23.657 1.00 56.56 331 GLN A N 1
ATOM 2660 C CA . GLN A 1 331 ? 19.381 -6.102 -23.241 1.00 56.56 331 GLN A CA 1
ATOM 2661 C C . GLN A 1 331 ? 17.890 -6.141 -22.873 1.00 56.56 331 GLN A C 1
ATOM 2663 O O . GLN A 1 331 ? 17.015 -5.812 -23.672 1.00 56.56 331 GLN A O 1
ATOM 2668 N N . LYS A 1 332 ? 17.608 -6.426 -21.598 1.00 70.62 332 LYS A N 1
ATOM 2669 C CA . LYS A 1 332 ? 16.315 -6.113 -20.982 1.00 70.62 332 LYS A CA 1
ATOM 2670 C C . LYS A 1 332 ? 16.400 -4.777 -20.245 1.00 70.62 332 LYS A C 1
ATOM 2672 O O . LYS A 1 332 ? 17.274 -4.570 -19.400 1.00 70.62 332 LYS A O 1
ATOM 2677 N N . LEU A 1 333 ? 15.465 -3.885 -20.564 1.00 84.81 333 LEU A N 1
ATOM 2678 C CA . LEU A 1 333 ? 15.069 -2.780 -19.691 1.00 84.81 333 LEU A CA 1
ATOM 2679 C C . LEU A 1 333 ? 14.786 -3.318 -18.279 1.00 84.81 333 LEU A C 1
ATOM 2681 O O . LEU A 1 333 ? 14.376 -4.473 -18.122 1.00 84.81 333 LEU A O 1
ATOM 2685 N N . HIS A 1 334 ? 14.960 -2.483 -17.255 1.00 87.06 334 HIS A N 1
ATOM 2686 C CA . HIS A 1 334 ? 14.607 -2.865 -15.889 1.00 87.06 334 HIS A CA 1
ATOM 2687 C C . HIS A 1 334 ? 13.138 -3.301 -15.814 1.00 87.06 334 HIS A C 1
ATOM 2689 O O . HIS A 1 334 ? 12.265 -2.582 -16.279 1.00 87.06 334 HIS A O 1
ATOM 2695 N N . THR A 1 335 ? 12.855 -4.463 -15.230 1.00 87.44 335 THR A N 1
ATOM 2696 C CA . THR A 1 335 ? 11.495 -4.917 -14.882 1.00 87.44 335 THR A CA 1
ATOM 2697 C C . THR A 1 335 ? 11.164 -4.564 -13.432 1.00 87.44 335 THR A C 1
ATOM 2699 O O . THR A 1 335 ? 12.083 -4.265 -12.660 1.00 87.44 335 THR A O 1
ATOM 2702 N N . ALA A 1 336 ? 9.889 -4.662 -13.026 1.00 86.56 336 ALA A N 1
ATOM 2703 C CA . ALA A 1 336 ? 9.496 -4.437 -11.629 1.00 86.56 336 ALA A CA 1
ATOM 2704 C C . ALA A 1 336 ? 10.300 -5.318 -10.662 1.00 86.56 336 ALA A C 1
ATOM 2706 O O . ALA A 1 336 ? 10.844 -4.812 -9.684 1.00 86.56 336 ALA A O 1
ATOM 2707 N N . ASP A 1 337 ? 10.476 -6.601 -10.993 1.00 85.31 337 ASP A N 1
ATOM 2708 C CA . ASP A 1 337 ? 11.270 -7.533 -10.186 1.00 85.31 337 ASP A CA 1
ATOM 2709 C C . ASP A 1 337 ? 12.728 -7.067 -10.033 1.00 85.31 337 ASP A C 1
ATOM 2711 O O . ASP A 1 337 ? 13.260 -7.023 -8.924 1.00 85.31 337 ASP A O 1
ATOM 2715 N N . SER A 1 338 ? 13.366 -6.628 -11.124 1.00 86.12 338 SER A N 1
ATOM 2716 C CA . SER A 1 338 ? 14.751 -6.140 -11.066 1.00 86.12 338 SER A CA 1
ATOM 2717 C C . SER A 1 338 ? 14.900 -4.869 -10.218 1.00 86.12 338 SER A C 1
ATOM 2719 O O . SER A 1 338 ? 15.888 -4.722 -9.500 1.00 86.12 338 SER A O 1
ATOM 2721 N N . LEU A 1 339 ? 13.910 -3.971 -10.250 1.00 89.19 339 LEU A N 1
ATOM 2722 C CA . LEU A 1 339 ? 13.909 -2.734 -9.465 1.00 89.19 339 LEU A CA 1
ATOM 2723 C C . LEU A 1 339 ? 13.634 -3.008 -7.986 1.00 89.19 339 LEU A C 1
ATOM 2725 O O . LEU A 1 339 ? 14.298 -2.438 -7.125 1.00 89.19 339 LEU A O 1
ATOM 2729 N N . VAL A 1 340 ? 12.729 -3.939 -7.677 1.00 87.94 340 VAL A N 1
ATOM 2730 C CA . VAL A 1 340 ? 12.503 -4.419 -6.307 1.00 87.94 340 VAL A CA 1
ATOM 2731 C C . VAL A 1 340 ? 13.774 -5.048 -5.737 1.00 87.94 340 VAL A C 1
ATOM 2733 O O . VAL A 1 340 ? 14.136 -4.769 -4.594 1.00 87.94 340 VAL A O 1
ATOM 2736 N N . ARG A 1 341 ? 14.504 -5.850 -6.525 1.00 84.38 341 ARG A N 1
ATOM 2737 C CA . ARG A 1 341 ? 15.811 -6.392 -6.112 1.00 84.38 341 ARG A CA 1
ATOM 2738 C C . ARG A 1 341 ? 16.824 -5.286 -5.846 1.00 84.38 341 ARG A C 1
ATOM 2740 O O . ARG A 1 341 ? 17.498 -5.327 -4.821 1.00 84.38 341 ARG A O 1
ATOM 2747 N N . LEU A 1 342 ? 16.905 -4.293 -6.730 1.00 86.19 342 LEU A N 1
ATOM 2748 C CA . LEU A 1 342 ? 17.778 -3.135 -6.555 1.00 86.19 342 LEU A CA 1
ATOM 2749 C C . LEU A 1 342 ? 17.457 -2.408 -5.235 1.00 86.19 342 LEU A C 1
ATOM 2751 O O . LEU A 1 342 ? 18.349 -2.183 -4.424 1.00 86.19 342 LEU A O 1
ATOM 2755 N N . LEU A 1 343 ? 16.181 -2.131 -4.960 1.00 88.25 343 LEU A N 1
ATOM 2756 C CA . LEU A 1 343 ? 15.734 -1.514 -3.706 1.00 88.25 343 LEU A CA 1
ATOM 2757 C C . LEU A 1 343 ? 16.105 -2.345 -2.470 1.00 88.25 343 LEU A C 1
ATOM 2759 O O . LEU A 1 343 ? 16.575 -1.788 -1.479 1.00 88.25 343 LEU A O 1
ATOM 2763 N N . ARG A 1 344 ? 15.961 -3.675 -2.532 1.00 83.94 344 ARG A N 1
ATOM 2764 C CA . ARG A 1 344 ? 16.371 -4.580 -1.443 1.00 83.94 344 ARG A CA 1
ATOM 2765 C C . ARG A 1 344 ? 17.883 -4.535 -1.192 1.00 83.94 344 ARG A C 1
ATOM 2767 O O . ARG A 1 344 ? 18.288 -4.501 -0.035 1.00 83.94 344 ARG A O 1
ATOM 2774 N N . ILE A 1 345 ? 18.707 -4.486 -2.244 1.00 82.94 345 ILE A N 1
ATOM 2775 C CA . ILE A 1 345 ? 20.178 -4.393 -2.130 1.00 82.94 345 ILE A CA 1
ATOM 2776 C C . ILE A 1 345 ? 20.596 -3.106 -1.414 1.00 82.94 345 ILE A C 1
ATOM 2778 O O . ILE A 1 345 ? 21.456 -3.142 -0.537 1.00 82.94 345 ILE A O 1
ATOM 2782 N N . TYR A 1 346 ? 19.964 -1.980 -1.746 1.00 76.69 346 TYR A N 1
ATOM 2783 C CA . TYR A 1 346 ? 20.260 -0.682 -1.129 1.00 76.69 346 TYR A CA 1
ATOM 2784 C C . TYR A 1 346 ? 19.521 -0.446 0.197 1.00 76.69 346 TYR A C 1
ATOM 2786 O O . TYR A 1 346 ? 19.557 0.662 0.741 1.00 76.69 346 TYR A O 1
ATOM 2794 N N . ALA A 1 347 ? 18.884 -1.495 0.732 1.00 64.94 347 ALA A N 1
ATOM 2795 C CA . ALA A 1 347 ? 18.114 -1.471 1.967 1.00 64.94 347 ALA A CA 1
ATOM 2796 C C . ALA A 1 347 ? 17.086 -0.329 1.989 1.00 64.94 347 ALA A C 1
ATOM 2798 O O . ALA A 1 347 ? 16.992 0.410 2.967 1.00 64.94 347 ALA A O 1
ATOM 2799 N N . ALA A 1 348 ? 16.299 -0.185 0.916 1.00 63.69 348 ALA A N 1
ATOM 2800 C CA . ALA A 1 348 ? 15.241 0.821 0.786 1.00 63.69 348 ALA A CA 1
ATOM 2801 C C . ALA A 1 348 ? 14.026 0.577 1.708 1.00 63.69 348 ALA A C 1
ATOM 2803 O O . ALA A 1 348 ? 12.902 0.960 1.380 1.00 63.69 348 ALA A O 1
ATOM 2804 N N . GLY A 1 349 ? 14.260 -0.037 2.867 1.00 70.25 349 GLY A N 1
ATOM 2805 C CA . GLY A 1 349 ? 13.267 -0.200 3.904 1.00 70.25 349 GLY A CA 1
ATOM 2806 C C . GLY A 1 349 ? 12.487 -1.506 3.869 1.00 70.25 349 GLY A C 1
ATOM 2807 O O . GLY A 1 349 ? 12.922 -2.508 3.297 1.00 70.25 349 GLY A O 1
ATOM 2808 N N . SER A 1 350 ? 11.338 -1.494 4.542 1.00 78.31 350 SER A N 1
ATOM 2809 C CA . SER A 1 350 ? 10.419 -2.629 4.624 1.00 78.31 350 SER A CA 1
ATOM 2810 C C . SER A 1 350 ? 9.737 -2.910 3.279 1.00 78.31 350 SER A C 1
ATOM 2812 O O . SER A 1 350 ? 9.770 -2.111 2.341 1.00 78.31 350 SER A O 1
ATOM 2814 N N . GLN A 1 351 ? 9.062 -4.053 3.175 1.00 80.62 351 GLN A N 1
ATOM 2815 C CA . GLN A 1 351 ? 8.298 -4.396 1.977 1.00 80.62 351 GLN A CA 1
ATOM 2816 C C . GLN A 1 351 ? 7.170 -3.395 1.667 1.00 80.62 351 GLN A C 1
ATOM 2818 O O . GLN A 1 351 ? 6.885 -3.131 0.497 1.00 80.62 351 GLN A O 1
ATOM 2823 N N . GLU A 1 352 ? 6.560 -2.808 2.697 1.00 79.00 352 GLU A N 1
ATOM 2824 C CA . GLU A 1 352 ? 5.563 -1.735 2.567 1.00 79.00 352 GLU A CA 1
ATOM 2825 C C . GLU A 1 352 ? 6.184 -0.498 1.908 1.00 79.00 352 GLU A C 1
ATOM 2827 O O . GLU A 1 352 ? 5.606 0.100 1.000 1.00 79.00 352 GLU A O 1
ATOM 2832 N N . GLU A 1 353 ? 7.405 -0.148 2.317 1.00 81.38 353 GLU A N 1
ATOM 2833 C CA . GLU A 1 353 ? 8.134 1.000 1.780 1.00 81.38 353 GLU A CA 1
ATOM 2834 C C . GLU A 1 353 ? 8.515 0.770 0.316 1.00 81.38 353 GLU A C 1
ATOM 2836 O O . GLU A 1 353 ? 8.240 1.621 -0.527 1.00 81.38 353 GLU A O 1
ATOM 2841 N N . ILE A 1 354 ? 9.033 -0.414 -0.021 1.00 88.00 354 ILE A N 1
ATOM 2842 C CA . ILE A 1 354 ? 9.325 -0.796 -1.411 1.00 88.00 354 ILE A CA 1
ATOM 2843 C C . ILE A 1 354 ? 8.055 -0.746 -2.270 1.00 88.00 354 ILE A C 1
ATOM 2845 O O . ILE A 1 354 ? 8.081 -0.233 -3.389 1.00 88.00 354 ILE A O 1
ATOM 2849 N N . THR A 1 355 ? 6.930 -1.227 -1.742 1.00 85.06 355 THR A N 1
ATOM 2850 C CA . THR A 1 355 ? 5.631 -1.175 -2.426 1.00 85.06 355 THR A CA 1
ATOM 2851 C C . THR A 1 355 ? 5.201 0.263 -2.715 1.00 85.06 355 THR A C 1
ATOM 2853 O O . THR A 1 355 ? 4.779 0.571 -3.832 1.00 85.06 355 THR A O 1
ATOM 2856 N N . SER A 1 356 ? 5.355 1.160 -1.738 1.00 84.94 356 SER A N 1
ATOM 2857 C CA . SER A 1 356 ? 5.070 2.590 -1.894 1.00 84.94 356 SER A CA 1
ATOM 2858 C C . SER A 1 356 ? 5.962 3.236 -2.960 1.00 84.94 356 SER A C 1
ATOM 2860 O O . SER A 1 356 ? 5.467 3.953 -3.832 1.00 84.94 356 SER A O 1
ATOM 2862 N N . ILE A 1 357 ? 7.264 2.932 -2.947 1.00 89.75 357 ILE A N 1
ATOM 2863 C CA . ILE A 1 357 ? 8.237 3.434 -3.927 1.00 89.75 357 ILE A CA 1
ATOM 2864 C C . ILE A 1 357 ? 7.875 2.974 -5.348 1.00 89.75 357 ILE A C 1
ATOM 2866 O O . ILE A 1 357 ? 7.816 3.791 -6.269 1.00 89.75 357 ILE A O 1
ATOM 2870 N N . MET A 1 358 ? 7.572 1.684 -5.531 1.00 89.69 358 MET A N 1
ATOM 2871 C CA . MET A 1 358 ? 7.142 1.139 -6.826 1.00 89.69 358 MET A CA 1
ATOM 2872 C C . MET A 1 358 ? 5.799 1.732 -7.288 1.00 89.69 358 MET A C 1
ATOM 2874 O O . MET A 1 358 ? 5.627 1.987 -8.482 1.00 89.69 358 MET A O 1
ATOM 2878 N N . GLY A 1 359 ? 4.914 2.041 -6.331 1.00 87.38 359 GLY A N 1
ATOM 2879 C CA . GLY A 1 359 ? 3.730 2.901 -6.470 1.00 87.38 359 GLY A CA 1
ATOM 2880 C C . GLY A 1 359 ? 4.013 4.203 -7.185 1.00 87.38 359 GLY A C 1
ATOM 2881 O O . GLY A 1 359 ? 3.513 4.468 -8.282 1.00 87.38 359 GLY A O 1
ATOM 2882 N N . LYS A 1 360 ? 4.856 5.011 -6.551 1.00 89.56 360 LYS A N 1
ATOM 2883 C CA . LYS A 1 360 ? 5.255 6.320 -7.058 1.00 89.56 360 LYS A CA 1
ATOM 2884 C C . LYS A 1 360 ? 5.939 6.222 -8.417 1.00 89.56 360 LYS A C 1
ATOM 2886 O O . LYS A 1 360 ? 5.652 7.029 -9.297 1.00 89.56 360 LYS A O 1
ATOM 2891 N N . LEU A 1 361 ? 6.804 5.225 -8.609 1.00 90.75 361 LEU A N 1
ATOM 2892 C CA . LEU A 1 361 ? 7.507 5.019 -9.873 1.00 90.75 361 LEU A CA 1
ATOM 2893 C C . LEU A 1 361 ? 6.537 4.694 -11.016 1.00 90.75 361 LEU A C 1
ATOM 2895 O O . LEU A 1 361 ? 6.670 5.245 -12.104 1.00 90.75 361 LEU A O 1
ATOM 2899 N N . SER A 1 362 ? 5.547 3.833 -10.776 1.00 85.62 362 SER A N 1
ATOM 2900 C CA . SER A 1 362 ? 4.578 3.425 -11.801 1.00 85.62 362 SER A CA 1
ATOM 2901 C C . SER A 1 362 ? 3.627 4.554 -12.206 1.00 85.62 362 SER A C 1
ATOM 2903 O O . SER A 1 362 ? 3.174 4.585 -13.347 1.00 85.62 362 SER A O 1
ATOM 2905 N N . ALA A 1 363 ? 3.350 5.495 -11.299 1.00 86.19 363 ALA A N 1
ATOM 2906 C CA . ALA A 1 363 ? 2.585 6.711 -11.580 1.00 86.19 363 ALA A CA 1
ATOM 2907 C C . ALA A 1 363 ? 3.461 7.884 -12.072 1.00 86.19 363 ALA A C 1
ATOM 2909 O O . ALA A 1 363 ? 2.952 8.970 -12.362 1.00 86.19 363 ALA A O 1
ATOM 2910 N N . CYS A 1 364 ? 4.782 7.703 -12.139 1.00 88.69 364 CYS A N 1
ATOM 2911 C CA . CYS A 1 364 ? 5.713 8.773 -12.453 1.00 88.69 364 CYS A CA 1
ATOM 2912 C C . CYS A 1 364 ? 5.632 9.157 -13.932 1.00 88.69 364 CYS A C 1
ATOM 2914 O O . CYS A 1 364 ? 5.896 8.339 -14.812 1.00 88.69 364 CYS A O 1
ATOM 2916 N N . ARG A 1 365 ? 5.366 10.440 -14.215 1.00 87.31 365 ARG A N 1
ATOM 2917 C CA . ARG A 1 365 ? 5.244 10.938 -15.595 1.00 87.31 365 ARG A CA 1
ATOM 2918 C C . ARG A 1 365 ? 6.494 10.710 -16.445 1.00 87.31 365 ARG A C 1
ATOM 2920 O O . ARG A 1 365 ? 6.366 10.630 -17.658 1.00 87.31 365 ARG A O 1
ATOM 2927 N N . TYR A 1 366 ? 7.678 10.633 -15.831 1.00 87.94 366 TYR A N 1
ATOM 2928 C CA . TYR A 1 366 ? 8.950 10.518 -16.554 1.00 87.94 366 TYR A CA 1
ATOM 2929 C C . TYR A 1 366 ? 9.211 9.116 -17.104 1.00 87.94 366 TYR A C 1
ATOM 2931 O O . TYR A 1 366 ? 10.126 8.922 -17.906 1.00 87.94 366 TYR A O 1
ATOM 2939 N N . VAL A 1 367 ? 8.417 8.138 -16.668 1.00 88.75 367 VAL A N 1
ATOM 2940 C CA . VAL A 1 367 ? 8.637 6.728 -16.949 1.00 88.75 367 VAL A CA 1
ATOM 2941 C C . VAL A 1 367 ? 7.545 6.209 -17.867 1.00 88.75 367 VAL A C 1
ATOM 2943 O O . VAL A 1 367 ? 6.358 6.444 -17.662 1.00 88.75 367 VAL A O 1
ATOM 2946 N N . ILE A 1 368 ? 7.963 5.488 -18.897 1.00 88.62 368 ILE A N 1
ATOM 2947 C CA . ILE A 1 368 ? 7.101 4.769 -19.826 1.00 88.62 368 ILE A CA 1
ATOM 2948 C C . ILE A 1 368 ? 7.392 3.275 -19.748 1.00 88.62 368 ILE A C 1
ATOM 2950 O O . ILE A 1 368 ? 8.461 2.841 -19.308 1.00 88.62 368 ILE A O 1
ATOM 2954 N N . ARG A 1 369 ? 6.408 2.487 -20.175 1.00 83.94 369 ARG A N 1
ATOM 2955 C CA . ARG A 1 369 ? 6.505 1.032 -20.245 1.00 83.94 369 ARG A CA 1
ATOM 2956 C C . ARG A 1 369 ? 6.732 0.575 -21.674 1.00 83.94 369 ARG A C 1
ATOM 2958 O O . ARG A 1 369 ? 6.054 1.034 -22.587 1.00 83.94 369 ARG A O 1
ATOM 2965 N N . GLU A 1 370 ? 7.642 -0.374 -21.834 1.00 82.00 370 GLU A N 1
ATOM 2966 C CA . GLU A 1 370 ? 7.878 -1.100 -23.079 1.00 82.00 370 GLU A CA 1
ATOM 2967 C C . GLU A 1 370 ? 7.836 -2.601 -22.761 1.00 82.00 370 GLU A C 1
ATOM 2969 O O . GLU A 1 370 ? 8.777 -3.182 -22.212 1.00 82.00 370 GLU A O 1
ATOM 2974 N N . GLY A 1 371 ? 6.672 -3.218 -22.985 1.00 78.81 371 GLY A N 1
ATOM 2975 C CA . GLY A 1 371 ? 6.364 -4.539 -22.434 1.00 78.81 371 GLY A CA 1
ATOM 2976 C C . GLY A 1 371 ? 6.440 -4.533 -20.901 1.00 78.81 371 GLY A C 1
ATOM 2977 O O . GLY A 1 371 ? 5.798 -3.718 -20.242 1.00 78.81 371 GLY A O 1
ATOM 2978 N N . LYS A 1 372 ? 7.256 -5.428 -20.327 1.00 78.38 372 LYS A N 1
ATOM 2979 C CA . LYS A 1 372 ? 7.543 -5.475 -18.875 1.00 78.38 372 LYS A CA 1
ATOM 2980 C C . LYS A 1 372 ? 8.659 -4.512 -18.440 1.00 78.38 372 LYS A C 1
ATOM 2982 O O . LYS A 1 372 ? 8.967 -4.420 -17.256 1.00 78.38 372 LYS A O 1
ATOM 2987 N N . GLY A 1 373 ? 9.301 -3.838 -19.391 1.00 85.69 373 GLY A N 1
ATOM 2988 C CA . GLY A 1 373 ? 10.422 -2.941 -19.152 1.00 85.69 373 GLY A CA 1
ATOM 2989 C C . GLY A 1 373 ? 9.986 -1.536 -18.746 1.00 85.69 373 GLY A C 1
ATOM 2990 O O . GLY A 1 373 ? 9.009 -1.003 -19.271 1.00 85.69 373 GLY A O 1
ATOM 2991 N N . TYR A 1 374 ? 10.739 -0.928 -17.837 1.00 88.88 374 TYR A N 1
ATOM 2992 C CA . TYR A 1 374 ? 10.681 0.485 -17.487 1.00 88.88 374 TYR A CA 1
ATOM 2993 C C . TYR A 1 374 ? 11.725 1.253 -18.302 1.00 88.88 374 TYR A C 1
ATOM 2995 O O . TYR A 1 374 ? 12.889 0.855 -18.369 1.00 88.88 374 TYR A O 1
ATOM 3003 N N . LYS A 1 375 ? 11.307 2.372 -18.895 1.00 89.88 375 LYS A N 1
ATOM 3004 C CA . LYS A 1 375 ? 12.141 3.254 -19.715 1.00 89.88 375 LYS A CA 1
ATOM 3005 C C . LYS A 1 375 ? 11.848 4.709 -19.363 1.00 89.88 375 LYS A C 1
ATOM 3007 O O . LYS A 1 375 ? 10.702 5.054 -19.092 1.00 89.88 375 LYS A O 1
ATOM 3012 N N . ILE A 1 376 ? 12.851 5.579 -19.384 1.00 89.44 376 ILE A N 1
ATOM 3013 C CA . ILE A 1 376 ? 12.629 7.021 -19.231 1.00 89.44 376 ILE A CA 1
ATOM 3014 C C . ILE A 1 376 ? 12.302 7.636 -20.585 1.00 89.44 376 ILE A C 1
ATOM 3016 O O . ILE A 1 376 ? 12.920 7.307 -21.602 1.00 89.44 376 ILE A O 1
ATOM 3020 N N . ARG A 1 377 ? 11.323 8.547 -20.603 1.00 86.62 377 ARG A N 1
ATOM 3021 C CA . ARG A 1 377 ? 10.991 9.313 -21.809 1.00 86.62 377 ARG A CA 1
ATOM 3022 C C . ARG A 1 377 ? 12.219 10.107 -22.251 1.00 86.62 377 ARG A C 1
ATOM 3024 O O . ARG A 1 377 ? 12.799 10.833 -21.452 1.00 86.62 377 ARG A O 1
ATOM 3031 N N . GLU A 1 378 ? 12.590 10.017 -23.527 1.00 81.12 378 GLU A N 1
ATOM 3032 C CA . GLU A 1 378 ? 13.807 10.673 -24.039 1.00 81.12 378 GLU A CA 1
ATOM 3033 C C . GLU A 1 378 ? 13.816 12.187 -23.773 1.00 81.12 378 GLU A C 1
ATOM 3035 O O . GLU A 1 378 ? 14.842 12.741 -23.383 1.00 81.12 378 GLU A O 1
ATOM 3040 N N . ILE A 1 379 ? 12.650 12.841 -23.877 1.00 79.50 379 ILE A N 1
ATOM 3041 C CA . ILE A 1 379 ? 12.484 14.268 -23.557 1.00 79.50 379 ILE A CA 1
ATOM 3042 C C . ILE A 1 379 ? 12.869 14.603 -22.106 1.00 79.50 379 ILE A C 1
ATOM 3044 O O . ILE A 1 379 ? 13.432 15.663 -21.840 1.00 79.50 379 ILE A O 1
ATOM 3048 N N . ASP A 1 380 ? 12.635 13.675 -21.176 1.00 83.19 380 ASP A N 1
ATOM 3049 C CA . ASP A 1 380 ? 12.824 13.883 -19.741 1.00 83.19 380 ASP A CA 1
ATOM 3050 C C . ASP A 1 380 ? 14.181 13.419 -19.239 1.00 83.19 380 ASP A C 1
ATOM 3052 O O . ASP A 1 380 ? 14.619 13.814 -18.161 1.00 83.19 380 ASP A O 1
ATOM 3056 N N . LYS A 1 381 ? 14.871 12.590 -20.016 1.00 80.81 381 LYS A N 1
ATOM 3057 C CA . LYS A 1 381 ? 16.205 12.097 -19.684 1.00 80.81 381 LYS A CA 1
ATOM 3058 C C . LYS A 1 381 ? 17.197 13.239 -19.505 1.00 80.81 381 LYS A C 1
ATOM 3060 O O . LYS A 1 381 ? 18.029 13.214 -18.600 1.00 80.81 381 LYS A O 1
ATOM 3065 N N . SER A 1 382 ? 17.036 14.279 -20.321 1.00 78.12 382 SER A N 1
ATOM 3066 C CA . SER A 1 382 ? 17.780 15.526 -20.198 1.00 78.12 382 SER A CA 1
ATOM 3067 C C . SER A 1 382 ? 17.577 16.194 -18.835 1.00 78.12 382 SER A C 1
ATOM 3069 O O . SER A 1 382 ? 18.471 16.893 -18.386 1.00 78.12 382 SER A O 1
ATOM 3071 N N . MET A 1 383 ? 16.473 15.961 -18.121 1.00 77.25 383 MET A N 1
ATOM 3072 C CA . MET A 1 383 ? 16.244 16.601 -16.827 1.00 77.25 383 MET A CA 1
ATOM 3073 C C . MET A 1 383 ? 17.103 16.029 -15.701 1.00 77.25 383 MET A C 1
ATOM 3075 O O . MET A 1 383 ? 17.438 16.753 -14.764 1.00 77.25 383 MET A O 1
ATOM 3079 N N . LEU A 1 384 ? 17.521 14.764 -15.808 1.00 78.12 384 LEU A N 1
ATOM 3080 C CA . LEU A 1 384 ? 18.424 14.164 -14.825 1.00 78.12 384 LEU A CA 1
ATOM 3081 C C . LEU A 1 384 ? 19.742 14.942 -14.753 1.00 78.12 384 LEU A C 1
ATOM 3083 O O . LEU A 1 384 ? 20.284 15.137 -13.678 1.00 78.12 384 LEU A O 1
ATOM 3087 N N . GLN A 1 385 ? 20.228 15.515 -15.854 1.00 78.69 385 GLN A N 1
ATOM 3088 C CA . GLN A 1 385 ? 21.493 16.260 -15.844 1.00 78.69 385 GLN A CA 1
ATOM 3089 C C . GLN A 1 385 ? 21.491 17.522 -14.953 1.00 78.69 385 GLN A C 1
ATOM 3091 O O . GLN A 1 385 ? 22.558 18.087 -14.703 1.00 78.69 385 GLN A O 1
ATOM 3096 N N . TYR A 1 386 ? 20.315 18.000 -14.523 1.00 78.38 386 TYR A N 1
ATOM 3097 C CA . TYR A 1 386 ? 20.183 19.179 -13.660 1.00 78.38 386 TYR A CA 1
ATOM 3098 C C . TYR A 1 386 ? 20.382 18.867 -12.179 1.00 78.38 386 TYR A C 1
ATOM 3100 O O . TYR A 1 386 ? 20.587 19.786 -11.388 1.00 78.38 386 TYR A O 1
ATOM 3108 N N . LEU A 1 387 ? 20.341 17.594 -11.793 1.00 82.69 387 LEU A N 1
ATOM 3109 C CA . LEU A 1 387 ? 20.531 17.186 -10.410 1.00 82.69 387 LEU A CA 1
ATOM 3110 C C . LEU A 1 387 ? 21.988 16.751 -10.175 1.00 82.69 387 LEU A C 1
ATOM 3112 O O . LEU A 1 387 ? 22.609 16.111 -11.031 1.00 82.69 387 LEU A O 1
ATOM 3116 N N . PRO A 1 388 ? 22.568 17.070 -9.009 1.00 82.25 388 PRO A N 1
ATOM 3117 C CA . PRO A 1 388 ? 23.908 16.646 -8.656 1.00 82.25 388 PRO A CA 1
ATOM 3118 C C . PRO A 1 388 ? 23.931 15.136 -8.390 1.00 82.25 388 PRO A C 1
ATOM 3120 O O . PRO A 1 388 ? 22.952 14.538 -7.945 1.00 82.25 388 PRO A O 1
ATOM 3123 N N . GLN A 1 389 ? 25.095 14.519 -8.608 1.00 81.62 389 GLN A N 1
ATOM 3124 C CA . GLN A 1 389 ? 25.296 13.070 -8.481 1.00 81.62 389 GLN A CA 1
ATOM 3125 C C . GLN A 1 389 ? 24.737 12.438 -7.184 1.00 81.62 389 GLN A C 1
ATOM 3127 O O . GLN A 1 389 ? 24.191 11.338 -7.278 1.00 81.62 389 GLN A O 1
ATOM 3132 N N . PRO A 1 390 ? 24.813 13.071 -5.991 1.00 81.62 390 PRO A N 1
ATOM 3133 C CA . PRO A 1 390 ? 24.241 12.498 -4.771 1.00 81.62 390 PRO A CA 1
ATOM 3134 C C . PRO A 1 390 ? 22.727 12.252 -4.831 1.00 81.62 390 PRO A C 1
ATOM 3136 O O . PRO A 1 390 ? 22.267 11.297 -4.216 1.00 81.62 390 PRO A O 1
ATOM 3139 N N . LEU A 1 391 ? 21.969 13.054 -5.589 1.00 83.75 391 LEU A N 1
ATOM 3140 C CA . LEU A 1 391 ? 20.507 12.929 -5.715 1.00 83.75 391 LEU A CA 1
ATOM 3141 C C . LEU A 1 391 ? 20.074 11.858 -6.731 1.00 83.75 391 LEU A C 1
ATOM 3143 O O . LEU A 1 391 ? 18.900 11.508 -6.814 1.00 83.75 391 LEU A O 1
ATOM 3147 N N . HIS A 1 392 ? 21.026 11.315 -7.490 1.00 83.50 392 HIS A N 1
ATOM 3148 C CA . HIS A 1 392 ? 20.827 10.177 -8.391 1.00 83.50 392 HIS A CA 1
ATOM 3149 C C . HIS A 1 392 ? 21.255 8.846 -7.790 1.00 83.50 392 HIS A C 1
ATOM 3151 O O . HIS A 1 392 ? 21.011 7.795 -8.378 1.00 83.50 392 HIS A O 1
ATOM 3157 N N . ASN A 1 393 ? 21.985 8.879 -6.679 1.00 83.44 393 ASN A N 1
ATOM 3158 C CA . ASN A 1 393 ? 22.626 7.687 -6.166 1.00 83.44 393 ASN A CA 1
ATOM 3159 C C . ASN A 1 393 ? 21.672 6.930 -5.238 1.00 83.44 393 ASN A C 1
ATOM 3161 O O . ASN A 1 393 ? 21.150 7.493 -4.280 1.00 83.44 393 ASN A O 1
ATOM 3165 N N . MET A 1 394 ? 21.519 5.631 -5.491 1.00 82.19 394 MET A N 1
ATOM 3166 C CA . MET A 1 394 ? 20.797 4.695 -4.628 1.00 82.19 394 MET A CA 1
ATOM 3167 C C . MET A 1 394 ? 21.333 4.680 -3.184 1.00 82.19 394 MET A C 1
ATOM 3169 O O . MET A 1 394 ? 20.575 4.409 -2.257 1.00 82.19 394 MET A O 1
ATOM 3173 N N . ASP A 1 395 ? 22.595 5.060 -2.953 1.00 83.25 395 ASP A N 1
ATOM 3174 C CA . ASP A 1 395 ? 23.166 5.218 -1.606 1.00 83.25 395 ASP A CA 1
ATOM 3175 C C . ASP A 1 395 ? 22.391 6.214 -0.726 1.00 83.25 395 ASP A C 1
ATOM 3177 O O . ASP A 1 395 ? 22.544 6.200 0.498 1.00 83.25 395 ASP A O 1
ATOM 3181 N N . ILE A 1 396 ? 21.571 7.094 -1.316 1.00 81.00 396 ILE A N 1
ATOM 3182 C CA . ILE A 1 396 ? 20.720 8.018 -0.564 1.00 81.00 396 ILE A CA 1
ATOM 3183 C C . ILE A 1 396 ? 19.796 7.271 0.404 1.00 81.00 396 ILE A C 1
ATOM 3185 O O . ILE A 1 396 ? 19.662 7.710 1.544 1.00 81.00 396 ILE A O 1
ATOM 3189 N N . TYR A 1 397 ? 19.247 6.111 0.010 1.00 79.94 397 TYR A N 1
ATOM 3190 C CA . TYR A 1 397 ? 18.393 5.309 0.887 1.00 79.94 397 TYR A CA 1
ATOM 3191 C C . TYR A 1 397 ? 19.174 4.902 2.133 1.00 79.94 397 TYR A C 1
ATOM 3193 O O . TYR A 1 397 ? 18.796 5.247 3.253 1.00 79.94 397 TYR A O 1
ATOM 3201 N N . SER A 1 398 ? 20.326 4.253 1.945 1.00 79.50 398 SER A N 1
ATOM 3202 C CA . SER A 1 398 ? 21.153 3.779 3.053 1.00 79.50 398 SER A CA 1
ATOM 3203 C C . SER A 1 398 ? 21.632 4.927 3.949 1.00 79.50 398 SER A C 1
ATOM 3205 O O . SER A 1 398 ? 21.637 4.782 5.169 1.00 79.50 398 SER A O 1
ATOM 3207 N N . ARG A 1 399 ? 21.983 6.088 3.378 1.00 81.50 399 ARG A N 1
ATOM 3208 C CA . ARG A 1 399 ? 22.395 7.275 4.149 1.00 81.50 399 ARG A CA 1
ATOM 3209 C C . ARG A 1 399 ? 21.270 7.816 5.025 1.00 81.50 399 ARG A C 1
ATOM 3211 O O . ARG A 1 399 ? 21.520 8.104 6.194 1.00 81.50 399 ARG A O 1
ATOM 3218 N N . ILE A 1 400 ? 20.055 7.927 4.484 1.00 83.88 400 ILE A N 1
ATOM 3219 C CA . ILE A 1 400 ? 18.876 8.372 5.240 1.00 83.88 400 ILE A CA 1
ATOM 3220 C C . ILE A 1 400 ? 18.621 7.413 6.406 1.00 83.88 400 ILE A C 1
ATOM 3222 O O . ILE A 1 400 ? 18.559 7.849 7.556 1.00 83.88 400 ILE A O 1
ATOM 3226 N N . TYR A 1 401 ? 18.561 6.104 6.141 1.00 84.56 401 TYR A N 1
ATOM 3227 C CA . TYR A 1 401 ? 18.311 5.107 7.186 1.00 84.56 401 TYR A CA 1
ATOM 3228 C C . TYR A 1 401 ? 19.405 5.093 8.263 1.00 84.56 401 TYR A C 1
ATOM 3230 O O . TYR A 1 401 ? 19.092 5.075 9.453 1.00 84.56 401 TYR A O 1
ATOM 3238 N N . GLN A 1 402 ? 20.683 5.170 7.880 1.00 85.50 402 GLN A N 1
ATOM 3239 C CA . GLN A 1 402 ? 21.797 5.234 8.833 1.00 85.50 402 GLN A CA 1
ATOM 3240 C C . GLN A 1 402 ? 21.754 6.496 9.700 1.00 85.50 402 GLN A C 1
ATOM 3242 O O . GLN A 1 402 ? 22.053 6.437 10.894 1.00 85.50 402 GLN A O 1
ATOM 3247 N N . ALA A 1 403 ? 21.401 7.643 9.120 1.00 85.94 403 ALA A N 1
ATOM 3248 C CA . ALA A 1 403 ? 21.317 8.897 9.854 1.00 85.94 403 ALA A CA 1
ATOM 3249 C C . ALA A 1 403 ? 20.146 8.894 10.848 1.00 85.94 403 ALA A C 1
ATOM 3251 O O . ALA A 1 403 ? 20.334 9.273 12.004 1.00 85.94 403 ALA A O 1
ATOM 3252 N N . ILE A 1 404 ? 18.984 8.371 10.445 1.00 89.69 404 ILE A N 1
ATOM 3253 C CA . ILE A 1 404 ? 17.838 8.172 11.341 1.00 89.69 404 ILE A CA 1
ATOM 3254 C C . ILE A 1 404 ? 18.200 7.206 12.477 1.00 89.69 404 ILE A C 1
ATOM 3256 O O . ILE A 1 404 ? 17.894 7.480 13.637 1.00 89.69 404 ILE A O 1
ATOM 3260 N N . GLN A 1 405 ? 18.917 6.116 12.185 1.00 89.12 405 GLN A N 1
ATOM 3261 C CA . GLN A 1 405 ? 19.331 5.165 13.217 1.00 89.12 405 GLN A CA 1
ATOM 3262 C C . GLN A 1 405 ? 20.259 5.804 14.262 1.00 89.12 405 GLN A C 1
ATOM 3264 O O . GLN A 1 405 ? 20.141 5.498 15.441 1.00 89.12 405 GLN A O 1
ATOM 3269 N N . LYS A 1 406 ? 21.124 6.757 13.883 1.00 90.00 406 LYS A N 1
ATOM 3270 C CA . LYS A 1 406 ? 21.935 7.512 14.859 1.00 90.00 406 LYS A CA 1
ATOM 3271 C C . LYS A 1 406 ? 21.087 8.357 15.815 1.00 90.00 406 LYS A C 1
ATOM 3273 O O . LYS A 1 406 ? 21.490 8.513 16.966 1.00 90.00 406 LYS A O 1
ATOM 3278 N N . VAL A 1 407 ? 19.954 8.898 15.359 1.00 91.81 407 VAL A N 1
ATOM 3279 C CA . VAL A 1 407 ? 19.008 9.620 16.230 1.00 91.81 407 VAL A CA 1
ATOM 3280 C C . VAL A 1 407 ? 18.348 8.645 17.203 1.00 91.81 407 VAL A C 1
ATOM 3282 O O . VAL A 1 407 ? 18.314 8.905 18.401 1.00 91.81 407 VAL A O 1
ATOM 3285 N N . ILE A 1 408 ? 17.883 7.500 16.697 1.00 90.00 408 ILE A N 1
ATOM 3286 C CA . ILE A 1 408 ? 17.243 6.447 17.501 1.00 90.00 408 ILE A CA 1
ATOM 3287 C C . ILE A 1 408 ? 18.197 5.900 18.570 1.00 90.00 408 ILE A C 1
ATOM 3289 O O . ILE A 1 408 ? 17.803 5.736 19.719 1.00 90.00 408 ILE A O 1
ATOM 3293 N N . ASP A 1 409 ? 19.464 5.685 18.214 1.00 89.94 409 ASP A N 1
ATOM 3294 C CA . ASP A 1 409 ? 20.513 5.233 19.134 1.00 89.94 409 ASP A CA 1
ATOM 3295 C C . ASP A 1 409 ? 20.926 6.314 20.161 1.00 89.94 409 ASP A C 1
ATOM 3297 O O . ASP A 1 409 ? 21.841 6.088 20.953 1.00 89.94 409 ASP A O 1
ATOM 3301 N N . GLY A 1 410 ? 20.344 7.520 20.110 1.00 89.12 410 GLY A N 1
ATOM 3302 C CA . GLY A 1 410 ? 20.699 8.649 20.977 1.00 89.12 410 GLY A CA 1
ATOM 3303 C C . GLY A 1 410 ? 22.088 9.242 20.713 1.00 89.12 410 GLY A C 1
ATOM 3304 O O . GLY A 1 410 ? 22.581 10.038 21.509 1.00 89.12 410 GLY A O 1
ATOM 3305 N N . LYS A 1 411 ? 22.740 8.875 19.600 1.00 92.56 411 LYS A N 1
ATOM 3306 C CA . LYS A 1 411 ? 24.084 9.362 19.234 1.00 92.56 411 LYS A CA 1
ATOM 3307 C C . LYS A 1 411 ? 24.067 10.822 18.786 1.00 92.56 411 LYS A C 1
ATOM 3309 O O . LYS A 1 411 ? 25.077 11.508 18.909 1.00 92.56 411 LYS A O 1
ATOM 3314 N N . ILE A 1 412 ? 22.942 11.278 18.237 1.00 92.62 412 ILE A N 1
ATOM 3315 C CA . ILE A 1 412 ? 22.684 12.672 17.858 1.00 92.62 412 ILE A CA 1
ATOM 3316 C C . ILE A 1 412 ? 21.242 13.039 18.215 1.00 92.62 412 ILE A C 1
ATOM 3318 O O . ILE A 1 412 ? 20.374 12.171 18.281 1.00 92.62 412 ILE A O 1
ATOM 3322 N N . THR A 1 413 ? 20.969 14.327 18.416 1.00 91.31 413 THR A N 1
ATOM 3323 C CA . THR A 1 413 ? 19.598 14.809 18.622 1.00 91.31 413 THR A CA 1
ATOM 3324 C C . THR A 1 413 ? 18.868 14.977 17.288 1.00 91.31 413 THR A C 1
ATOM 3326 O O . THR A 1 413 ? 19.490 15.158 16.238 1.00 91.31 413 THR A O 1
ATOM 3329 N N . GLU A 1 414 ? 17.532 14.983 17.326 1.00 89.75 414 GLU A N 1
ATOM 3330 C CA . GLU A 1 414 ? 16.703 15.297 16.154 1.00 89.75 414 GLU A CA 1
ATOM 3331 C C . GLU A 1 414 ? 17.056 16.666 15.544 1.00 89.75 414 GLU A C 1
ATOM 3333 O O . GLU A 1 414 ? 17.110 16.795 14.323 1.00 89.75 414 GLU A O 1
ATOM 3338 N N . GLY A 1 415 ? 17.331 17.677 16.376 1.00 89.75 415 GLY A N 1
ATOM 3339 C CA . GLY A 1 415 ? 17.715 19.015 15.911 1.00 89.75 415 GLY A CA 1
ATOM 3340 C C . GLY A 1 415 ? 19.009 18.999 15.097 1.00 89.75 415 GLY A C 1
ATOM 3341 O O . GLY A 1 415 ? 19.025 19.486 13.971 1.00 89.75 415 GLY A O 1
ATOM 3342 N N . ILE A 1 416 ? 20.052 18.338 15.614 1.00 90.19 416 ILE A N 1
ATOM 3343 C CA . ILE A 1 416 ? 21.346 18.201 14.922 1.00 90.19 416 ILE A CA 1
ATOM 3344 C C . ILE A 1 416 ? 21.183 17.446 13.598 1.00 90.19 416 ILE A C 1
ATOM 3346 O O . ILE A 1 416 ? 21.796 17.807 12.592 1.00 90.19 416 ILE A O 1
ATOM 3350 N N . TYR A 1 417 ? 20.350 16.401 13.576 1.00 90.06 417 TYR A N 1
ATOM 3351 C CA . TYR A 1 417 ? 20.035 15.679 12.345 1.00 90.06 417 TYR A CA 1
ATOM 3352 C C . TYR A 1 417 ? 19.413 16.605 11.291 1.00 90.06 417 TYR A C 1
ATOM 3354 O O . TYR A 1 417 ? 19.897 16.643 10.160 1.00 90.06 417 TYR A O 1
ATOM 3362 N N . LYS A 1 418 ? 18.391 17.386 11.664 1.00 91.25 418 LYS A N 1
ATOM 3363 C CA . LYS A 1 418 ? 17.706 18.307 10.746 1.00 91.25 418 LYS A CA 1
ATOM 3364 C C . LYS A 1 418 ? 18.640 19.392 10.214 1.00 91.25 418 LYS A C 1
ATOM 3366 O O . LYS A 1 418 ? 18.710 19.575 9.005 1.00 91.25 418 LYS A O 1
ATOM 3371 N N . GLU A 1 419 ? 19.435 20.011 11.085 1.00 89.69 419 GLU A N 1
ATOM 3372 C CA . GLU A 1 419 ? 20.444 21.005 10.691 1.00 89.69 419 GLU A CA 1
ATOM 3373 C C . GLU A 1 419 ? 21.490 20.425 9.729 1.00 89.69 419 GLU A C 1
ATOM 3375 O O . GLU A 1 419 ? 21.876 21.075 8.758 1.00 89.69 419 GLU A O 1
ATOM 3380 N N . THR A 1 420 ? 21.928 19.182 9.958 1.00 87.75 420 THR A N 1
ATOM 3381 C CA . THR A 1 420 ? 22.884 18.497 9.075 1.00 87.75 420 THR A CA 1
ATOM 3382 C C . THR A 1 420 ? 22.280 18.259 7.692 1.00 87.75 420 THR A C 1
ATOM 3384 O O . THR A 1 420 ? 22.942 18.493 6.680 1.00 87.75 420 THR A O 1
ATOM 3387 N N . VAL A 1 421 ? 21.025 17.806 7.639 1.00 86.81 421 VAL A N 1
ATOM 3388 C CA . VAL A 1 421 ? 20.291 17.586 6.386 1.00 86.81 421 VAL A CA 1
ATOM 3389 C C . VAL A 1 421 ? 20.122 18.902 5.630 1.00 86.81 421 VAL A C 1
ATOM 3391 O O . VAL A 1 421 ? 20.465 18.961 4.450 1.00 86.81 421 VAL A O 1
ATOM 3394 N N . ASP A 1 422 ? 19.697 19.967 6.310 1.00 88.19 422 ASP A N 1
ATOM 3395 C CA . ASP A 1 422 ? 19.538 21.291 5.706 1.00 88.19 422 ASP A CA 1
ATOM 3396 C C . ASP A 1 422 ? 20.877 21.825 5.165 1.00 88.19 422 ASP A C 1
ATOM 3398 O O . ASP A 1 422 ? 20.933 22.322 4.039 1.00 88.19 422 ASP A O 1
ATOM 3402 N N . CYS A 1 423 ? 21.986 21.645 5.895 1.00 86.62 423 CYS A N 1
ATOM 3403 C CA . CYS A 1 423 ? 23.328 22.003 5.420 1.00 86.62 423 CYS A CA 1
ATOM 3404 C C . CYS A 1 423 ? 23.715 21.265 4.128 1.00 86.62 423 CYS A C 1
ATOM 3406 O O . CYS A 1 423 ? 24.226 21.884 3.193 1.00 86.62 423 CYS A O 1
ATOM 3408 N N . VAL A 1 424 ? 23.481 19.950 4.060 1.00 87.25 424 VAL A N 1
ATOM 3409 C CA . VAL A 1 424 ? 23.765 19.146 2.856 1.00 87.25 424 VAL A CA 1
ATOM 3410 C C . VAL A 1 424 ? 22.891 19.602 1.689 1.00 87.25 424 VAL A C 1
ATOM 3412 O O . VAL A 1 424 ? 23.390 19.775 0.577 1.00 87.25 424 VAL A O 1
ATOM 3415 N N . MET A 1 425 ? 21.611 19.872 1.945 1.00 88.69 425 MET A N 1
ATOM 3416 C CA . MET A 1 425 ? 20.689 20.355 0.922 1.00 88.69 425 MET A CA 1
ATOM 3417 C C . MET A 1 425 ? 21.131 21.702 0.351 1.00 88.69 425 MET A C 1
ATOM 3419 O O . MET A 1 425 ? 21.156 21.856 -0.867 1.00 88.69 425 MET A O 1
ATOM 3423 N N . GLN A 1 426 ? 21.574 22.639 1.193 1.00 88.06 426 GLN A N 1
ATOM 3424 C CA . GLN A 1 426 ? 22.121 23.920 0.733 1.00 88.06 426 GLN A CA 1
ATOM 3425 C C . GLN A 1 426 ? 23.372 23.745 -0.138 1.00 88.06 426 GLN A C 1
ATOM 3427 O O . GLN A 1 426 ? 23.506 24.391 -1.176 1.00 88.06 426 GLN A O 1
ATOM 3432 N N . GLN A 1 427 ? 24.275 22.829 0.226 1.00 88.06 427 GLN A N 1
ATOM 3433 C CA . GLN A 1 427 ? 25.448 22.527 -0.603 1.00 88.06 427 GLN A CA 1
ATOM 3434 C C . GLN A 1 427 ? 25.064 21.960 -1.974 1.00 88.06 427 GLN A C 1
ATOM 3436 O O . GLN A 1 427 ? 25.725 22.251 -2.972 1.00 88.06 427 GLN A O 1
ATOM 3441 N N . ASP A 1 428 ? 24.019 21.139 -2.033 1.00 88.69 428 ASP A N 1
ATOM 3442 C CA . ASP A 1 428 ? 23.527 20.582 -3.289 1.00 88.69 428 ASP A CA 1
ATOM 3443 C C . ASP A 1 428 ? 22.796 21.630 -4.138 1.00 88.69 428 ASP A C 1
ATOM 3445 O O . ASP A 1 428 ? 23.015 21.659 -5.349 1.00 88.69 428 ASP A O 1
ATOM 3449 N N . ILE A 1 429 ? 22.040 22.546 -3.521 1.00 88.69 429 ILE A N 1
ATOM 3450 C CA . ILE A 1 429 ? 21.437 23.706 -4.200 1.00 88.69 429 ILE A CA 1
ATOM 3451 C C . ILE A 1 429 ? 22.521 24.540 -4.881 1.00 88.69 429 ILE A C 1
ATOM 3453 O O . ILE A 1 429 ? 22.451 24.744 -6.087 1.00 88.69 429 ILE A O 1
ATOM 3457 N N . VAL A 1 430 ? 23.591 24.918 -4.173 1.00 87.81 430 VAL A N 1
ATOM 3458 C CA . VAL A 1 430 ? 24.693 25.706 -4.763 1.00 87.81 430 VAL A CA 1
ATOM 3459 C C . VAL A 1 430 ? 25.298 25.013 -5.996 1.00 87.81 430 VAL A C 1
ATOM 3461 O O . VAL A 1 430 ? 25.642 25.665 -6.987 1.00 87.81 430 VAL A O 1
ATOM 3464 N N . LYS A 1 431 ? 25.414 23.677 -5.982 1.00 86.94 431 LYS A N 1
ATOM 3465 C CA . LYS A 1 431 ? 25.883 22.909 -7.152 1.00 86.94 431 LYS A CA 1
ATOM 3466 C C . LYS A 1 431 ? 24.873 22.944 -8.302 1.00 86.94 431 LYS A C 1
ATOM 3468 O O . LYS A 1 431 ? 25.290 23.073 -9.455 1.00 86.94 431 LYS A O 1
ATOM 3473 N N . MET A 1 432 ? 23.578 22.831 -8.003 1.00 85.94 432 MET A N 1
ATOM 3474 C CA . MET A 1 432 ? 22.497 22.925 -8.991 1.00 85.94 432 MET A CA 1
ATOM 3475 C C . MET A 1 432 ? 22.472 24.300 -9.650 1.00 85.94 432 MET A C 1
ATOM 3477 O O . MET A 1 432 ? 22.532 24.388 -10.873 1.00 85.94 432 MET A O 1
ATOM 3481 N N . GLU A 1 433 ? 22.478 25.368 -8.856 1.00 87.56 433 GLU A N 1
ATOM 3482 C CA . GLU A 1 433 ? 22.460 26.751 -9.336 1.00 87.56 433 GLU A CA 1
ATOM 3483 C C . GLU A 1 433 ? 23.648 27.054 -10.248 1.00 87.56 433 GLU A C 1
ATOM 3485 O O . GLU A 1 433 ? 23.480 27.650 -11.315 1.00 87.56 433 GLU A O 1
ATOM 3490 N N . LYS A 1 434 ? 24.847 26.579 -9.885 1.00 84.75 434 LYS A N 1
ATOM 3491 C CA . LYS A 1 434 ? 26.044 26.718 -10.723 1.00 84.75 434 LYS A CA 1
ATOM 3492 C C . LYS A 1 434 ? 25.893 25.998 -12.068 1.00 84.75 434 LYS A C 1
ATOM 3494 O O . LYS A 1 434 ? 26.261 26.556 -13.101 1.00 84.75 434 LYS A O 1
ATOM 3499 N N . SER A 1 435 ? 25.344 24.780 -12.067 1.00 81.19 435 SER A N 1
ATOM 3500 C CA . SER A 1 435 ? 25.089 23.996 -13.288 1.00 81.19 435 SER A CA 1
ATOM 3501 C C . SER A 1 435 ? 24.028 24.647 -14.184 1.00 81.19 435 SER A C 1
ATOM 3503 O O . SER A 1 435 ? 24.185 24.693 -15.405 1.00 81.19 435 SER A O 1
ATOM 3505 N N . LEU A 1 436 ? 22.965 25.188 -13.585 1.00 81.81 436 LEU A N 1
ATOM 3506 C CA . LEU A 1 436 ? 21.848 25.824 -14.285 1.00 81.81 436 LEU A CA 1
ATOM 3507 C C . LEU A 1 436 ? 22.239 27.188 -14.870 1.00 81.81 436 LEU A C 1
ATOM 3509 O O . LEU A 1 436 ? 21.946 27.470 -16.033 1.00 81.81 436 LEU A O 1
ATOM 3513 N N . SER A 1 437 ? 22.965 28.004 -14.104 1.00 79.25 437 SER A N 1
ATOM 3514 C CA . SER A 1 437 ? 23.424 29.332 -14.531 1.00 79.25 437 SER A CA 1
ATOM 3515 C C . SER A 1 437 ? 24.417 29.250 -15.690 1.00 79.25 437 SER A C 1
ATOM 3517 O O . SER A 1 437 ? 24.277 29.981 -16.666 1.00 79.25 437 SER A O 1
ATOM 3519 N N . GLY A 1 438 ? 25.364 28.303 -15.640 1.00 67.56 438 GLY A N 1
ATOM 3520 C CA . GLY A 1 438 ? 26.342 28.103 -16.715 1.00 67.56 438 GLY A CA 1
ATOM 3521 C C . GLY A 1 438 ? 25.737 27.645 -18.049 1.00 67.56 438 GLY A C 1
ATOM 3522 O O . GLY A 1 438 ? 26.388 27.761 -19.081 1.00 67.56 438 GLY A O 1
ATOM 3523 N N . ARG A 1 439 ? 24.496 27.138 -18.053 1.00 63.91 439 ARG A N 1
ATOM 3524 C CA . ARG A 1 439 ? 23.787 26.695 -19.267 1.00 63.91 439 ARG A CA 1
ATOM 3525 C C . ARG A 1 439 ? 22.900 27.780 -19.874 1.00 63.91 439 ARG A C 1
ATOM 3527 O O . ARG A 1 439 ? 22.733 27.787 -21.089 1.00 63.91 439 ARG A O 1
ATOM 3534 N N . ARG A 1 440 ? 22.380 28.721 -19.072 1.00 57.56 440 ARG A N 1
ATOM 3535 C CA . ARG A 1 440 ? 21.668 29.903 -19.600 1.00 57.56 440 ARG A CA 1
ATOM 3536 C C . ARG A 1 440 ? 22.584 30.757 -20.479 1.00 57.56 440 ARG A C 1
ATOM 3538 O O . ARG A 1 440 ? 22.185 31.126 -21.571 1.00 57.56 440 ARG A O 1
ATOM 3545 N N . THR A 1 441 ? 23.842 30.931 -20.079 1.00 49.19 441 THR A N 1
ATOM 3546 C CA . THR A 1 441 ? 24.844 31.675 -20.863 1.00 49.19 441 THR A CA 1
ATOM 3547 C C . THR A 1 441 ? 25.250 31.012 -22.182 1.00 49.19 441 THR A C 1
ATOM 3549 O O . THR A 1 441 ? 25.842 31.676 -23.020 1.00 49.19 441 THR A O 1
ATOM 3552 N N . VAL A 1 442 ? 24.972 29.717 -22.382 1.00 49.03 442 VAL A N 1
ATOM 3553 C CA . VAL A 1 442 ? 25.313 28.991 -23.625 1.00 49.03 442 VAL A CA 1
ATOM 3554 C C . VAL A 1 442 ? 24.162 29.016 -24.635 1.00 49.03 442 VAL A C 1
ATOM 3556 O O . VAL A 1 442 ? 24.411 28.976 -25.831 1.00 49.03 442 VAL A O 1
ATOM 3559 N N . ASN A 1 443 ? 22.912 29.119 -24.172 1.00 43.16 443 ASN A N 1
ATOM 3560 C CA . ASN A 1 443 ? 21.731 29.199 -25.043 1.00 43.16 443 ASN A CA 1
ATOM 3561 C C . ASN A 1 443 ? 21.377 30.639 -25.472 1.00 43.16 443 ASN A C 1
ATOM 3563 O O . ASN A 1 443 ? 20.435 30.822 -26.238 1.00 43.16 443 ASN A O 1
ATOM 3567 N N . GLU A 1 444 ? 22.103 31.645 -24.976 1.00 37.75 444 GLU A N 1
ATOM 3568 C CA . GLU A 1 444 ? 21.966 33.065 -25.348 1.00 37.75 444 GLU A CA 1
ATOM 3569 C C . GLU A 1 444 ? 23.045 33.542 -26.350 1.00 37.75 444 GLU A C 1
ATOM 3571 O O . GLU A 1 444 ? 23.192 34.748 -26.551 1.00 37.75 444 GLU A O 1
ATOM 3576 N N . VAL A 1 445 ? 23.791 32.623 -26.986 1.00 35.16 445 VAL A N 1
ATOM 3577 C CA . VAL A 1 445 ? 24.823 32.926 -28.005 1.00 35.16 445 VAL A CA 1
ATOM 3578 C C . VAL A 1 445 ? 24.409 32.448 -29.388 1.00 35.16 445 VAL A C 1
ATOM 3580 O O . VAL A 1 445 ? 24.011 31.267 -29.505 1.00 35.16 445 VAL A O 1
#

pLDDT: mean 82.26, std 13.37, range [26.59, 97.19]

Radius of gyration: 24.6 Å; chains: 1; bounding box: 57×68×57 Å